Protein AF-A0AAV5IGA5-F1 (afdb_monomer)

Organism: NCBI:txid152421

InterPro doma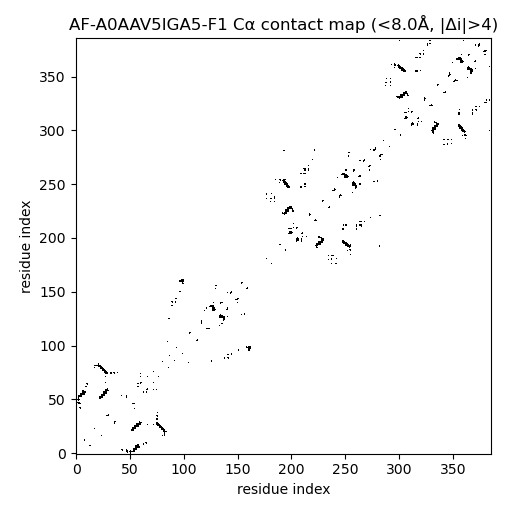ins:
  IPR002109 Glutaredoxin [PF00462] (95-134)
  IPR002109 Glutaredoxin [PF00462] (194-258)
  IPR002109 Glutaredoxin [PF00462] (301-365)
  IPR004480 Monothiol glutaredoxin-related [PTHR10293] (285-384)
  IPR004480 Monothiol glutaredoxin-related [TIGR00365] (183-278)
  IPR004480 Monothiol glutaredoxin-related [TIGR00365] (289-385)
  IPR013766 Thioredoxin domain [PF00085] (17-83)
  IPR013766 Thioredoxin domain [PS51352] (1-117)
  IPR033658 Glutaredoxin, PICOT-like [cd03028] (185-274)
  IPR033658 Glutaredoxin, PICOT-like [cd03028] (292-381)
  IPR036249 Thioredoxin-like superfamily [SSF52833] (2-84)
  IPR036249 Thioredoxin-like superfamily [SSF52833] (94-158)
  IPR036249 Thioredoxin-like superfamily [SSF52833] (182-282)
  IPR036249 Thioredoxin-like superfamily [SSF52833] (287-385)

Solvent-accessible surface area (backbone atoms only — not comparable to full-atom values): 21998 Å² total; per-residue (Å²): 126,78,28,60,72,41,79,54,90,44,62,70,59,50,54,57,54,54,71,68,44,44,34,33,38,38,40,31,27,46,96,88,35,67,68,22,59,57,46,50,56,55,52,50,53,49,15,60,79,40,44,75,32,46,36,34,32,33,49,40,82,85,36,51,74,51,25,59,77,69,67,62,86,66,67,60,35,76,49,80,47,41,40,80,54,83,36,61,72,50,43,48,57,42,52,78,58,46,48,88,80,88,86,80,72,54,86,82,34,66,66,59,42,58,47,46,32,63,74,66,73,37,97,68,80,47,72,44,65,58,100,86,43,79,75,35,40,54,73,50,48,44,54,26,43,78,70,49,52,43,60,52,55,34,53,77,68,70,50,61,56,73,82,87,90,88,80,89,83,76,95,78,83,72,103,58,76,51,71,70,54,49,55,50,50,54,51,58,41,55,69,33,64,30,24,34,40,20,41,42,44,89,93,54,49,73,33,74,49,27,39,50,48,49,52,50,37,58,73,72,70,51,82,68,48,73,44,44,42,79,77,36,63,69,59,44,55,50,48,28,65,76,65,74,39,96,68,72,18,39,36,25,50,72,58,40,81,73,40,38,41,67,53,53,52,50,26,52,75,71,49,50,42,60,49,54,34,35,77,70,64,73,43,80,75,83,44,73,66,54,53,50,54,51,58,37,50,71,26,61,31,22,36,39,22,41,41,45,94,91,52,51,73,37,74,53,26,41,51,49,49,48,53,37,55,75,69,66,55,79,67,40,76,44,45,43,78,83,35,68,64,62,45,56,47,49,29,64,76,67,74,39,94,69,76,22,38,36,24,43,74,55,41,81,73,37,40,43,68,53,51,53,50,29,52,73,73,66,43,42,60,56,75,71,68,117

Secondary structure (DSSP, 8-state):
-----EE---HHHHHHHHTT-S-EEEEEE-TT-HHHHHHHHHHHHHHHH-TTSEEEEEETTT-HHHHHHTT--SSSEEEEE-SS-TTHHHHHHHHTTT-------TTS-HHHHHHHHHHHT--SS--EEETTEEEE-HHHHHHHHHHTHHHHHHHHTT--SS------------S---HHHHHHHHHHHTSSSEEEEESB-SSSBSSHHHHHHHHHHHHTT---EEEETTS-HHHHHHHHHHHT--SS-EEEETTEEEESHHHHHHHHHHTHHHHHHHHTTSS----HHHHHHHHHHSSSEEEEESB-SSSBSSHHHHHHHHHHHHTT---EEEETTS-HHHHHHHHHHTT--SS-EEEETTEEEE-HHHHHHHHHHT-HHHHTT-

Mean predicted aligned error: 18.95 Å

pLDDT: mean 79.07, std 19.08, range [24.19, 98.62]

Sequence (386 aa):
MGGSMKDVQSKVELDNLRQSGAPIILHFWASWCEASKHMDSVFSHLSTDFPHAHFLRVEAEEQPEISEAYSVSAVPYFVFFKGTILGDLTLESIRDEKVKFGTFDILLDNEVREGLKKFSNWPTFPQLYCKGELLGGCDIAIAMHESGELKEVFRDHGVDAAGTEPGTGGISESTGLSVTLTSRLESLINSSPVMLFMKGKPDEPKCGFSRKVVEILRQEKVDFESFDILTDDEVRQGLKVHSNWSSYPQLYIRGELIGGSDIVLEMQKSGELEKVLTEKGIIKKESLEDRLKSLITSSPVMLFMKGTPDAPRCGFSSKVVNALKEEGVTFGSFDILTDEEVRQGLKVFSNWPTFPQLYYKGELIGGCDIVMELQSSGELKATLSE

Structure (mmCIF, N/CA/C/O backbone):
data_AF-A0AAV5IGA5-F1
#
_entry.id   AF-A0AAV5IGA5-F1
#
loop_
_atom_site.group_PDB
_atom_site.id
_atom_site.type_symbol
_atom_site.label_atom_id
_atom_site.label_alt_id
_atom_site.label_comp_id
_atom_site.label_asym_id
_atom_site.label_entity_id
_atom_site.label_seq_id
_atom_site.pdbx_PDB_ins_code
_atom_site.Cartn_x
_atom_site.Cartn_y
_atom_site.Cartn_z
_atom_site.occupancy
_atom_site.B_iso_or_equiv
_atom_site.auth_seq_id
_atom_site.auth_comp_id
_atom_site.auth_asym_id
_atom_site.auth_atom_id
_atom_site.pdbx_PDB_model_num
ATOM 1 N N . MET A 1 1 ? 36.267 -35.844 -23.938 1.00 34.19 1 MET A N 1
ATOM 2 C CA . MET A 1 1 ? 36.687 -36.005 -22.529 1.00 34.19 1 MET A CA 1
ATOM 3 C C . MET A 1 1 ? 35.851 -35.017 -21.736 1.00 34.19 1 MET A C 1
ATOM 5 O O . MET A 1 1 ? 35.770 -33.882 -22.179 1.00 34.19 1 MET A O 1
ATOM 9 N N . GLY A 1 2 ? 35.110 -35.486 -20.726 1.00 34.50 2 GLY A N 1
ATOM 10 C CA . GLY A 1 2 ? 34.037 -34.729 -20.061 1.00 34.50 2 GLY A CA 1
ATOM 11 C C . GLY A 1 2 ? 34.517 -33.445 -19.384 1.00 34.50 2 GLY A C 1
ATOM 12 O O . GLY A 1 2 ? 35.668 -33.378 -18.957 1.00 34.50 2 GLY A O 1
ATOM 13 N N . GLY A 1 3 ? 33.635 -32.442 -19.326 1.00 49.53 3 GLY A N 1
ATOM 14 C CA . GLY A 1 3 ? 33.903 -31.138 -18.725 1.00 49.53 3 GLY A CA 1
ATOM 15 C C . GLY A 1 3 ? 34.220 -31.284 -17.242 1.00 49.53 3 GLY A C 1
ATOM 16 O O . GLY A 1 3 ? 33.346 -31.569 -16.433 1.00 49.53 3 GLY A O 1
ATOM 17 N N . SER A 1 4 ? 35.495 -31.145 -16.892 1.00 66.62 4 SER A N 1
ATOM 18 C CA . SER A 1 4 ? 35.953 -31.083 -15.507 1.00 66.62 4 SER A CA 1
ATOM 19 C C . SER A 1 4 ? 36.258 -29.637 -15.151 1.00 66.62 4 SER A C 1
ATOM 21 O O . SER A 1 4 ? 36.977 -28.966 -15.898 1.00 66.62 4 SER A O 1
ATOM 23 N N . MET A 1 5 ? 35.776 -29.185 -13.993 1.00 85.19 5 MET A N 1
ATOM 24 C CA . MET A 1 5 ? 36.254 -27.945 -13.384 1.00 85.19 5 MET A CA 1
ATOM 25 C C . MET A 1 5 ? 37.770 -27.997 -13.188 1.00 85.19 5 MET A C 1
ATOM 27 O O . MET A 1 5 ? 38.306 -29.020 -12.755 1.00 85.19 5 MET A O 1
ATOM 31 N N . LYS A 1 6 ? 38.459 -26.894 -13.478 1.00 90.88 6 LYS A N 1
ATOM 32 C CA . LYS A 1 6 ? 39.911 -26.796 -13.324 1.00 90.88 6 LYS A CA 1
ATOM 33 C C . LYS A 1 6 ? 40.311 -25.487 -12.653 1.00 90.88 6 LYS A C 1
ATOM 35 O O . LYS A 1 6 ? 39.944 -24.418 -13.130 1.00 90.88 6 LYS A O 1
ATOM 40 N N . ASP A 1 7 ? 41.111 -25.570 -11.596 1.00 93.69 7 ASP A N 1
ATOM 41 C CA . ASP A 1 7 ? 41.727 -24.389 -10.994 1.00 93.69 7 ASP A CA 1
ATOM 42 C C . ASP A 1 7 ? 42.889 -23.894 -11.864 1.00 93.69 7 ASP A C 1
ATOM 44 O O . ASP A 1 7 ? 43.759 -24.666 -12.273 1.00 93.69 7 ASP A O 1
ATOM 48 N N . VAL A 1 8 ? 42.890 -22.597 -12.144 1.00 93.50 8 VAL A N 1
ATOM 49 C CA . VAL A 1 8 ? 43.898 -21.889 -12.929 1.00 93.50 8 VAL A CA 1
ATOM 50 C C . VAL A 1 8 ? 44.959 -21.350 -11.981 1.00 93.50 8 VAL A C 1
ATOM 52 O O . VAL A 1 8 ? 44.647 -20.619 -11.044 1.00 93.50 8 VAL A O 1
ATOM 55 N N . GLN A 1 9 ? 46.215 -21.697 -12.248 1.00 91.50 9 GLN A N 1
ATOM 56 C CA . GLN A 1 9 ? 47.345 -21.408 -11.360 1.00 91.50 9 GLN A CA 1
ATOM 57 C C . GLN A 1 9 ? 48.220 -20.251 -11.856 1.00 91.50 9 GLN A C 1
ATOM 59 O O . GLN A 1 9 ? 49.158 -19.845 -11.172 1.00 91.50 9 GLN A O 1
ATOM 64 N N . SER A 1 10 ? 47.969 -19.750 -13.070 1.00 92.69 10 SER A N 1
ATOM 65 C CA . SER A 1 10 ? 48.673 -18.590 -13.620 1.00 92.69 10 SER A CA 1
ATOM 66 C C . SER A 1 10 ? 47.913 -17.943 -14.776 1.00 92.69 10 SER A C 1
ATOM 68 O O . SER A 1 10 ? 47.139 -18.588 -15.488 1.00 92.69 10 SER A O 1
ATOM 70 N N . LYS A 1 11 ? 48.197 -16.664 -15.033 1.00 86.69 11 LYS A N 1
ATOM 71 C CA . LYS A 1 11 ? 47.655 -15.939 -16.189 1.00 86.69 11 LYS A CA 1
ATOM 72 C C . LYS A 1 11 ? 48.095 -16.539 -17.525 1.00 86.69 11 LYS A C 1
ATOM 74 O O . LYS A 1 11 ? 47.291 -16.635 -18.442 1.00 86.69 11 LYS A O 1
ATOM 79 N N . VAL A 1 12 ? 49.335 -17.026 -17.613 1.00 90.62 12 VAL A N 1
ATOM 80 C CA . VAL A 1 12 ? 49.854 -17.710 -18.811 1.00 90.62 12 VAL A CA 1
ATOM 81 C C . VAL A 1 12 ? 49.037 -18.965 -19.124 1.00 90.62 12 VAL A C 1
ATOM 83 O O . VAL A 1 12 ? 48.712 -19.228 -20.280 1.00 90.62 12 VAL A O 1
ATOM 86 N N . GLU A 1 13 ? 48.668 -19.737 -18.101 1.00 90.38 13 GLU A N 1
ATOM 87 C CA . GLU A 1 13 ? 47.784 -20.892 -18.264 1.00 90.38 13 GLU A CA 1
ATOM 88 C C . GLU A 1 13 ? 46.397 -20.479 -18.770 1.00 90.38 13 GLU A C 1
ATOM 90 O O . GLU A 1 13 ? 45.876 -21.102 -19.699 1.00 90.38 13 GLU A O 1
ATOM 95 N N . LEU A 1 14 ? 45.823 -19.416 -18.200 1.00 85.12 14 LEU A N 1
ATOM 96 C CA . LEU A 1 14 ? 44.541 -18.879 -18.643 1.00 85.12 14 LEU A CA 1
ATOM 97 C C . LEU A 1 14 ? 44.588 -18.426 -20.106 1.00 85.12 14 LEU A C 1
ATOM 99 O O . LEU A 1 14 ? 43.707 -18.772 -20.890 1.00 85.12 14 LEU A O 1
ATOM 103 N N . ASP A 1 15 ? 45.627 -17.692 -20.491 1.00 83.75 15 ASP A N 1
ATOM 104 C CA . ASP A 1 15 ? 45.791 -17.171 -21.847 1.00 83.75 15 ASP A CA 1
ATOM 105 C C . ASP A 1 15 ? 45.999 -18.294 -22.870 1.00 83.75 15 ASP A C 1
ATOM 107 O O . ASP A 1 15 ? 45.444 -18.237 -23.968 1.00 83.75 15 ASP A O 1
ATOM 111 N N . ASN A 1 16 ? 46.710 -19.363 -22.502 1.00 84.62 16 ASN A N 1
ATOM 112 C CA . ASN A 1 16 ? 46.833 -20.557 -23.339 1.00 84.62 16 ASN A CA 1
ATOM 113 C C . ASN A 1 16 ? 45.488 -21.275 -23.515 1.00 84.62 16 ASN A C 1
ATOM 115 O O . ASN A 1 16 ? 45.163 -21.710 -24.618 1.00 84.62 16 ASN A O 1
ATOM 119 N N . LEU A 1 17 ? 44.678 -21.380 -22.455 1.00 81.88 17 LEU A N 1
ATOM 120 C CA . LEU A 1 17 ? 43.338 -21.969 -22.548 1.00 81.88 17 LEU A CA 1
ATOM 121 C C . LEU A 1 17 ? 42.418 -21.125 -23.432 1.00 81.88 17 LEU A C 1
ATOM 123 O O . LEU A 1 17 ? 41.641 -21.678 -24.201 1.00 81.88 17 LEU A O 1
ATOM 127 N N . ARG A 1 18 ? 42.550 -19.795 -23.403 1.00 72.81 18 ARG A N 1
ATOM 128 C CA . ARG A 1 18 ? 41.785 -18.885 -24.274 1.00 72.81 18 ARG A CA 1
ATOM 129 C C . ARG A 1 18 ? 42.100 -19.059 -25.758 1.00 72.81 18 ARG A C 1
ATOM 131 O O . ARG A 1 18 ? 41.236 -18.797 -26.591 1.00 72.81 18 ARG A O 1
ATOM 138 N N . GLN A 1 19 ? 43.296 -19.535 -26.098 1.00 73.62 19 GLN A N 1
ATOM 139 C CA . GLN A 1 19 ? 43.678 -19.828 -27.481 1.00 73.62 19 GLN A CA 1
ATOM 140 C C . GLN A 1 19 ? 43.019 -21.104 -28.031 1.00 73.62 19 GLN A C 1
ATOM 142 O O . GLN A 1 19 ? 43.062 -21.323 -29.240 1.00 73.62 19 GLN A O 1
ATOM 147 N N . SER A 1 20 ? 42.381 -21.931 -27.188 1.00 71.12 20 SER A N 1
ATOM 148 C CA . SER A 1 20 ? 41.708 -23.162 -27.633 1.00 71.12 20 SER A CA 1
ATOM 149 C C . SER A 1 20 ? 40.440 -22.903 -28.455 1.00 71.12 20 SER A C 1
ATOM 151 O O . SER A 1 20 ? 39.955 -23.803 -29.137 1.00 71.12 20 SER A O 1
ATOM 153 N N . GLY A 1 21 ? 39.885 -21.688 -28.384 1.00 65.81 21 GLY A N 1
ATOM 154 C CA . GLY A 1 21 ? 38.649 -21.311 -29.068 1.00 65.81 21 GLY A CA 1
ATOM 155 C C . GLY A 1 21 ? 37.366 -21.790 -28.373 1.00 65.81 21 GLY A C 1
ATOM 156 O O . GLY A 1 21 ? 36.280 -21.304 -28.688 1.00 65.81 21 GLY A O 1
ATOM 157 N N . ALA A 1 22 ? 37.471 -22.705 -27.405 1.00 73.06 22 ALA A N 1
ATOM 158 C CA . ALA A 1 22 ? 36.323 -23.199 -26.656 1.00 73.06 22 ALA A CA 1
ATOM 159 C C . ALA A 1 22 ? 35.748 -22.105 -25.733 1.00 73.06 22 ALA A C 1
ATOM 161 O O . ALA A 1 22 ? 36.499 -21.253 -25.246 1.00 73.06 22 ALA A O 1
ATOM 162 N N . PRO A 1 23 ? 34.428 -22.109 -25.460 1.00 77.00 23 PRO A N 1
ATOM 163 C CA . PRO A 1 23 ? 33.854 -21.252 -24.433 1.00 77.00 23 PRO A CA 1
ATOM 164 C C . PRO A 1 23 ? 34.533 -21.504 -23.087 1.00 77.00 23 PRO A C 1
ATOM 166 O O . PRO A 1 23 ? 34.770 -22.651 -22.728 1.00 77.00 23 PRO A O 1
ATOM 169 N N . ILE A 1 24 ? 34.851 -20.452 -22.343 1.00 81.00 24 ILE A N 1
ATOM 170 C CA . ILE A 1 24 ? 35.444 -20.530 -21.010 1.00 81.00 24 ILE A CA 1
ATOM 171 C C . ILE A 1 24 ? 34.514 -19.835 -20.033 1.00 81.00 24 ILE A C 1
ATOM 173 O O . ILE A 1 24 ? 34.047 -18.736 -20.296 1.00 81.00 24 ILE A O 1
ATOM 177 N N . ILE A 1 25 ? 34.289 -20.435 -18.880 1.00 80.56 25 ILE A N 1
ATOM 178 C CA . ILE A 1 25 ? 33.650 -19.792 -17.748 1.00 80.56 25 ILE A CA 1
ATOM 179 C C . ILE A 1 25 ? 34.689 -19.754 -16.636 1.00 80.56 25 ILE A C 1
ATOM 181 O O . ILE A 1 25 ? 35.202 -20.798 -16.256 1.00 80.56 25 ILE A O 1
ATOM 185 N N . LEU A 1 26 ? 35.024 -18.569 -16.138 1.00 82.50 26 LEU A N 1
ATOM 186 C CA . LEU A 1 26 ? 35.861 -18.361 -14.963 1.00 82.50 26 LEU A CA 1
ATOM 187 C C . LEU A 1 26 ? 34.981 -18.086 -13.752 1.00 82.50 26 LEU A C 1
ATOM 189 O O . LEU A 1 26 ? 34.123 -17.211 -13.804 1.00 82.50 26 LEU A O 1
ATOM 193 N N . HIS A 1 27 ? 35.255 -18.784 -12.660 1.00 84.94 27 HIS A N 1
ATOM 194 C CA . HIS A 1 27 ? 34.720 -18.532 -11.331 1.00 84.94 27 HIS A CA 1
ATOM 195 C C . HIS A 1 27 ? 35.853 -18.058 -10.416 1.00 84.94 27 HIS A C 1
ATOM 197 O O . HIS A 1 27 ? 36.724 -18.842 -10.039 1.00 84.94 27 HIS A O 1
ATOM 203 N N . PHE A 1 28 ? 35.846 -16.778 -10.063 1.00 88.06 28 PHE A N 1
ATOM 204 C CA . PHE A 1 28 ? 36.706 -16.203 -9.039 1.00 88.06 28 PHE A CA 1
ATOM 205 C C . PHE A 1 28 ? 36.109 -16.471 -7.663 1.00 88.06 28 PHE A C 1
ATOM 207 O O . PHE A 1 28 ? 34.963 -16.099 -7.399 1.00 88.06 28 PHE A O 1
ATOM 214 N N . TRP A 1 29 ? 36.890 -17.103 -6.797 1.00 91.00 29 TRP A N 1
ATOM 215 C CA . TRP A 1 29 ? 36.456 -17.576 -5.488 1.00 91.00 29 TRP A CA 1
ATOM 216 C C . TRP A 1 29 ? 37.495 -17.255 -4.407 1.00 91.00 29 TRP A C 1
ATOM 218 O O . TRP A 1 29 ? 38.634 -16.908 -4.715 1.00 91.00 29 TRP A O 1
ATOM 228 N N . ALA A 1 30 ? 37.103 -17.380 -3.139 1.00 90.00 30 ALA A N 1
ATOM 229 C CA . ALA A 1 30 ? 38.030 -17.388 -2.006 1.00 90.00 30 ALA A CA 1
ATOM 230 C C . ALA A 1 30 ? 37.608 -18.432 -0.966 1.00 90.00 30 ALA A C 1
ATOM 232 O O . ALA A 1 30 ? 36.412 -18.649 -0.743 1.00 90.00 30 ALA A O 1
ATOM 233 N N . SER A 1 31 ? 38.582 -19.060 -0.305 1.00 89.50 31 SER A N 1
ATOM 234 C CA . SER A 1 31 ? 38.361 -20.134 0.679 1.00 89.50 31 SER A CA 1
ATOM 235 C C . SER A 1 31 ? 37.522 -19.713 1.896 1.00 89.50 31 SER A C 1
ATOM 237 O O . SER A 1 31 ? 36.768 -20.525 2.445 1.00 89.50 31 SER A O 1
ATOM 239 N N . TRP A 1 32 ? 37.597 -18.438 2.286 1.00 84.94 32 TRP A N 1
ATOM 240 C CA . TRP A 1 32 ? 36.823 -17.851 3.383 1.00 84.94 32 TRP A CA 1
ATOM 241 C C . TRP A 1 32 ? 35.385 -17.454 2.999 1.00 84.94 32 TRP A C 1
ATOM 243 O O . TRP A 1 32 ? 34.586 -17.138 3.880 1.00 84.94 32 TRP A O 1
ATOM 253 N N . CYS A 1 33 ? 35.022 -17.474 1.711 1.00 77.81 33 CYS A N 1
ATOM 254 C CA . CYS A 1 33 ? 33.707 -17.040 1.238 1.00 77.81 33 CYS A CA 1
ATOM 255 C C . CYS A 1 33 ? 32.725 -18.222 1.127 1.00 77.81 33 CYS A C 1
ATOM 257 O O . CYS A 1 33 ? 32.779 -19.012 0.185 1.00 77.81 33 CYS A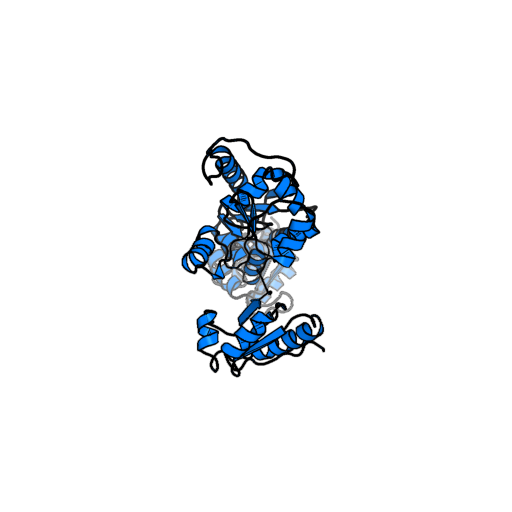 O 1
ATOM 259 N N . GLU A 1 34 ? 31.766 -18.320 2.055 1.00 74.69 34 GLU A N 1
ATOM 260 C CA . GLU A 1 34 ? 30.735 -19.377 2.051 1.00 74.69 34 GLU A CA 1
ATOM 261 C C . GLU A 1 34 ? 29.881 -19.384 0.770 1.00 74.69 34 GLU A C 1
ATOM 263 O O . GLU A 1 34 ? 29.569 -20.445 0.230 1.00 74.69 34 GLU A O 1
ATOM 268 N N . ALA A 1 35 ? 29.566 -18.210 0.212 1.00 59.56 35 ALA A N 1
ATOM 269 C CA . ALA A 1 35 ? 28.845 -18.114 -1.059 1.00 59.56 35 ALA A CA 1
ATOM 270 C C . ALA A 1 35 ? 29.640 -18.728 -2.227 1.00 59.56 35 ALA A C 1
ATOM 272 O O . ALA A 1 35 ? 29.045 -19.341 -3.112 1.00 59.56 35 ALA A O 1
ATOM 273 N N . SER A 1 36 ? 30.976 -18.644 -2.199 1.00 72.31 36 SER A N 1
ATOM 274 C CA . SER A 1 36 ? 31.829 -19.301 -3.198 1.00 72.31 36 SER A CA 1
ATOM 275 C C . SER A 1 36 ? 31.731 -20.827 -3.117 1.00 72.31 36 SER A C 1
ATOM 277 O O . SER A 1 36 ? 31.652 -21.488 -4.148 1.00 72.31 36 SER A O 1
ATOM 279 N N . LYS A 1 37 ? 31.632 -21.396 -1.906 1.00 77.94 37 LYS A N 1
ATOM 280 C CA . LYS A 1 37 ? 31.464 -22.848 -1.702 1.00 77.94 37 LYS A CA 1
ATOM 281 C C . LYS A 1 37 ? 30.126 -23.357 -2.239 1.00 77.94 37 LYS A C 1
ATOM 283 O O . LYS A 1 37 ? 30.065 -24.430 -2.835 1.00 77.94 37 LYS A O 1
ATOM 288 N N . HIS A 1 38 ? 29.050 -22.589 -2.057 1.00 64.44 38 HIS A N 1
ATOM 289 C CA . HIS A 1 38 ? 27.755 -22.914 -2.663 1.00 64.44 38 HIS A CA 1
ATOM 290 C C . HIS A 1 38 ? 27.826 -22.863 -4.191 1.00 64.44 38 HIS A C 1
ATOM 292 O O . HIS A 1 38 ? 27.327 -23.763 -4.872 1.00 64.44 38 HIS A O 1
ATOM 298 N N . MET A 1 39 ? 28.492 -21.841 -4.727 1.00 71.69 39 MET A N 1
ATOM 299 C CA . MET A 1 39 ? 28.655 -21.679 -6.163 1.00 71.69 39 MET A CA 1
ATOM 300 C C . MET A 1 39 ? 29.534 -22.757 -6.799 1.00 71.69 39 MET A C 1
ATOM 302 O O . MET A 1 39 ? 29.245 -23.151 -7.924 1.00 71.69 39 MET A O 1
ATOM 306 N N . ASP A 1 40 ? 30.517 -23.313 -6.088 1.00 76.88 40 ASP A N 1
ATOM 307 C CA . ASP A 1 40 ? 31.309 -24.454 -6.570 1.00 76.88 40 ASP A CA 1
ATOM 308 C C . ASP A 1 40 ? 30.434 -25.675 -6.890 1.00 76.88 40 ASP A C 1
ATOM 310 O O . ASP A 1 40 ? 30.662 -26.361 -7.888 1.00 76.88 40 ASP A O 1
ATOM 314 N N . SER A 1 41 ? 29.394 -25.929 -6.085 1.00 71.50 41 SER A N 1
ATOM 315 C CA . SER A 1 41 ? 28.447 -27.016 -6.354 1.00 71.50 41 SER A CA 1
ATOM 316 C C . SER A 1 41 ? 27.684 -26.771 -7.656 1.00 71.50 41 SER A C 1
ATOM 318 O O . SER A 1 41 ? 27.613 -27.658 -8.504 1.00 71.50 41 SER A O 1
ATOM 320 N N . VAL A 1 42 ? 27.170 -25.556 -7.861 1.00 66.50 42 VAL A N 1
ATOM 321 C CA . VAL A 1 42 ? 26.454 -25.174 -9.090 1.00 66.50 42 VAL A CA 1
ATOM 322 C C . VAL A 1 42 ? 27.383 -25.245 -10.305 1.00 66.50 42 VAL A C 1
ATOM 324 O O . VAL A 1 42 ? 27.021 -25.812 -11.334 1.00 66.50 42 VAL A O 1
ATOM 327 N N . PHE A 1 43 ? 28.606 -24.736 -10.166 1.00 71.31 43 PHE A N 1
ATOM 328 C CA . PHE A 1 43 ? 29.619 -24.726 -11.218 1.00 71.31 43 PHE A CA 1
ATOM 329 C C . PHE A 1 43 ? 30.011 -26.139 -11.665 1.00 71.31 43 PHE A C 1
ATOM 331 O O . PHE A 1 43 ? 30.199 -26.386 -12.856 1.00 71.31 43 PHE A O 1
ATOM 338 N N . SER A 1 44 ? 30.055 -27.083 -10.723 1.00 76.62 44 SER A N 1
ATOM 339 C CA . SER A 1 44 ? 30.322 -28.499 -10.990 1.00 76.62 44 SER A CA 1
ATOM 340 C C . SER A 1 44 ? 29.229 -29.153 -11.826 1.00 76.62 44 SER A C 1
ATOM 342 O O . SER A 1 44 ? 29.528 -29.789 -12.842 1.00 76.62 44 SER A O 1
ATOM 344 N N . HIS A 1 45 ? 27.962 -28.927 -11.473 1.00 67.88 45 HIS A N 1
ATOM 345 C CA . HIS A 1 45 ? 26.834 -29.443 -12.250 1.00 67.88 45 HIS A CA 1
ATOM 346 C C . HIS A 1 45 ? 26.839 -28.875 -13.676 1.00 67.88 45 HIS A C 1
ATOM 348 O O . HIS A 1 45 ? 26.804 -29.638 -14.639 1.00 67.88 45 HIS A O 1
ATOM 354 N N . LEU A 1 46 ? 27.026 -27.559 -13.820 1.00 59.66 46 LEU A N 1
ATOM 355 C CA . LEU A 1 46 ? 27.098 -26.911 -15.133 1.00 59.66 46 LEU A CA 1
ATOM 356 C C . LEU A 1 46 ? 28.262 -27.439 -15.987 1.00 59.66 46 LEU A C 1
ATOM 358 O O . LEU A 1 46 ? 28.107 -27.610 -17.193 1.00 59.66 46 LEU A O 1
ATOM 362 N N . SER A 1 47 ? 29.407 -27.770 -15.383 1.00 78.81 47 SER A N 1
ATOM 363 C CA . SER A 1 47 ? 30.527 -28.362 -16.129 1.00 78.81 47 SER A CA 1
ATOM 364 C C . SER A 1 47 ? 30.206 -29.729 -16.740 1.00 78.81 47 SER A C 1
ATOM 366 O O . SER A 1 47 ? 30.744 -30.083 -17.792 1.00 78.81 47 SER A O 1
ATOM 368 N N . THR A 1 48 ? 29.273 -30.459 -16.126 1.00 76.50 48 THR A N 1
ATOM 369 C CA . THR A 1 48 ? 28.769 -31.735 -16.642 1.00 76.50 48 THR A CA 1
ATOM 370 C C . THR A 1 48 ? 27.771 -31.516 -17.778 1.00 76.50 48 THR A C 1
ATOM 372 O O . THR A 1 48 ? 27.856 -32.198 -18.800 1.00 76.50 48 THR A O 1
ATOM 375 N N . ASP A 1 49 ? 26.870 -30.544 -17.623 1.00 63.41 49 ASP A N 1
ATOM 376 C CA . ASP A 1 49 ? 25.824 -30.229 -18.605 1.00 63.41 49 ASP A CA 1
ATOM 377 C C . ASP A 1 49 ? 26.389 -29.583 -19.883 1.00 63.41 49 ASP A C 1
ATOM 379 O O . ASP A 1 49 ? 25.842 -29.762 -20.973 1.00 63.41 49 ASP A O 1
ATOM 383 N N . PHE A 1 50 ? 27.523 -28.883 -19.775 1.00 66.56 50 PHE A N 1
ATOM 384 C CA . PHE A 1 50 ? 28.167 -28.164 -20.878 1.00 66.56 50 PHE A CA 1
ATOM 385 C C . PHE A 1 50 ? 29.607 -28.656 -21.132 1.00 66.56 50 PHE A C 1
ATOM 387 O O . PHE A 1 50 ? 30.567 -27.894 -20.986 1.00 66.56 50 PHE A O 1
ATOM 394 N N . PRO A 1 51 ? 29.804 -29.906 -21.599 1.00 77.12 51 PRO A N 1
ATOM 395 C CA . PRO A 1 51 ? 31.130 -30.523 -21.735 1.00 77.12 51 PRO A CA 1
ATOM 396 C C . PRO A 1 51 ? 32.009 -29.895 -22.830 1.00 77.12 51 PRO A C 1
ATOM 398 O O . PRO A 1 51 ? 33.189 -30.222 -22.942 1.00 77.12 51 PRO A O 1
ATOM 401 N N . HIS A 1 52 ? 31.435 -29.025 -23.662 1.00 74.88 52 HIS A N 1
ATOM 402 C CA . HIS A 1 52 ? 32.128 -28.301 -24.729 1.00 74.88 52 HIS A CA 1
ATOM 403 C C . HIS A 1 52 ? 32.769 -26.990 -24.254 1.00 74.88 52 HIS A C 1
ATOM 405 O O . HIS A 1 52 ? 33.482 -26.358 -25.033 1.00 74.88 52 HIS A O 1
ATOM 411 N N . ALA A 1 53 ? 32.526 -26.583 -23.005 1.00 78.19 53 ALA A N 1
ATOM 412 C CA . ALA A 1 53 ? 33.092 -25.384 -22.409 1.00 78.19 53 ALA A CA 1
ATOM 413 C C . ALA A 1 53 ? 34.124 -25.724 -21.320 1.00 78.19 53 ALA A C 1
ATOM 415 O O . ALA A 1 53 ? 34.038 -26.744 -20.635 1.00 78.19 53 ALA A O 1
ATOM 416 N N . HIS A 1 54 ? 35.113 -24.854 -21.146 1.00 83.25 54 HIS A N 1
ATOM 417 C CA . HIS A 1 54 ? 36.071 -24.917 -20.054 1.00 83.25 54 HIS A CA 1
ATOM 418 C C . HIS A 1 54 ? 35.501 -24.224 -18.819 1.00 83.25 54 HIS A C 1
ATOM 420 O O . HIS A 1 54 ? 35.333 -23.009 -18.806 1.00 83.25 54 HIS A O 1
ATOM 426 N N . PHE A 1 55 ? 35.263 -24.990 -17.761 1.00 86.62 55 PHE A N 1
ATOM 427 C CA . PHE A 1 55 ? 34.885 -24.462 -16.454 1.00 86.62 55 PHE A CA 1
ATOM 428 C C . PHE A 1 55 ? 36.145 -24.293 -15.618 1.00 86.62 55 PHE A C 1
ATOM 430 O O . PHE A 1 55 ? 36.766 -25.262 -15.187 1.00 86.62 55 PHE A O 1
ATOM 437 N N . LEU A 1 56 ? 36.553 -23.048 -15.439 1.00 92.19 56 LEU A N 1
ATOM 438 C CA . LEU A 1 56 ? 37.801 -22.661 -14.815 1.00 92.19 56 LEU A CA 1
ATOM 439 C C . LEU A 1 56 ? 37.533 -21.911 -13.514 1.00 92.19 56 LEU A C 1
ATOM 441 O O . LEU A 1 56 ? 36.586 -21.138 -13.404 1.00 92.19 56 LEU A O 1
ATOM 445 N N . ARG A 1 57 ? 38.382 -22.128 -12.522 1.00 94.25 57 ARG A N 1
ATOM 446 C CA . ARG A 1 57 ? 38.317 -21.470 -11.219 1.00 94.25 57 ARG A CA 1
ATOM 447 C C . ARG A 1 57 ? 39.593 -20.696 -10.959 1.00 94.25 57 ARG A C 1
ATOM 449 O O . ARG A 1 57 ? 40.672 -21.153 -11.313 1.00 94.25 57 ARG A O 1
ATOM 456 N N . VAL A 1 58 ? 39.466 -19.535 -10.336 1.00 94.69 58 VAL A N 1
ATOM 457 C CA . VAL A 1 58 ? 40.591 -18.674 -9.972 1.00 94.69 58 VAL A CA 1
ATOM 458 C C . VAL A 1 58 ? 40.430 -18.294 -8.508 1.00 94.69 58 VAL A C 1
ATOM 460 O O . VAL A 1 58 ? 39.429 -17.688 -8.137 1.00 94.69 58 VAL A O 1
ATOM 463 N N . GLU A 1 59 ? 41.388 -18.651 -7.662 1.00 95.75 59 GLU A N 1
ATOM 464 C CA . GLU A 1 59 ? 41.393 -18.135 -6.293 1.00 95.75 59 GLU A CA 1
ATOM 465 C C . GLU A 1 59 ? 41.848 -16.674 -6.329 1.00 95.75 59 GLU A C 1
ATOM 467 O O . GLU A 1 59 ? 42.976 -16.370 -6.720 1.00 95.75 59 GLU A O 1
ATOM 472 N N . ALA A 1 60 ? 40.940 -15.757 -5.993 1.00 88.25 60 ALA A N 1
ATOM 473 C CA . ALA A 1 60 ? 41.107 -14.340 -6.299 1.00 88.25 60 ALA A CA 1
ATOM 474 C C . ALA A 1 60 ? 42.288 -13.694 -5.554 1.00 88.25 60 ALA A C 1
ATOM 476 O O . ALA A 1 60 ? 42.902 -12.764 -6.080 1.00 88.25 60 ALA A O 1
ATOM 477 N N . GLU A 1 61 ? 42.612 -14.197 -4.360 1.00 89.75 61 GLU A N 1
ATOM 478 C CA . GLU A 1 61 ? 43.704 -13.695 -3.515 1.00 89.75 61 GLU A CA 1
ATOM 479 C C . GLU A 1 61 ? 45.068 -14.283 -3.898 1.00 89.75 61 GLU A C 1
ATOM 481 O O . GLU A 1 61 ? 46.074 -13.580 -3.843 1.00 89.75 61 GLU A O 1
ATOM 486 N N . GLU A 1 62 ? 45.099 -15.535 -4.356 1.00 94.38 62 GLU A N 1
ATOM 487 C CA . GLU A 1 62 ? 46.331 -16.215 -4.780 1.00 94.38 62 GLU A CA 1
ATOM 488 C C . GLU A 1 62 ? 46.736 -15.855 -6.219 1.00 94.38 62 GLU A C 1
ATOM 490 O O . GLU A 1 62 ? 47.887 -16.034 -6.616 1.00 94.38 62 GLU A O 1
ATOM 495 N N . GLN A 1 63 ? 45.805 -15.319 -7.019 1.00 94.69 63 GLN A N 1
ATOM 496 C CA . GLN A 1 63 ? 46.027 -14.937 -8.418 1.00 94.69 63 GLN A CA 1
ATOM 497 C C . GLN A 1 63 ? 45.754 -13.439 -8.670 1.00 94.69 63 GLN A C 1
ATOM 499 O O . GLN A 1 63 ? 44.919 -13.097 -9.516 1.00 94.69 63 GLN A O 1
ATOM 504 N N . PRO A 1 64 ? 46.465 -12.512 -7.991 1.00 87.44 64 PRO A N 1
ATOM 505 C CA . PRO A 1 64 ? 46.172 -11.078 -8.042 1.00 87.44 64 PRO A CA 1
ATOM 506 C C . PRO A 1 64 ? 46.327 -10.479 -9.445 1.00 87.44 64 PRO A C 1
ATOM 508 O O . PRO A 1 64 ? 45.548 -9.611 -9.822 1.00 87.44 64 PRO A O 1
ATOM 511 N N . GLU A 1 65 ? 47.266 -10.978 -10.256 1.00 89.25 65 GLU A N 1
ATOM 512 C CA . GLU A 1 65 ? 47.448 -10.517 -11.641 1.00 89.25 65 GLU A CA 1
ATOM 513 C C . GLU A 1 65 ? 46.234 -10.851 -12.528 1.00 89.25 65 GLU A C 1
ATOM 515 O O . GLU A 1 65 ? 45.866 -10.080 -13.417 1.00 89.25 65 GLU A O 1
ATOM 520 N N . ILE A 1 66 ? 45.599 -12.004 -12.293 1.00 87.81 66 ILE A N 1
ATOM 521 C CA . ILE A 1 66 ? 44.378 -12.398 -13.000 1.00 87.81 66 ILE A CA 1
ATOM 522 C C . ILE A 1 66 ? 43.213 -11.559 -12.467 1.00 87.81 66 ILE A C 1
ATOM 524 O O . ILE A 1 66 ? 42.490 -10.956 -13.253 1.00 87.81 66 ILE A O 1
ATOM 528 N N . SER A 1 67 ? 43.058 -11.463 -11.146 1.00 84.69 67 SER A N 1
ATOM 529 C CA . SER A 1 67 ? 42.002 -10.675 -10.499 1.00 84.69 67 SER A CA 1
ATOM 530 C C . SER A 1 67 ? 42.013 -9.205 -10.933 1.00 84.69 67 SER A C 1
ATOM 532 O O . SER A 1 67 ? 40.963 -8.656 -11.266 1.00 84.69 67 SER A O 1
ATOM 534 N N . GLU A 1 68 ? 43.190 -8.580 -11.012 1.00 76.75 68 GLU A N 1
ATOM 535 C CA . GLU A 1 68 ? 43.353 -7.201 -11.484 1.00 76.75 68 GLU A CA 1
ATOM 536 C C . GLU A 1 68 ? 42.963 -7.061 -12.961 1.00 76.75 68 GLU A C 1
ATOM 538 O O . GLU A 1 68 ? 42.204 -6.157 -13.318 1.00 76.75 68 GLU A O 1
ATOM 543 N N . ALA A 1 69 ? 43.388 -8.003 -13.814 1.00 73.31 69 ALA A N 1
ATOM 544 C CA . ALA A 1 69 ? 43.049 -8.000 -15.238 1.00 73.31 69 ALA A CA 1
ATOM 545 C C . ALA A 1 69 ? 41.531 -8.040 -15.501 1.00 73.31 69 ALA A C 1
ATOM 547 O O . ALA A 1 69 ? 41.077 -7.542 -16.534 1.00 73.31 69 ALA A O 1
ATOM 548 N N . TYR A 1 70 ? 40.753 -8.592 -14.566 1.00 68.06 70 TYR A N 1
ATOM 549 C CA . TYR A 1 70 ? 39.290 -8.654 -14.634 1.00 68.06 70 TYR A CA 1
ATOM 550 C C . TYR A 1 70 ? 38.581 -7.719 -13.648 1.00 68.06 70 TYR A C 1
ATOM 552 O O . TYR A 1 70 ? 37.360 -7.777 -13.535 1.00 68.06 70 TYR A O 1
ATOM 560 N N . SER A 1 71 ? 39.317 -6.824 -12.977 1.00 72.50 71 SER A N 1
ATOM 561 C CA . SER A 1 71 ? 38.769 -5.857 -12.012 1.00 72.50 71 SER A CA 1
ATOM 562 C C . SER A 1 71 ? 37.909 -6.507 -10.917 1.00 72.50 71 SER A C 1
ATOM 564 O O . SER A 1 71 ? 36.860 -5.985 -10.535 1.00 72.50 71 SER A O 1
ATOM 566 N N . VAL A 1 72 ? 38.346 -7.663 -10.416 1.00 68.94 72 VAL A N 1
ATOM 567 C CA . VAL A 1 72 ? 37.642 -8.418 -9.374 1.00 68.94 72 VAL A CA 1
ATOM 568 C C . VAL A 1 72 ? 37.782 -7.693 -8.037 1.00 68.94 72 VAL A C 1
ATOM 570 O O . VAL A 1 72 ? 38.880 -7.574 -7.500 1.00 68.94 72 VAL A O 1
ATOM 573 N N . SER A 1 73 ? 36.663 -7.211 -7.493 1.00 73.06 73 SER A N 1
ATOM 574 C CA . SER A 1 73 ? 36.603 -6.489 -6.210 1.00 73.06 73 SER A CA 1
ATOM 575 C C . SER A 1 73 ? 35.807 -7.219 -5.121 1.00 73.06 73 SER A C 1
ATOM 577 O O . SER A 1 73 ? 35.836 -6.810 -3.962 1.00 73.06 73 SER A O 1
ATOM 579 N N . ALA A 1 74 ? 35.109 -8.300 -5.479 1.00 68.88 74 ALA A N 1
ATOM 580 C CA . ALA A 1 74 ? 34.348 -9.156 -4.574 1.00 68.88 74 ALA A CA 1
ATOM 581 C C . ALA A 1 74 ? 34.251 -10.580 -5.148 1.00 68.88 74 ALA A C 1
ATOM 583 O O . ALA A 1 74 ? 34.351 -10.758 -6.360 1.00 68.88 74 ALA A O 1
ATOM 584 N N . VAL A 1 75 ? 34.033 -11.582 -4.291 1.00 69.50 75 VAL A N 1
ATOM 585 C CA . VAL A 1 75 ? 33.822 -12.991 -4.677 1.00 69.50 75 VAL A CA 1
ATOM 586 C C . VAL A 1 75 ? 32.564 -13.564 -4.002 1.00 69.50 75 VAL A C 1
ATOM 588 O O . VAL A 1 75 ? 32.275 -13.184 -2.863 1.00 69.50 75 VAL A O 1
ATOM 591 N N . PRO A 1 76 ? 31.824 -14.491 -4.646 1.00 62.94 76 PRO A N 1
ATOM 592 C CA . PRO A 1 76 ? 32.119 -15.118 -5.938 1.00 62.94 76 PRO A CA 1
ATOM 593 C C . PRO A 1 76 ? 31.880 -14.176 -7.128 1.00 62.94 76 PRO A C 1
ATOM 595 O O . PRO A 1 76 ? 30.930 -13.397 -7.130 1.00 62.94 76 PRO A O 1
ATOM 598 N N . TYR A 1 77 ? 32.736 -14.251 -8.146 1.00 60.88 77 TYR A N 1
ATOM 599 C CA . TYR A 1 77 ? 32.654 -13.413 -9.348 1.00 60.88 77 TYR A CA 1
ATOM 600 C C . TYR A 1 77 ? 32.884 -14.253 -10.601 1.00 60.88 77 TYR A C 1
ATOM 602 O O . TYR A 1 77 ? 33.748 -15.123 -10.608 1.00 60.88 77 TYR A O 1
ATOM 610 N N . PHE A 1 78 ? 32.111 -14.027 -11.662 1.00 70.56 78 PHE A N 1
ATOM 611 C CA . PHE A 1 78 ? 32.138 -14.879 -12.852 1.00 70.56 78 PHE A CA 1
ATOM 612 C C . PHE A 1 78 ? 32.473 -14.095 -14.112 1.00 70.56 78 PHE A C 1
ATOM 614 O O . PHE A 1 78 ? 31.961 -12.998 -14.324 1.00 70.56 78 PHE A O 1
ATOM 621 N N . VAL A 1 79 ? 33.291 -14.692 -14.978 1.00 62.53 79 VAL A N 1
ATOM 622 C CA . VAL A 1 79 ? 33.630 -14.140 -16.295 1.00 62.53 79 VAL A CA 1
ATOM 623 C C . VAL A 1 79 ? 33.428 -15.212 -17.352 1.00 62.53 79 VAL A C 1
ATOM 625 O O . VAL A 1 79 ? 33.904 -16.329 -17.202 1.00 62.53 79 VAL A O 1
ATOM 628 N N . PHE A 1 80 ? 32.752 -14.878 -18.443 1.00 68.75 80 PHE A N 1
ATOM 629 C CA . PHE A 1 80 ? 32.465 -15.807 -19.532 1.00 68.75 80 PHE A CA 1
ATOM 630 C C . PHE A 1 80 ? 33.222 -15.360 -20.790 1.00 68.75 80 PHE A C 1
ATOM 632 O O . PHE A 1 80 ? 33.153 -14.198 -21.185 1.00 68.75 80 PHE A O 1
ATOM 639 N N . PHE A 1 81 ? 33.934 -16.279 -21.433 1.00 63.56 81 PHE A N 1
ATOM 640 C CA . PHE A 1 81 ? 34.641 -16.092 -22.697 1.00 63.56 81 PHE A CA 1
ATOM 641 C C . PHE A 1 81 ? 34.060 -17.040 -23.736 1.00 63.56 81 PHE A C 1
ATOM 643 O O . PHE A 1 81 ? 33.717 -18.179 -23.437 1.00 63.56 81 PHE A O 1
ATOM 650 N N . LYS A 1 82 ? 34.048 -16.612 -24.992 1.00 54.75 82 LYS A N 1
ATOM 651 C CA . LYS A 1 82 ? 33.980 -17.510 -26.144 1.00 54.75 82 LYS A CA 1
ATOM 652 C C . LYS A 1 82 ? 35.095 -17.105 -27.096 1.00 54.75 82 LYS A C 1
ATOM 654 O O . LYS A 1 82 ? 35.330 -15.909 -27.290 1.00 54.75 82 LYS A O 1
ATOM 659 N N . GLY A 1 83 ? 35.833 -18.095 -27.596 1.00 40.66 83 GLY A N 1
ATOM 660 C CA . GLY A 1 83 ? 36.873 -17.890 -28.592 1.00 40.66 83 GLY A CA 1
ATOM 661 C C . GLY A 1 83 ? 36.301 -17.157 -29.794 1.00 40.66 83 GLY A C 1
ATOM 662 O O . GLY A 1 83 ? 35.328 -17.610 -30.385 1.00 40.66 83 GLY A O 1
ATOM 663 N N . THR A 1 84 ? 36.903 -16.010 -30.095 1.00 35.06 84 THR A N 1
ATOM 664 C CA . THR A 1 84 ? 36.508 -15.096 -31.168 1.00 35.06 84 THR A CA 1
ATOM 665 C C . THR A 1 84 ? 35.095 -14.535 -30.993 1.00 35.06 84 THR A C 1
ATOM 667 O O . THR A 1 84 ? 34.127 -14.987 -31.593 1.00 35.06 84 THR A O 1
ATOM 670 N N . ILE A 1 85 ? 35.048 -13.445 -30.218 1.00 33.81 85 ILE A N 1
ATOM 671 C CA . ILE A 1 85 ? 33.898 -12.569 -29.975 1.00 33.81 85 ILE A CA 1
ATOM 672 C C . ILE A 1 85 ? 32.813 -13.289 -29.149 1.00 33.81 85 ILE A C 1
ATOM 674 O O . ILE A 1 85 ? 32.417 -14.418 -29.424 1.00 33.81 85 ILE A O 1
ATOM 678 N N . LEU A 1 86 ? 32.252 -12.591 -28.154 1.00 36.78 86 LEU A N 1
ATOM 679 C CA . LEU A 1 86 ? 30.937 -12.849 -27.524 1.00 36.78 86 LEU A CA 1
ATOM 680 C C . LEU A 1 86 ? 29.782 -12.733 -28.550 1.00 36.78 86 LEU A C 1
ATOM 682 O O . LEU A 1 86 ? 28.708 -12.208 -28.283 1.00 36.78 86 LEU A O 1
ATOM 686 N N . GLY A 1 87 ? 30.073 -13.165 -29.770 1.00 40.66 87 GLY A N 1
ATOM 687 C CA . GLY A 1 87 ? 29.330 -13.000 -30.978 1.00 40.66 87 GLY A CA 1
ATOM 688 C C . GLY A 1 87 ? 28.562 -14.263 -31.283 1.00 40.66 87 GLY A C 1
ATOM 689 O O . GLY A 1 87 ? 27.385 -14.147 -31.499 1.00 40.66 87 GLY A O 1
ATOM 690 N N . ASP A 1 88 ? 29.111 -15.474 -31.252 1.00 39.03 88 ASP A N 1
ATOM 691 C CA . ASP A 1 88 ? 28.441 -16.549 -32.007 1.00 39.03 88 ASP A CA 1
ATOM 692 C C . ASP A 1 88 ? 27.025 -16.981 -31.558 1.00 39.03 88 ASP A C 1
ATOM 694 O O . ASP A 1 88 ? 26.301 -17.437 -32.417 1.00 39.03 88 ASP A O 1
ATOM 698 N N . LEU A 1 89 ? 26.545 -16.802 -30.319 1.00 36.59 89 LEU A N 1
ATOM 699 C CA . LEU A 1 89 ? 25.123 -17.111 -30.009 1.00 36.59 89 LEU A CA 1
ATOM 700 C C . LEU A 1 89 ? 24.170 -16.009 -30.500 1.00 36.59 89 LEU A C 1
ATOM 702 O O . LEU A 1 89 ? 23.171 -16.273 -31.171 1.00 36.59 89 LEU A O 1
ATOM 706 N N . THR A 1 90 ? 24.526 -14.753 -30.229 1.00 41.91 90 THR A N 1
ATOM 707 C CA . THR A 1 90 ? 23.820 -13.576 -30.745 1.00 41.91 90 THR A CA 1
ATOM 708 C C . THR A 1 90 ? 23.966 -13.461 -32.263 1.00 41.91 90 THR A C 1
ATOM 710 O O . THR A 1 90 ? 23.038 -13.080 -32.957 1.00 41.91 90 THR A O 1
ATOM 713 N N . LEU A 1 91 ? 25.130 -13.811 -32.803 1.00 45.75 91 LEU A N 1
ATOM 714 C CA . LEU A 1 91 ? 25.472 -13.753 -34.216 1.00 45.75 91 LEU A CA 1
ATOM 715 C C . LEU A 1 91 ? 24.930 -14.952 -34.976 1.00 45.75 91 LEU A C 1
ATOM 717 O O . LEU A 1 91 ? 24.621 -14.755 -36.133 1.00 45.75 91 LEU A O 1
ATOM 721 N N . GLU A 1 92 ? 24.791 -16.151 -34.404 1.00 47.38 92 GLU A N 1
ATOM 722 C CA . GLU A 1 92 ? 24.002 -17.227 -35.028 1.00 47.38 92 GLU A CA 1
ATOM 723 C C . GLU A 1 92 ? 22.545 -16.777 -35.149 1.00 47.38 92 GLU A C 1
ATOM 725 O O . GLU A 1 92 ? 22.017 -16.757 -36.258 1.00 47.38 92 GLU A O 1
ATOM 730 N N . SER A 1 93 ? 21.974 -16.251 -34.058 1.00 50.66 93 SER A N 1
ATOM 731 C CA . SER A 1 93 ? 20.621 -15.679 -34.043 1.00 50.66 93 SER A CA 1
ATOM 732 C C . SER A 1 93 ? 20.442 -14.574 -35.096 1.00 50.66 93 SER A C 1
ATOM 734 O O . SER A 1 93 ? 19.439 -14.551 -35.791 1.00 50.66 93 SER A O 1
ATOM 736 N N . ILE A 1 94 ? 21.426 -13.680 -35.276 1.00 50.69 94 ILE A N 1
ATOM 737 C CA . ILE A 1 94 ? 21.396 -12.593 -36.279 1.00 50.69 94 ILE A CA 1
ATOM 738 C C . ILE A 1 94 ? 21.760 -13.079 -37.698 1.00 50.69 94 ILE A C 1
ATOM 740 O O . ILE A 1 94 ? 21.245 -12.553 -38.686 1.00 50.69 94 ILE A O 1
ATOM 744 N N . ARG A 1 95 ? 22.654 -14.066 -37.845 1.00 59.78 95 ARG A N 1
ATOM 745 C CA . ARG A 1 95 ? 23.047 -14.654 -39.143 1.00 59.78 95 ARG A CA 1
ATOM 746 C C . ARG A 1 95 ? 21.892 -15.436 -39.753 1.00 59.78 95 ARG A C 1
ATOM 748 O O . ARG A 1 95 ? 21.712 -15.355 -40.969 1.00 59.78 95 ARG A O 1
ATOM 755 N N . ASP A 1 96 ? 21.092 -16.109 -38.930 1.00 58.47 96 ASP A N 1
ATOM 756 C CA . ASP A 1 96 ? 19.846 -16.753 -39.349 1.00 58.47 96 ASP A CA 1
ATOM 757 C C . ASP A 1 96 ? 18.840 -15.733 -39.915 1.00 58.47 96 ASP A C 1
ATOM 759 O O . ASP A 1 96 ? 18.074 -16.063 -40.825 1.00 58.47 96 ASP A O 1
ATOM 763 N N . GLU A 1 97 ? 18.932 -14.464 -39.494 1.00 58.22 97 GLU A N 1
ATOM 764 C CA . GLU A 1 97 ? 18.153 -13.348 -40.052 1.00 58.22 97 GLU A CA 1
ATOM 765 C C . GLU A 1 97 ? 18.680 -12.781 -41.372 1.00 58.22 97 GLU A C 1
ATOM 767 O O . GLU A 1 97 ? 18.031 -11.932 -41.985 1.00 58.22 97 GLU A O 1
ATOM 772 N N . LYS A 1 98 ? 19.835 -13.251 -41.863 1.00 62.56 98 LYS A N 1
ATOM 773 C CA . LYS A 1 98 ? 20.452 -12.810 -43.132 1.00 62.56 98 LYS A CA 1
ATOM 774 C C . LYS A 1 98 ? 20.691 -11.291 -43.222 1.00 62.56 98 LYS A C 1
ATOM 776 O O . LYS A 1 98 ? 20.728 -10.721 -44.318 1.00 62.56 98 LYS A O 1
ATOM 781 N N . VAL A 1 99 ? 20.894 -10.640 -42.081 1.00 54.97 99 VAL A N 1
ATOM 782 C CA . VAL A 1 99 ? 21.165 -9.202 -41.955 1.00 54.97 99 VAL A CA 1
ATOM 783 C C . VAL A 1 99 ? 22.669 -8.912 -42.057 1.00 54.97 99 VAL A C 1
ATOM 785 O O . VAL A 1 99 ? 23.497 -9.661 -41.538 1.00 54.97 99 VAL A O 1
ATOM 788 N N . LYS A 1 100 ? 23.054 -7.804 -42.711 1.00 56.31 100 LYS A N 1
ATOM 789 C CA . LYS A 1 100 ? 24.439 -7.296 -42.656 1.00 56.31 100 LYS A CA 1
ATOM 790 C C . LYS A 1 100 ? 24.694 -6.652 -41.290 1.00 56.31 100 LYS A C 1
ATOM 792 O O . LYS A 1 100 ? 24.012 -5.698 -40.934 1.00 56.31 100 LYS A O 1
ATOM 797 N N . PHE A 1 101 ? 25.718 -7.108 -40.575 1.00 53.69 101 PHE A N 1
ATOM 798 C CA . PHE A 1 101 ? 26.133 -6.534 -39.293 1.00 53.69 101 PHE A CA 1
ATOM 799 C C . PHE A 1 101 ? 27.646 -6.291 -39.250 1.00 53.69 101 PHE A C 1
ATOM 801 O O . PHE A 1 101 ? 28.417 -6.917 -39.978 1.00 53.69 101 PHE A O 1
ATOM 808 N N . GLY A 1 102 ? 28.059 -5.363 -38.387 1.00 49.34 102 GLY A N 1
ATOM 809 C CA . GLY A 1 102 ? 29.454 -5.149 -38.010 1.00 49.34 102 GLY A CA 1
ATOM 810 C C . GLY A 1 102 ? 29.702 -5.618 -36.578 1.00 49.34 102 GLY A C 1
ATOM 811 O O . GLY A 1 102 ? 28.770 -5.726 -35.785 1.00 49.34 102 GLY A O 1
ATOM 812 N N . THR A 1 103 ? 30.960 -5.883 -36.239 1.00 54.03 103 THR A N 1
ATOM 813 C CA . THR A 1 103 ? 31.378 -6.226 -34.873 1.00 54.03 103 THR A CA 1
ATOM 814 C C . THR A 1 103 ? 32.502 -5.302 -34.436 1.00 54.03 103 THR A C 1
ATOM 816 O O . THR A 1 103 ? 33.398 -5.016 -35.229 1.00 54.03 103 THR A O 1
ATOM 819 N N . PHE A 1 104 ? 32.488 -4.885 -33.173 1.00 52.47 104 PHE A N 1
ATOM 820 C CA . PHE A 1 104 ? 33.575 -4.131 -32.559 1.00 52.47 104 PHE A CA 1
ATOM 821 C C . PHE A 1 104 ? 34.014 -4.834 -31.275 1.00 52.47 104 PHE A C 1
ATOM 823 O O . PHE A 1 104 ? 33.185 -5.127 -30.412 1.00 52.47 104 PHE A O 1
ATOM 830 N N . ASP A 1 105 ? 35.308 -5.127 -31.158 1.00 57.66 105 ASP A N 1
ATOM 831 C CA . ASP A 1 105 ? 35.860 -5.772 -29.971 1.00 57.66 105 ASP A CA 1
ATOM 832 C C . ASP A 1 105 ? 36.208 -4.720 -28.910 1.00 57.66 105 ASP A C 1
ATOM 834 O O . ASP A 1 105 ? 37.267 -4.092 -28.940 1.00 57.66 105 ASP A O 1
ATOM 838 N N . ILE A 1 106 ? 35.303 -4.548 -27.945 1.00 56.53 106 ILE A N 1
ATOM 839 C CA . ILE A 1 106 ? 35.474 -3.626 -26.813 1.00 56.53 106 ILE A CA 1
ATOM 840 C C . ILE A 1 106 ? 36.614 -4.037 -25.870 1.00 56.53 106 ILE A C 1
ATOM 842 O O . ILE A 1 106 ? 36.952 -3.299 -24.940 1.00 56.53 106 ILE A O 1
ATOM 846 N N . LEU A 1 107 ? 37.209 -5.223 -26.055 1.00 54.47 107 LEU A N 1
ATOM 847 C CA . LEU A 1 107 ? 38.357 -5.629 -25.258 1.00 54.47 107 LEU A CA 1
ATOM 848 C C . LEU A 1 107 ? 39.643 -4.926 -25.697 1.00 54.47 107 LEU A C 1
ATOM 850 O O . LEU A 1 107 ? 40.561 -4.792 -24.891 1.00 54.47 107 LEU A O 1
ATOM 854 N N . LEU A 1 108 ? 39.677 -4.428 -26.932 1.00 60.38 108 LEU A N 1
ATOM 855 C CA . LEU A 1 108 ? 40.838 -3.758 -27.512 1.00 60.38 108 LEU A CA 1
ATOM 856 C C . LEU A 1 108 ? 40.978 -2.296 -27.068 1.00 60.38 108 LEU A C 1
ATOM 858 O O . LEU A 1 108 ? 42.057 -1.727 -27.208 1.00 60.38 108 LEU A O 1
ATOM 862 N N . ASP A 1 109 ? 39.914 -1.700 -26.521 1.00 63.06 109 ASP A N 1
ATOM 863 C CA . ASP A 1 109 ? 39.871 -0.287 -26.149 1.00 63.06 109 ASP A CA 1
ATOM 864 C C . ASP A 1 109 ? 39.102 -0.081 -24.830 1.00 63.06 109 ASP A C 1
ATOM 866 O O . ASP A 1 109 ? 37.875 -0.202 -24.759 1.00 63.06 109 ASP A O 1
ATOM 870 N N . ASN A 1 110 ? 39.844 0.216 -23.759 1.00 60.62 110 ASN A N 1
ATOM 871 C CA . ASN A 1 110 ? 39.279 0.446 -22.427 1.00 60.62 110 ASN A CA 1
ATOM 872 C C . ASN A 1 110 ? 38.472 1.751 -22.338 1.00 60.62 110 ASN A C 1
ATOM 874 O O . ASN A 1 110 ? 37.510 1.806 -21.571 1.00 60.62 110 ASN A O 1
ATOM 878 N N . GLU A 1 111 ? 38.839 2.786 -23.098 1.00 62.88 111 GLU A N 1
ATOM 879 C CA . GLU A 1 111 ? 38.118 4.062 -23.102 1.00 62.88 111 GLU A CA 1
ATOM 880 C C . GLU A 1 111 ? 36.747 3.877 -23.752 1.00 62.88 111 GLU A C 1
ATOM 882 O O . GLU A 1 111 ? 35.731 4.283 -23.184 1.00 62.88 111 GLU A O 1
ATOM 887 N N . VAL A 1 112 ? 36.697 3.153 -24.873 1.00 60.88 112 VAL A N 1
ATOM 888 C CA . VAL A 1 112 ? 35.437 2.767 -25.515 1.00 60.88 112 VAL A CA 1
ATOM 889 C C . VAL A 1 112 ? 34.623 1.844 -24.611 1.00 60.88 112 VAL A C 1
ATOM 891 O O . VAL A 1 112 ? 33.421 2.044 -24.485 1.00 60.88 112 VAL A O 1
ATOM 894 N N . ARG A 1 113 ? 35.235 0.872 -23.922 1.00 60.91 113 ARG A N 1
ATOM 895 C CA . ARG A 1 113 ? 34.516 -0.038 -23.010 1.00 60.91 113 ARG A CA 1
ATOM 896 C C . ARG A 1 113 ? 33.814 0.701 -21.871 1.00 60.91 113 ARG A C 1
ATOM 898 O O . ARG A 1 113 ? 32.632 0.466 -21.617 1.00 60.91 113 ARG A O 1
ATOM 905 N N . GLU A 1 114 ? 34.532 1.576 -21.178 1.00 69.00 114 GLU A N 1
ATOM 906 C CA . GLU A 1 114 ? 33.987 2.320 -20.040 1.00 69.00 114 GLU A CA 1
ATOM 907 C C . GLU A 1 114 ? 33.078 3.470 -20.487 1.00 69.00 114 GLU A C 1
ATOM 909 O O . GLU A 1 114 ? 32.057 3.742 -19.851 1.00 69.00 114 GLU A O 1
ATOM 914 N N . GLY A 1 115 ? 33.395 4.109 -21.614 1.00 60.62 115 GLY A N 1
ATOM 915 C CA . GLY A 1 115 ? 32.547 5.116 -22.242 1.00 60.62 115 GLY A CA 1
ATOM 916 C C . GLY A 1 115 ? 31.216 4.535 -22.710 1.00 60.62 115 GLY A C 1
ATOM 917 O O . GLY A 1 115 ? 30.168 5.119 -22.443 1.00 60.62 115 GLY A O 1
ATOM 918 N N . LEU A 1 116 ? 31.230 3.356 -23.333 1.00 60.03 116 LEU A N 1
ATOM 919 C CA . LEU A 1 116 ? 30.038 2.735 -23.902 1.00 60.03 116 LEU A CA 1
ATOM 920 C C . LEU A 1 116 ? 29.086 2.210 -22.820 1.00 6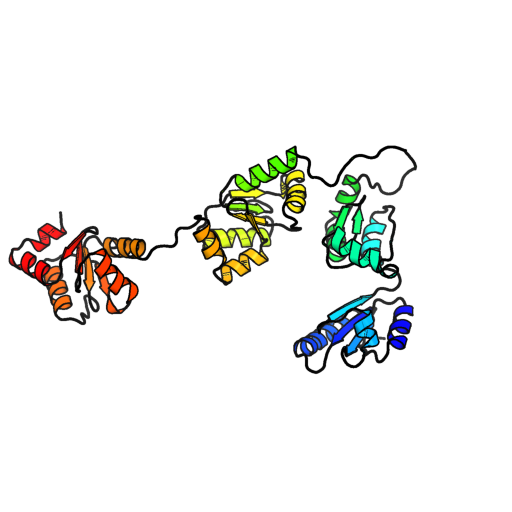0.03 116 LEU A C 1
ATOM 922 O O . LEU A 1 116 ? 27.883 2.389 -22.966 1.00 60.03 116 LEU A O 1
ATOM 926 N N . LYS A 1 117 ? 29.577 1.685 -21.684 1.00 62.38 117 LYS A N 1
ATOM 927 C CA . LYS A 1 117 ? 28.728 1.375 -20.508 1.00 62.38 117 LYS A CA 1
ATOM 928 C C . LYS A 1 117 ? 27.975 2.604 -19.992 1.00 62.38 117 LYS A C 1
ATOM 930 O O . LYS A 1 117 ? 26.788 2.524 -19.693 1.00 62.38 117 LYS A O 1
ATOM 935 N N . LYS A 1 118 ? 28.658 3.752 -19.910 1.00 65.88 118 LYS A N 1
ATOM 936 C CA . LYS A 1 118 ? 28.054 5.019 -19.466 1.00 65.88 118 LYS A CA 1
ATOM 937 C C . LYS A 1 118 ? 27.076 5.575 -20.497 1.00 65.88 118 LYS A C 1
ATOM 939 O O . LYS A 1 118 ? 25.987 5.990 -20.130 1.00 65.88 118 LYS A O 1
ATOM 944 N N . PHE A 1 119 ? 27.459 5.563 -21.773 1.00 60.25 119 PHE A N 1
ATOM 945 C CA . PHE A 1 119 ? 26.640 6.053 -22.884 1.00 60.25 119 PHE A CA 1
ATOM 946 C C . PHE A 1 119 ? 25.344 5.253 -23.039 1.00 60.25 119 PHE A C 1
ATOM 948 O O . PHE A 1 119 ? 24.277 5.822 -23.227 1.00 60.25 119 PHE A O 1
ATOM 955 N N . SER A 1 120 ? 25.448 3.931 -22.939 1.00 59.62 120 SER A N 1
ATOM 956 C CA . SER A 1 120 ? 24.328 3.000 -23.068 1.00 59.62 120 SER A CA 1
ATOM 957 C C . SER A 1 120 ? 23.470 2.874 -21.815 1.00 59.62 120 SER A C 1
ATOM 959 O O . SER A 1 120 ? 22.389 2.293 -21.877 1.00 59.62 120 SER A O 1
ATOM 961 N N . ASN A 1 121 ? 23.977 3.358 -20.676 1.00 71.62 121 ASN A N 1
ATOM 962 C CA . ASN A 1 121 ? 23.459 3.046 -19.349 1.00 71.62 121 ASN A CA 1
ATOM 963 C C . ASN A 1 121 ? 23.264 1.525 -19.134 1.00 71.62 121 ASN A C 1
ATOM 965 O O . ASN A 1 121 ? 22.313 1.091 -18.484 1.00 71.62 121 ASN A O 1
ATOM 969 N N . TRP A 1 122 ? 24.156 0.705 -19.706 1.00 60.78 122 TRP A N 1
ATOM 970 C CA . TRP A 1 122 ? 24.088 -0.755 -19.666 1.00 60.78 122 TRP A CA 1
ATOM 971 C C . TRP A 1 122 ? 25.353 -1.346 -19.023 1.00 60.78 122 TRP A C 1
ATOM 973 O O . TRP A 1 122 ? 26.469 -1.052 -19.464 1.00 60.78 122 TRP A O 1
ATOM 983 N N . PRO A 1 123 ? 25.224 -2.190 -17.981 1.00 60.28 123 PRO A N 1
ATOM 984 C CA . PRO A 1 123 ? 26.361 -2.560 -17.135 1.00 60.28 123 PRO A CA 1
ATOM 985 C C . PRO A 1 123 ? 27.313 -3.587 -17.769 1.00 60.28 123 PRO A C 1
ATOM 987 O O . PRO A 1 123 ? 28.470 -3.690 -17.354 1.00 60.28 123 PRO A O 1
ATOM 990 N N . THR A 1 124 ? 26.848 -4.359 -18.757 1.00 62.22 124 THR A N 1
ATOM 991 C CA . THR A 1 124 ? 27.544 -5.552 -19.274 1.00 62.22 124 THR A CA 1
ATOM 992 C C . THR A 1 124 ? 27.749 -5.537 -20.798 1.00 62.22 124 THR A C 1
ATOM 994 O O . THR A 1 124 ? 27.195 -4.711 -21.517 1.00 62.22 124 THR A O 1
ATOM 997 N N . PHE A 1 125 ? 28.589 -6.445 -21.301 1.00 62.84 125 PHE A N 1
ATOM 998 C CA . PHE A 1 125 ? 28.782 -6.730 -22.730 1.00 62.84 125 PHE A CA 1
ATOM 999 C C . PHE A 1 125 ? 28.515 -8.224 -22.985 1.00 62.84 125 PHE A C 1
ATOM 1001 O O . PHE A 1 125 ? 28.715 -9.014 -22.060 1.00 62.84 125 PHE A O 1
ATOM 1008 N N . PRO A 1 126 ? 28.110 -8.646 -24.200 1.00 59.88 126 PRO A N 1
ATOM 1009 C CA . PRO A 1 126 ? 27.991 -7.872 -25.440 1.00 59.88 126 PRO A CA 1
ATOM 1010 C C . PRO A 1 126 ? 26.784 -6.931 -25.425 1.00 59.88 126 PRO A C 1
ATOM 1012 O O . PRO A 1 126 ? 25.827 -7.171 -24.702 1.00 59.88 126 PRO A O 1
ATOM 1015 N N . GLN A 1 127 ? 26.842 -5.873 -26.230 1.00 64.31 127 GLN A N 1
ATOM 1016 C CA . GLN A 1 127 ? 25.737 -4.940 -26.445 1.00 64.31 127 GLN A CA 1
ATOM 1017 C C . GLN A 1 127 ? 25.382 -4.955 -27.933 1.00 64.31 127 GLN A C 1
ATOM 1019 O O . GLN A 1 127 ? 26.248 -4.713 -28.776 1.00 64.31 127 GLN A O 1
ATOM 1024 N N . LEU A 1 128 ? 24.134 -5.287 -28.260 1.00 63.91 128 LEU A N 1
ATOM 1025 C CA . LEU A 1 128 ? 23.633 -5.311 -29.629 1.00 63.91 128 LEU A CA 1
ATOM 1026 C C . LEU A 1 128 ? 23.031 -3.956 -29.975 1.00 63.91 128 LEU A C 1
ATOM 1028 O O . LEU A 1 128 ? 22.115 -3.501 -29.296 1.00 63.91 128 LEU A O 1
ATOM 1032 N N . TYR A 1 129 ? 23.505 -3.354 -31.062 1.00 60.03 129 TYR A N 1
ATOM 1033 C CA . TYR A 1 129 ? 22.973 -2.098 -31.570 1.00 60.03 129 TYR A CA 1
ATOM 1034 C C . TYR A 1 129 ? 22.356 -2.267 -32.955 1.00 60.03 129 TYR A C 1
ATOM 1036 O O . TYR A 1 129 ? 22.946 -2.912 -33.822 1.00 60.03 129 TYR A O 1
ATOM 1044 N N . CYS A 1 130 ? 21.213 -1.625 -33.189 1.00 61.56 130 CYS A N 1
ATOM 1045 C CA . CYS A 1 130 ? 20.607 -1.488 -34.509 1.00 61.56 130 CYS A CA 1
ATOM 1046 C C . CYS A 1 130 ? 20.491 -0.001 -34.852 1.00 61.56 130 CYS A C 1
ATOM 1048 O O . CYS A 1 130 ? 19.910 0.762 -34.094 1.00 61.56 130 CYS A O 1
ATOM 1050 N N . LYS A 1 131 ? 21.116 0.439 -35.955 1.00 63.50 131 LYS A N 1
ATOM 1051 C CA . LYS A 1 131 ? 21.146 1.857 -36.394 1.00 63.50 131 LYS A CA 1
ATOM 1052 C C . LYS A 1 131 ? 21.546 2.878 -35.305 1.00 63.50 131 LYS A C 1
ATOM 1054 O O . LYS A 1 131 ? 21.191 4.045 -35.397 1.00 63.50 131 LYS A O 1
ATOM 1059 N N . GLY A 1 132 ? 22.358 2.463 -34.332 1.00 55.50 132 GLY A N 1
ATOM 1060 C CA . GLY A 1 132 ? 22.823 3.321 -33.235 1.00 55.50 132 GLY A CA 1
ATOM 1061 C C . GLY A 1 132 ? 21.992 3.221 -31.952 1.00 55.50 132 GLY A C 1
ATOM 1062 O O . GLY A 1 132 ? 22.408 3.772 -30.937 1.00 55.50 132 GLY A O 1
ATOM 1063 N N . GLU A 1 133 ? 20.892 2.467 -31.957 1.00 61.41 133 GLU A N 1
ATOM 1064 C CA . GLU A 1 133 ? 20.067 2.201 -30.775 1.00 61.41 133 GLU A CA 1
ATOM 1065 C C . GLU A 1 133 ? 20.470 0.891 -30.097 1.00 61.41 133 GLU A C 1
ATOM 1067 O O . GLU A 1 133 ? 20.685 -0.114 -30.777 1.00 61.41 133 GLU A O 1
ATOM 1072 N N . LEU A 1 134 ? 20.583 0.891 -28.764 1.00 66.00 134 LEU A N 1
ATOM 1073 C CA . LEU A 1 134 ? 20.867 -0.320 -27.991 1.00 66.00 134 LEU A CA 1
ATOM 1074 C C . LEU A 1 134 ? 19.611 -1.197 -27.940 1.00 66.00 134 LEU A C 1
ATOM 1076 O O . LEU A 1 134 ? 18.616 -0.825 -27.325 1.00 66.00 134 LEU A O 1
ATOM 1080 N N . LEU A 1 135 ? 19.697 -2.399 -28.501 1.00 56.31 135 LEU A N 1
ATOM 1081 C CA . LEU A 1 135 ? 18.662 -3.424 -28.375 1.00 56.31 135 LEU A CA 1
ATOM 1082 C C . LEU A 1 135 ? 18.792 -4.221 -27.072 1.00 56.31 135 LEU A C 1
ATOM 1084 O O . LEU A 1 135 ? 17.795 -4.690 -26.530 1.00 56.31 135 LEU A O 1
ATOM 1088 N N . GLY A 1 136 ? 20.013 -4.358 -26.551 1.00 58.97 136 GLY A N 1
ATOM 1089 C CA . GLY A 1 136 ? 20.276 -4.977 -25.255 1.00 58.97 136 GLY A CA 1
ATOM 1090 C C . GLY A 1 136 ? 21.479 -5.913 -25.257 1.00 58.97 136 GLY A C 1
ATOM 1091 O O . GLY A 1 136 ? 22.289 -5.930 -26.186 1.00 58.97 136 GLY A O 1
ATOM 1092 N N . GLY A 1 137 ? 21.599 -6.676 -24.171 1.00 63.03 137 GLY A N 1
ATOM 1093 C CA . GLY A 1 137 ? 22.635 -7.690 -23.997 1.00 63.03 137 GLY A CA 1
ATOM 1094 C C . GLY A 1 137 ? 22.364 -9.001 -24.743 1.00 63.03 137 GLY A C 1
ATOM 1095 O O . GLY A 1 137 ? 21.374 -9.138 -25.461 1.00 63.03 137 GLY A O 1
ATOM 1096 N N . CYS A 1 138 ? 23.235 -9.989 -24.527 1.00 52.53 138 CYS A N 1
ATOM 1097 C CA . CYS A 1 138 ? 23.128 -11.334 -25.110 1.00 52.53 138 CYS A CA 1
ATOM 1098 C C . CYS A 1 138 ? 21.750 -11.972 -24.858 1.00 52.53 138 CYS A C 1
ATOM 1100 O O . CYS A 1 138 ? 21.061 -12.386 -25.784 1.00 52.53 138 CYS A O 1
ATOM 1102 N N . ASP A 1 139 ? 21.329 -11.974 -23.598 1.00 52.94 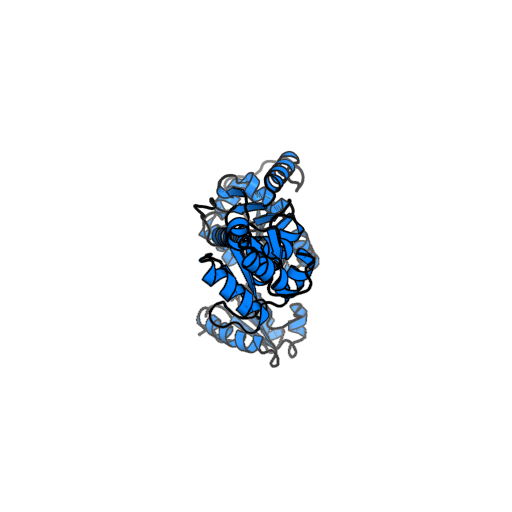139 ASP A N 1
ATOM 1103 C CA . ASP A 1 139 ? 20.131 -12.642 -23.091 1.00 52.94 139 ASP A CA 1
ATOM 1104 C C . ASP A 1 139 ? 18.858 -12.063 -23.729 1.00 52.94 139 ASP A C 1
ATOM 1106 O O . ASP A 1 139 ? 17.930 -12.792 -24.073 1.00 52.94 139 ASP A O 1
ATOM 1110 N N . ILE A 1 140 ? 18.849 -10.747 -23.952 1.00 53.34 140 ILE A N 1
ATOM 1111 C CA . ILE A 1 140 ? 17.738 -10.036 -24.589 1.00 53.34 140 ILE A CA 1
ATOM 1112 C C . ILE A 1 140 ? 17.698 -10.335 -26.079 1.00 53.34 140 ILE A C 1
ATOM 1114 O O . ILE A 1 140 ? 16.642 -10.671 -26.602 1.00 53.34 140 ILE A O 1
ATOM 1118 N N . ALA A 1 141 ? 18.837 -10.255 -26.762 1.00 55.44 141 ALA A N 1
ATOM 1119 C CA . ALA A 1 141 ? 18.898 -10.525 -28.190 1.00 55.44 141 ALA A CA 1
ATOM 1120 C C . ALA A 1 141 ? 18.498 -11.975 -28.527 1.00 55.44 141 ALA A C 1
ATOM 1122 O O . ALA A 1 141 ? 17.783 -12.196 -29.503 1.00 55.44 141 ALA A O 1
ATOM 1123 N N . ILE A 1 142 ? 18.884 -12.948 -27.692 1.00 53.31 142 ILE A N 1
ATOM 1124 C CA . ILE A 1 142 ? 18.456 -14.349 -27.823 1.00 53.31 142 ILE A CA 1
ATOM 1125 C C . ILE A 1 142 ? 16.945 -14.471 -27.597 1.00 53.31 142 ILE A C 1
ATOM 1127 O O . ILE A 1 142 ? 16.247 -15.026 -28.442 1.00 53.31 142 ILE A O 1
ATOM 1131 N N . ALA A 1 143 ? 16.409 -13.886 -26.522 1.00 52.94 143 ALA A N 1
ATOM 1132 C CA . ALA A 1 143 ? 14.971 -13.917 -26.247 1.00 52.94 143 ALA A CA 1
ATOM 1133 C C . ALA A 1 143 ? 14.140 -13.240 -27.357 1.00 52.94 143 ALA A C 1
ATOM 1135 O O . ALA A 1 143 ? 13.047 -13.699 -27.703 1.00 52.94 143 ALA A O 1
ATOM 1136 N N . MET A 1 144 ? 14.660 -12.167 -27.958 1.00 54.19 144 MET A N 1
ATOM 1137 C CA . MET A 1 144 ? 14.041 -11.503 -29.106 1.00 54.19 144 MET A CA 1
ATOM 1138 C C . MET A 1 144 ? 14.081 -12.385 -30.358 1.00 54.19 144 MET A C 1
ATOM 1140 O O . MET A 1 144 ? 13.124 -12.394 -31.126 1.00 54.19 144 MET A O 1
ATOM 1144 N N . HIS A 1 145 ? 15.155 -13.142 -30.581 1.00 61.06 145 HIS A N 1
ATOM 1145 C CA . HIS A 1 145 ? 15.239 -14.068 -31.710 1.00 61.06 145 HIS A CA 1
ATOM 1146 C C . HIS A 1 145 ? 14.287 -15.259 -31.541 1.00 61.06 145 HIS A C 1
ATOM 1148 O O . HIS A 1 145 ? 13.494 -15.542 -32.438 1.00 61.06 145 HIS A O 1
ATOM 1154 N N . GLU A 1 146 ? 14.291 -15.902 -30.370 1.00 57.88 146 GLU A N 1
ATOM 1155 C CA . GLU A 1 146 ? 13.416 -17.042 -30.063 1.00 57.88 146 GLU A CA 1
ATOM 1156 C C . GLU A 1 146 ? 11.928 -16.681 -30.156 1.00 57.88 146 GLU A C 1
ATOM 1158 O O . GLU A 1 146 ? 11.107 -17.491 -30.589 1.00 57.88 146 GLU A O 1
ATOM 1163 N N . SER A 1 147 ? 11.573 -15.452 -29.775 1.00 58.19 147 SER A N 1
ATOM 1164 C CA . SER A 1 147 ? 10.201 -14.945 -29.869 1.00 58.19 147 SER A CA 1
ATOM 1165 C C . SER A 1 147 ? 9.832 -14.396 -31.253 1.00 58.19 147 SER A C 1
ATOM 1167 O O . SER A 1 147 ? 8.655 -14.150 -31.513 1.00 58.19 147 SER A O 1
ATOM 1169 N N . GLY A 1 148 ? 10.810 -14.208 -32.144 1.00 59.69 148 GLY A N 1
ATOM 1170 C CA . GLY A 1 148 ? 10.642 -13.570 -33.451 1.00 59.69 148 GLY A CA 1
ATOM 1171 C C . GLY A 1 148 ? 10.627 -12.033 -33.431 1.00 59.69 148 GLY A C 1
ATOM 1172 O O . GLY A 1 148 ? 10.650 -11.433 -34.503 1.00 59.69 148 GLY A O 1
ATOM 1173 N N . GLU A 1 149 ? 10.653 -11.393 -32.255 1.00 60.50 149 GLU A N 1
ATOM 1174 C CA . GLU A 1 149 ? 10.692 -9.929 -32.066 1.00 60.50 149 GLU A CA 1
ATOM 1175 C C . GLU A 1 149 ? 11.934 -9.294 -32.726 1.00 60.50 149 GLU A C 1
ATOM 1177 O O . GLU A 1 149 ? 11.875 -8.171 -33.222 1.00 60.50 149 GLU A O 1
ATOM 1182 N N . LEU A 1 150 ? 13.054 -10.025 -32.822 1.00 60.06 150 LEU A N 1
ATOM 1183 C CA . LEU A 1 150 ? 14.295 -9.513 -33.419 1.00 60.06 150 LEU A CA 1
ATOM 1184 C C . LEU A 1 150 ? 14.154 -9.201 -34.920 1.00 60.06 150 LEU A C 1
ATOM 1186 O O . LEU A 1 150 ? 14.682 -8.194 -35.394 1.00 60.06 150 LEU A O 1
ATOM 1190 N N . LYS A 1 151 ? 13.392 -10.020 -35.660 1.00 65.19 151 LYS A N 1
ATOM 1191 C CA . LYS A 1 151 ? 13.064 -9.786 -37.082 1.00 65.19 151 LYS A CA 1
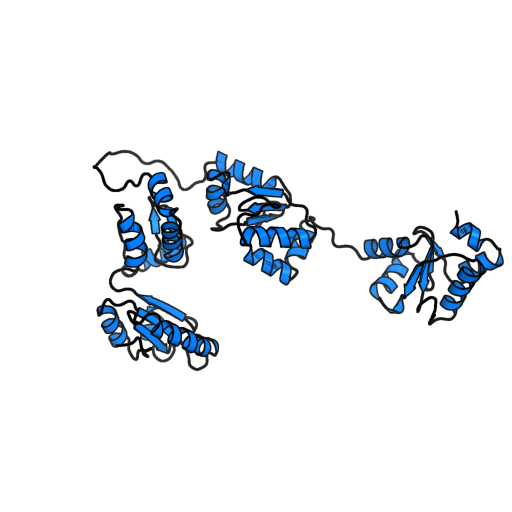ATOM 1192 C C . LYS A 1 151 ? 12.284 -8.500 -37.279 1.00 65.19 151 LYS A C 1
ATOM 1194 O O . LYS A 1 151 ? 12.508 -7.769 -38.242 1.00 65.19 151 LYS A O 1
ATOM 1199 N N . GLU A 1 152 ? 11.331 -8.265 -36.387 1.00 60.84 152 GLU A N 1
ATOM 1200 C CA . GLU A 1 152 ? 10.456 -7.102 -36.449 1.00 60.84 152 GLU A CA 1
ATOM 1201 C C . GLU A 1 152 ? 11.259 -5.838 -36.179 1.00 60.84 152 GLU A C 1
ATOM 1203 O O . GLU A 1 152 ? 11.218 -4.917 -36.987 1.00 60.84 152 GLU A O 1
ATOM 1208 N N . VAL A 1 153 ? 12.118 -5.866 -35.157 1.00 55.78 153 VAL A N 1
ATOM 1209 C CA . VAL A 1 153 ? 13.034 -4.765 -34.856 1.00 55.78 153 VAL A CA 1
ATOM 1210 C C . VAL A 1 153 ? 13.949 -4.441 -36.040 1.00 55.78 153 VAL A C 1
ATOM 1212 O O . VAL A 1 153 ? 14.110 -3.268 -36.368 1.00 55.78 153 VAL A O 1
ATOM 1215 N N . PHE A 1 154 ? 14.519 -5.428 -36.737 1.00 62.88 154 PHE A N 1
ATOM 1216 C CA . PHE A 1 154 ? 15.336 -5.147 -37.926 1.00 62.88 154 PHE A CA 1
ATOM 1217 C C . PHE A 1 154 ? 14.536 -4.522 -39.072 1.00 62.88 154 PHE A C 1
ATOM 1219 O O . PHE A 1 154 ? 14.994 -3.542 -39.664 1.00 62.88 154 PHE A O 1
ATOM 1226 N N . ARG A 1 155 ? 13.327 -5.024 -39.342 1.00 65.00 155 ARG A N 1
ATOM 1227 C CA . ARG A 1 155 ? 12.423 -4.449 -40.347 1.00 65.00 155 ARG A CA 1
ATOM 1228 C C . ARG A 1 155 ? 12.064 -3.000 -40.017 1.00 65.00 155 ARG A C 1
ATOM 1230 O O . ARG A 1 155 ? 12.128 -2.145 -40.897 1.00 65.00 155 ARG A O 1
ATOM 1237 N N . ASP A 1 156 ? 11.747 -2.719 -38.760 1.00 61.25 156 ASP A N 1
ATOM 1238 C CA . ASP A 1 156 ? 11.342 -1.387 -38.304 1.00 61.25 156 ASP A CA 1
ATOM 1239 C C . ASP A 1 156 ? 12.501 -0.378 -38.397 1.00 61.25 156 ASP A C 1
ATOM 1241 O O . ASP A 1 156 ? 12.291 0.800 -38.679 1.00 61.25 156 ASP A O 1
ATOM 1245 N N . HIS A 1 157 ? 13.745 -0.856 -38.281 1.00 57.84 157 HIS A N 1
ATOM 1246 C CA . HIS A 1 157 ? 14.963 -0.062 -38.482 1.00 57.84 157 HIS A CA 1
ATOM 1247 C C . HIS A 1 157 ? 15.431 0.006 -39.951 1.00 57.84 157 HIS A C 1
ATOM 1249 O O . HIS A 1 157 ? 16.531 0.502 -40.237 1.00 57.84 157 HIS A O 1
ATOM 1255 N N . GLY A 1 158 ? 14.631 -0.499 -40.897 1.00 61.47 158 GLY A N 1
ATOM 1256 C CA . GLY A 1 158 ? 14.964 -0.524 -42.325 1.00 61.47 158 GLY A CA 1
ATOM 1257 C C . GLY A 1 158 ? 16.207 -1.361 -42.635 1.00 61.47 158 GLY A C 1
ATOM 1258 O O . GLY A 1 158 ? 16.994 -1.019 -43.523 1.00 61.47 158 GLY A O 1
ATOM 1259 N N . VAL A 1 159 ? 16.443 -2.411 -41.848 1.00 60.88 159 VAL A N 1
ATOM 1260 C CA . VAL A 1 159 ? 17.541 -3.359 -42.017 1.00 60.88 159 VAL A CA 1
ATOM 1261 C C . VAL A 1 159 ? 16.992 -4.603 -42.712 1.00 60.88 159 VAL A C 1
ATOM 1263 O O . VAL A 1 159 ? 16.594 -5.573 -42.075 1.00 60.88 159 VAL A O 1
ATOM 1266 N N . ASP A 1 160 ? 16.960 -4.561 -44.043 1.00 57.84 160 ASP A N 1
ATOM 1267 C CA . ASP A 1 160 ? 16.500 -5.689 -44.853 1.00 57.84 160 ASP A CA 1
ATOM 1268 C C . ASP A 1 160 ? 17.591 -6.758 -45.029 1.00 57.84 160 ASP A C 1
ATOM 1270 O O . ASP A 1 160 ? 18.782 -6.461 -45.203 1.00 57.84 160 ASP A O 1
ATOM 1274 N N . ALA A 1 161 ? 17.170 -8.028 -45.037 1.00 49.03 161 ALA A N 1
ATOM 1275 C CA . ALA A 1 161 ? 18.008 -9.156 -45.429 1.00 49.03 161 ALA A CA 1
ATOM 1276 C C . ALA A 1 161 ? 18.548 -8.923 -46.851 1.00 49.03 161 ALA A C 1
ATOM 1278 O O . ALA A 1 161 ? 17.789 -8.641 -47.775 1.00 49.03 161 ALA A O 1
ATOM 1279 N N . ALA A 1 162 ? 19.870 -8.988 -47.010 1.00 43.09 162 ALA A N 1
ATOM 1280 C CA . ALA A 1 162 ? 20.609 -8.322 -48.085 1.00 43.09 162 ALA A CA 1
ATOM 1281 C C . ALA A 1 162 ? 19.969 -8.326 -49.498 1.00 43.09 162 ALA A C 1
ATOM 1283 O O . ALA A 1 162 ? 19.774 -9.380 -50.106 1.00 43.09 162 ALA A O 1
ATOM 1284 N N . GLY A 1 163 ? 19.833 -7.116 -50.067 1.00 33.16 163 GLY A N 1
ATOM 1285 C CA . GLY A 1 163 ? 19.676 -6.848 -51.500 1.00 33.16 163 GLY A CA 1
ATOM 1286 C C . GLY A 1 163 ? 19.864 -5.365 -51.888 1.00 33.16 163 GLY A C 1
ATOM 1287 O O . GLY A 1 163 ? 18.917 -4.593 -51.819 1.00 33.16 163 GLY A O 1
ATOM 1288 N N . THR A 1 164 ? 21.050 -5.028 -52.431 1.00 27.45 164 THR A N 1
ATOM 1289 C CA . THR A 1 164 ? 21.451 -3.821 -53.226 1.00 27.45 164 THR A CA 1
ATOM 1290 C C . THR A 1 164 ? 21.851 -2.492 -52.525 1.00 27.45 164 THR A C 1
ATOM 1292 O O . THR A 1 164 ? 21.152 -1.978 -51.664 1.00 27.45 164 THR A O 1
ATOM 1295 N N . GLU A 1 165 ? 23.013 -1.939 -52.926 1.00 27.19 165 GLU A N 1
ATOM 1296 C CA . GLU A 1 165 ? 23.634 -0.641 -52.537 1.00 27.19 165 GLU A CA 1
ATOM 1297 C C . GLU A 1 165 ? 23.175 0.547 -53.434 1.00 27.19 165 GLU A C 1
ATOM 1299 O O . GLU A 1 165 ? 22.461 0.306 -54.407 1.00 27.19 165 GLU A O 1
ATOM 1304 N N . PRO A 1 166 ? 23.741 1.776 -53.316 1.00 44.91 166 PRO A N 1
ATOM 1305 C CA . PRO A 1 166 ? 23.830 2.676 -52.160 1.00 44.91 166 PRO A CA 1
ATOM 1306 C C . PRO A 1 166 ? 23.142 4.034 -52.459 1.00 44.91 166 PRO A C 1
ATOM 1308 O O . PRO A 1 166 ? 23.245 4.570 -53.562 1.00 44.91 166 PRO A O 1
ATOM 1311 N N . GLY A 1 167 ? 22.488 4.641 -51.464 1.00 26.36 167 GLY A N 1
ATOM 1312 C CA . GLY A 1 167 ? 21.835 5.950 -51.595 1.00 26.36 167 GLY A CA 1
ATOM 1313 C C . GLY A 1 167 ? 22.252 6.921 -50.494 1.00 26.36 167 GLY A C 1
ATOM 1314 O O . GLY A 1 167 ? 22.020 6.677 -49.316 1.00 26.36 167 GLY A O 1
ATOM 1315 N N . THR A 1 168 ? 22.887 8.015 -50.898 1.00 30.55 168 THR A N 1
ATOM 1316 C CA . THR A 1 168 ? 23.251 9.193 -50.100 1.00 30.55 168 THR A CA 1
ATOM 1317 C C . THR A 1 168 ? 22.041 9.951 -49.541 1.00 30.55 168 THR A C 1
ATOM 1319 O O . THR A 1 168 ? 21.090 10.194 -50.278 1.00 30.55 168 THR A O 1
ATOM 1322 N N . GLY A 1 169 ? 22.172 10.466 -48.312 1.00 26.03 169 GLY A N 1
ATOM 1323 C CA . GLY A 1 169 ? 21.303 11.496 -47.719 1.00 26.03 169 GLY A CA 1
ATOM 1324 C C . GLY A 1 169 ? 20.379 10.937 -46.632 1.00 26.03 169 GLY A C 1
ATOM 1325 O O . GLY A 1 169 ? 19.742 9.919 -46.833 1.00 26.03 169 GLY A O 1
ATOM 1326 N N . GLY A 1 170 ? 20.255 11.515 -45.445 1.00 24.19 170 GLY A N 1
ATOM 1327 C CA . GLY A 1 170 ? 20.834 12.723 -44.884 1.00 24.19 170 GLY A CA 1
ATOM 1328 C C . GLY A 1 170 ? 20.769 12.637 -43.360 1.00 24.19 170 GLY A C 1
ATOM 1329 O O . GLY A 1 170 ? 20.138 11.751 -42.790 1.00 24.19 170 GLY A O 1
ATOM 1330 N N . ILE A 1 171 ? 21.479 13.548 -42.713 1.00 38.53 171 ILE A N 1
ATOM 1331 C CA . ILE A 1 171 ? 21.456 13.733 -41.266 1.00 38.53 171 ILE A CA 1
ATOM 1332 C C . ILE A 1 171 ? 20.033 14.174 -40.873 1.00 38.53 171 ILE A C 1
ATOM 1334 O O . ILE A 1 171 ? 19.550 15.175 -41.395 1.00 38.53 171 ILE A O 1
ATOM 1338 N N . SER A 1 172 ? 19.378 13.441 -39.975 1.00 32.69 172 SER A N 1
ATOM 1339 C CA . SER A 1 172 ? 18.167 13.856 -39.247 1.00 32.69 172 SER A CA 1
ATOM 1340 C C . SER A 1 172 ? 18.272 13.222 -37.855 1.00 32.69 172 SER A C 1
ATOM 1342 O O . SER A 1 172 ? 18.288 12.004 -37.734 1.00 32.69 172 SER A O 1
ATOM 1344 N N . GLU A 1 173 ? 18.900 13.942 -36.929 1.00 29.05 173 GLU A N 1
ATOM 1345 C CA . GLU A 1 173 ? 18.288 14.770 -35.873 1.00 29.05 173 GLU A CA 1
ATOM 1346 C C . GLU A 1 173 ? 17.846 13.975 -34.627 1.00 29.05 173 GLU A C 1
ATOM 1348 O O . GLU A 1 173 ? 16.810 13.332 -34.596 1.00 29.05 173 GLU A O 1
ATOM 1353 N N . SER A 1 174 ? 18.710 14.089 -33.608 1.00 31.94 174 SER A N 1
ATOM 1354 C CA . SER A 1 174 ? 18.568 13.907 -32.153 1.00 31.94 174 SER A CA 1
ATOM 1355 C C . SER A 1 174 ? 17.774 12.737 -31.558 1.00 31.94 174 SER A C 1
ATOM 1357 O O . SER A 1 174 ? 16.567 12.613 -31.709 1.00 31.94 174 SER A O 1
ATOM 1359 N N . THR A 1 175 ? 18.484 12.049 -30.664 1.00 36.25 175 THR A N 1
ATOM 1360 C CA . THR A 1 175 ? 18.120 11.193 -29.517 1.00 36.25 175 THR A CA 1
ATOM 1361 C C . THR A 1 175 ? 17.113 11.793 -28.508 1.00 36.25 175 THR A C 1
ATOM 1363 O O . THR A 1 175 ? 17.219 11.568 -27.304 1.00 36.25 175 THR A O 1
ATOM 1366 N N . GLY A 1 176 ? 16.128 12.569 -28.956 1.00 38.09 176 GLY A N 1
ATOM 1367 C CA . GLY A 1 176 ? 15.063 13.120 -28.118 1.00 38.09 176 GLY A CA 1
ATOM 1368 C C . GLY A 1 176 ? 13.716 12.511 -28.485 1.00 38.09 176 GLY A C 1
ATOM 1369 O O . GLY A 1 176 ? 13.374 12.450 -29.664 1.00 38.09 176 GLY A O 1
ATOM 1370 N N . LEU A 1 177 ? 12.920 12.105 -27.488 1.00 48.44 177 LEU A N 1
ATOM 1371 C CA . LEU A 1 177 ? 11.486 11.920 -27.713 1.00 48.44 177 LEU A CA 1
ATOM 1372 C C . LEU A 1 177 ? 10.930 13.199 -28.348 1.00 48.44 177 LEU A C 1
ATOM 1374 O O . LEU A 1 177 ? 11.255 14.306 -27.903 1.00 48.44 177 LEU A O 1
ATOM 1378 N N . SER A 1 178 ? 10.078 13.059 -29.368 1.00 65.19 178 SER A N 1
ATOM 1379 C CA . SER A 1 178 ? 9.392 14.222 -29.927 1.00 65.19 178 SER A CA 1
ATOM 1380 C C . SER A 1 178 ? 8.657 14.952 -28.800 1.00 65.19 178 SER A C 1
ATOM 1382 O O . SER A 1 178 ? 8.078 14.323 -27.912 1.00 65.19 178 SER A O 1
ATOM 1384 N N . VAL A 1 179 ? 8.678 16.287 -28.813 1.00 67.88 179 VAL A N 1
ATOM 1385 C CA . VAL A 1 179 ? 8.011 17.103 -27.780 1.00 67.88 179 VAL A CA 1
ATOM 1386 C C . VAL A 1 179 ? 6.546 16.677 -27.611 1.00 67.88 179 VAL A C 1
ATOM 1388 O O . VAL A 1 179 ? 6.043 16.596 -26.495 1.00 67.88 179 VAL A O 1
ATOM 1391 N N . THR A 1 180 ? 5.891 16.310 -28.714 1.00 74.56 180 THR A N 1
ATOM 1392 C CA . THR A 1 180 ? 4.521 15.790 -28.737 1.00 74.56 180 THR A CA 1
ATOM 1393 C C . THR A 1 180 ? 4.365 14.451 -28.016 1.00 74.56 180 THR A C 1
ATOM 1395 O O . THR A 1 180 ? 3.390 14.275 -27.286 1.00 74.56 180 THR A O 1
ATOM 1398 N N . LEU A 1 181 ? 5.310 13.519 -28.177 1.00 76.12 181 LEU A N 1
ATOM 1399 C CA . LEU A 1 181 ? 5.273 12.227 -27.494 1.00 76.12 181 LEU A CA 1
ATOM 1400 C C . LEU A 1 181 ? 5.577 12.385 -26.001 1.00 76.12 181 LEU A C 1
ATOM 1402 O O . LEU A 1 181 ? 4.871 11.810 -25.180 1.00 76.12 181 LEU A O 1
ATOM 1406 N N . THR A 1 182 ? 6.544 13.225 -25.628 1.00 77.88 182 THR A N 1
ATOM 1407 C CA . THR A 1 182 ? 6.846 13.512 -24.215 1.00 77.88 182 THR A CA 1
ATOM 1408 C C . THR A 1 182 ? 5.619 14.048 -23.478 1.00 77.88 182 THR A C 1
ATOM 1410 O O . THR A 1 182 ? 5.232 13.491 -22.453 1.00 77.88 182 THR A O 1
ATOM 1413 N N . SER A 1 183 ? 4.931 15.049 -24.038 1.00 84.19 183 SER A N 1
ATOM 1414 C CA . SER A 1 183 ? 3.698 15.577 -23.437 1.00 84.19 183 SER A CA 1
ATOM 1415 C C . SER A 1 183 ? 2.578 14.534 -23.361 1.00 84.19 183 SER A C 1
ATOM 1417 O O . SER A 1 183 ? 1.808 14.513 -22.401 1.00 84.19 183 SER A O 1
ATOM 1419 N N . ARG A 1 184 ? 2.483 13.642 -24.356 1.00 92.19 184 ARG A N 1
ATOM 1420 C CA . ARG A 1 184 ? 1.522 12.532 -24.349 1.00 92.19 184 ARG A CA 1
ATOM 1421 C C . ARG A 1 184 ? 1.805 11.553 -23.205 1.00 92.19 184 ARG A C 1
ATOM 1423 O O . ARG A 1 184 ? 0.871 11.162 -22.507 1.00 92.19 184 ARG A O 1
ATOM 1430 N N . LEU A 1 185 ? 3.067 11.182 -22.995 1.00 88.62 185 LEU A N 1
ATOM 1431 C CA . LEU A 1 185 ? 3.478 10.290 -21.908 1.00 88.62 185 LEU A CA 1
ATOM 1432 C C . LEU A 1 185 ? 3.214 10.919 -20.540 1.00 88.62 185 LEU A C 1
ATOM 1434 O O . LEU A 1 185 ? 2.602 10.277 -19.693 1.00 88.62 185 LEU A O 1
ATOM 1438 N N . GLU A 1 186 ? 3.588 12.185 -20.347 1.00 92.75 186 GLU A N 1
ATOM 1439 C CA . GLU A 1 186 ? 3.311 12.923 -19.110 1.00 92.75 186 GLU A CA 1
ATOM 1440 C C . GLU A 1 186 ? 1.808 12.988 -18.820 1.00 92.75 186 GLU A C 1
ATOM 1442 O O . GLU A 1 186 ? 1.384 12.766 -17.684 1.00 92.75 186 GLU A O 1
ATOM 1447 N N . SER A 1 187 ? 0.985 13.229 -19.844 1.00 95.12 187 SER A N 1
ATOM 1448 C CA . SER A 1 187 ? -0.471 13.229 -19.699 1.00 95.12 187 SER A CA 1
ATOM 1449 C C . SER A 1 187 ? -1.017 11.860 -19.290 1.00 95.12 187 SER A C 1
ATOM 1451 O O . SER A 1 187 ? -1.949 11.807 -18.493 1.00 95.12 187 SER A O 1
ATOM 1453 N N . LEU A 1 188 ? -0.474 10.762 -19.825 1.00 96.50 188 LEU A N 1
ATOM 1454 C CA . LEU A 1 188 ? -0.887 9.406 -19.451 1.00 96.50 188 LEU A CA 1
ATOM 1455 C C . LEU A 1 188 ? -0.441 9.060 -18.028 1.00 96.50 188 LEU A C 1
ATOM 1457 O O . LEU A 1 188 ? -1.248 8.575 -17.241 1.00 96.50 188 LEU A O 1
ATOM 1461 N N . ILE A 1 189 ? 0.813 9.353 -17.679 1.00 97.19 189 ILE A N 1
ATOM 1462 C CA . ILE A 1 189 ? 1.384 9.129 -16.344 1.00 97.19 189 ILE A CA 1
ATOM 1463 C C . ILE A 1 189 ? 0.565 9.855 -15.267 1.00 97.19 189 ILE A C 1
ATOM 1465 O O . ILE A 1 189 ? 0.318 9.300 -14.200 1.00 97.19 189 ILE A O 1
ATOM 1469 N N . ASN A 1 190 ? 0.117 11.078 -15.558 1.00 96.00 190 ASN A N 1
ATOM 1470 C CA . ASN A 1 190 ? -0.634 11.916 -14.623 1.00 96.00 190 ASN A CA 1
ATOM 1471 C C . ASN A 1 190 ? -2.160 11.797 -14.762 1.00 96.00 190 ASN A C 1
ATOM 1473 O O . ASN A 1 190 ? -2.885 12.531 -14.090 1.00 96.00 190 ASN A O 1
ATOM 1477 N N . SER A 1 191 ? -2.661 10.894 -15.612 1.00 96.62 191 SER A N 1
ATOM 1478 C CA . SER A 1 191 ? -4.107 10.701 -15.805 1.00 96.62 191 SER A CA 1
ATOM 1479 C C . SER A 1 191 ? -4.809 10.187 -14.544 1.00 96.62 191 SER A C 1
ATOM 1481 O O . SER A 1 191 ? -5.972 10.513 -14.315 1.00 96.62 191 SER A O 1
ATOM 1483 N N . SER A 1 192 ? -4.077 9.472 -13.683 1.00 97.31 192 SER A N 1
ATOM 1484 C CA . SER A 1 192 ? -4.553 8.962 -12.400 1.00 97.31 192 SER A CA 1
ATOM 1485 C C . SER A 1 192 ? -3.487 9.111 -11.304 1.00 97.31 192 SER A C 1
ATOM 1487 O O . SER A 1 192 ? -2.292 9.008 -11.593 1.00 97.31 192 SER A O 1
ATOM 1489 N N . PRO A 1 193 ? -3.871 9.319 -10.023 1.00 97.00 193 PRO A N 1
ATOM 1490 C CA . PRO A 1 193 ? -2.931 9.326 -8.902 1.00 97.00 193 PRO A CA 1
ATOM 1491 C C . PRO A 1 193 ? -2.128 8.031 -8.754 1.00 97.00 193 PRO A C 1
ATOM 1493 O O . PRO A 1 193 ? -1.016 8.087 -8.234 1.00 97.00 193 PRO A O 1
ATOM 1496 N N . VAL A 1 194 ? -2.678 6.896 -9.192 1.00 98.25 194 VAL A N 1
ATOM 1497 C CA . VAL A 1 194 ? -1.983 5.608 -9.269 1.00 98.25 194 VAL A CA 1
ATOM 1498 C C . VAL A 1 194 ? -2.195 5.053 -10.669 1.00 98.25 194 VAL A C 1
ATOM 1500 O O . VAL A 1 194 ? -3.313 4.683 -11.032 1.00 98.25 194 VAL A O 1
ATOM 1503 N N . MET A 1 195 ? -1.121 5.018 -11.453 1.00 98.50 195 MET A N 1
ATOM 1504 C CA . MET A 1 195 ? -1.159 4.650 -12.863 1.00 98.50 195 MET A CA 1
ATOM 1505 C C . MET A 1 195 ? -0.245 3.456 -13.136 1.00 98.50 195 MET A C 1
ATOM 1507 O O . MET A 1 195 ? 0.956 3.503 -12.871 1.00 98.50 195 MET A O 1
ATOM 1511 N N . LEU A 1 196 ? -0.811 2.375 -13.676 1.00 98.56 196 LEU A N 1
ATOM 1512 C CA . LEU A 1 196 ? -0.095 1.134 -13.965 1.00 98.56 196 LEU A CA 1
ATOM 1513 C C . LEU A 1 196 ? 0.012 0.884 -15.474 1.00 98.56 196 LEU A C 1
ATOM 1515 O O . LEU A 1 196 ? -0.963 0.532 -16.137 1.00 98.56 196 LEU A O 1
ATOM 1519 N N . PHE A 1 197 ? 1.222 0.962 -16.016 1.00 98.06 197 PHE A N 1
ATOM 1520 C CA . PHE A 1 197 ? 1.497 0.541 -17.389 1.00 98.06 197 PHE A CA 1
ATOM 1521 C C . PHE A 1 197 ? 1.820 -0.954 -17.398 1.00 98.06 197 PHE A C 1
ATOM 1523 O O . PHE A 1 197 ? 2.805 -1.394 -16.800 1.00 98.06 197 PHE A O 1
ATOM 1530 N N . MET A 1 198 ? 0.978 -1.765 -18.038 1.00 96.38 198 MET A N 1
ATOM 1531 C CA . MET A 1 198 ? 1.031 -3.226 -17.935 1.00 96.38 198 MET A CA 1
ATOM 1532 C C . MET A 1 198 ? 0.703 -3.929 -19.252 1.00 96.38 198 MET A C 1
ATOM 1534 O O . MET A 1 198 ? 0.183 -3.326 -20.181 1.00 96.38 198 MET A O 1
ATOM 1538 N N . LYS A 1 199 ? 1.009 -5.229 -19.335 1.00 88.69 199 LYS A N 1
ATOM 1539 C CA . LYS A 1 199 ? 0.632 -6.080 -20.471 1.00 88.69 199 LYS A CA 1
ATOM 1540 C C . LYS A 1 199 ? -0.763 -6.665 -20.229 1.00 88.69 199 LYS A C 1
ATOM 1542 O O . LYS A 1 199 ? -0.920 -7.537 -19.367 1.00 88.69 199 LYS A O 1
ATOM 1547 N N . GLY A 1 200 ? -1.752 -6.251 -21.016 1.00 91.75 200 GLY A N 1
ATOM 1548 C CA . GLY A 1 200 ? -3.163 -6.603 -20.827 1.00 91.75 200 GLY A CA 1
ATOM 1549 C C . GLY A 1 200 ? -3.905 -5.636 -19.901 1.00 91.75 200 GLY A C 1
ATOM 1550 O O . GLY A 1 200 ? -3.448 -4.525 -19.649 1.00 91.75 200 GLY A O 1
ATOM 1551 N N . LYS A 1 201 ? -5.055 -6.075 -19.381 1.00 96.31 201 LYS A N 1
ATOM 1552 C CA . LYS A 1 201 ? -5.917 -5.293 -18.474 1.00 96.31 201 LYS A CA 1
ATOM 1553 C C . LYS A 1 201 ? -5.879 -5.858 -17.047 1.00 96.31 201 LYS A C 1
ATOM 1555 O O . LYS A 1 201 ? -5.509 -7.020 -16.891 1.00 96.31 201 LYS A O 1
ATOM 1560 N N . PRO A 1 202 ? -6.303 -5.112 -16.010 1.00 97.00 202 PRO A N 1
ATOM 1561 C CA . PRO A 1 202 ? -6.304 -5.602 -14.628 1.00 97.00 202 PRO A CA 1
ATOM 1562 C C . PRO A 1 202 ? -7.117 -6.886 -14.425 1.00 97.00 202 PRO A C 1
ATOM 1564 O O . PRO A 1 202 ? -6.702 -7.768 -13.676 1.00 97.00 202 PRO A O 1
ATOM 1567 N N . ASP A 1 203 ? -8.239 -7.024 -15.132 1.00 95.94 203 ASP A N 1
ATOM 1568 C CA . ASP A 1 203 ? -9.085 -8.224 -15.071 1.00 95.94 203 ASP A CA 1
ATOM 1569 C C . ASP A 1 203 ? -8.598 -9.351 -15.992 1.00 95.94 203 ASP A C 1
ATOM 1571 O O . ASP A 1 203 ? -8.893 -10.521 -15.758 1.00 95.94 203 ASP A O 1
ATOM 1575 N N . GLU A 1 204 ? -7.792 -9.015 -17.001 1.00 94.25 204 GLU A N 1
ATOM 1576 C CA . GLU A 1 204 ? -7.239 -9.952 -17.984 1.00 94.25 204 GLU A CA 1
ATOM 1577 C C . GLU A 1 204 ? -5.736 -9.686 -18.220 1.00 94.25 204 GLU A C 1
ATOM 1579 O O . GLU A 1 204 ? -5.326 -9.235 -19.300 1.00 94.25 204 GLU A O 1
ATOM 1584 N N . PRO A 1 205 ? -4.874 -9.923 -17.210 1.00 90.12 205 PRO A N 1
ATOM 1585 C CA . PRO A 1 205 ? -3.447 -9.660 -17.335 1.00 90.12 205 PRO A CA 1
ATOM 1586 C C . PRO A 1 205 ? -2.789 -10.702 -18.245 1.00 90.12 205 PRO A C 1
ATOM 1588 O O . PRO A 1 205 ? -2.873 -11.911 -18.005 1.00 90.12 205 PRO A O 1
ATOM 1591 N N . LYS A 1 206 ? -2.054 -10.228 -19.257 1.00 75.62 206 LYS A N 1
ATOM 1592 C CA . LYS A 1 206 ? -1.378 -11.060 -20.272 1.00 75.62 206 LYS A CA 1
ATOM 1593 C C . LYS A 1 206 ? 0.049 -11.463 -19.884 1.00 75.62 206 LYS A C 1
ATOM 1595 O O . LYS A 1 206 ? 0.744 -12.118 -20.653 1.00 75.62 206 LYS A O 1
ATOM 1600 N N . CYS A 1 207 ? 0.505 -11.073 -18.696 1.00 81.12 207 CYS A N 1
ATOM 1601 C CA . CYS A 1 207 ? 1.841 -11.360 -18.183 1.00 81.12 207 CYS A CA 1
ATOM 1602 C C . CYS A 1 207 ? 1.798 -11.618 -16.670 1.00 81.12 207 CYS A C 1
ATOM 1604 O O . CYS A 1 207 ? 1.117 -10.901 -15.937 1.00 81.12 207 CYS A O 1
ATOM 1606 N N . GLY A 1 208 ? 2.557 -12.610 -16.188 1.00 63.44 208 GLY A N 1
ATOM 1607 C CA . GLY A 1 208 ? 2.631 -12.945 -14.760 1.00 63.44 208 GLY A CA 1
ATOM 1608 C C . GLY A 1 208 ? 3.157 -11.798 -13.888 1.00 63.44 208 GLY A C 1
ATOM 1609 O O . GLY A 1 208 ? 2.648 -11.585 -12.795 1.00 63.44 208 GLY A O 1
ATOM 1610 N N . PHE A 1 209 ? 4.109 -11.005 -14.386 1.00 76.44 209 PHE A N 1
ATOM 1611 C CA . PHE A 1 209 ? 4.626 -9.829 -13.676 1.00 76.44 209 PHE A CA 1
ATOM 1612 C C . PHE A 1 209 ? 3.583 -8.713 -13.566 1.00 76.44 209 PHE A C 1
ATOM 1614 O O . PHE A 1 209 ? 3.420 -8.120 -12.504 1.00 76.44 209 PHE A O 1
ATOM 1621 N N . SER A 1 210 ? 2.821 -8.476 -14.638 1.00 81.75 210 SER A N 1
ATOM 1622 C CA . SER A 1 210 ? 1.691 -7.542 -14.626 1.00 81.75 210 SER A CA 1
ATOM 1623 C C . SER A 1 210 ? 0.600 -7.982 -13.648 1.00 81.75 210 SER A C 1
ATOM 1625 O O . SER A 1 210 ? 0.091 -7.158 -12.895 1.00 81.75 210 SER A O 1
ATOM 1627 N N . ARG A 1 211 ? 0.298 -9.285 -13.598 1.00 91.12 211 ARG A N 1
ATOM 1628 C CA . ARG A 1 211 ? -0.653 -9.853 -12.633 1.00 91.12 211 ARG A CA 1
ATOM 1629 C C . ARG A 1 211 ? -0.216 -9.622 -11.185 1.00 91.12 211 ARG A C 1
ATOM 1631 O O . ARG A 1 211 ? -1.039 -9.195 -10.387 1.00 91.12 211 ARG A O 1
ATOM 1638 N N . LYS A 1 212 ? 1.068 -9.834 -10.868 1.00 90.00 212 LYS A N 1
ATOM 1639 C CA . LYS A 1 212 ? 1.608 -9.603 -9.515 1.00 90.00 212 LYS A CA 1
ATOM 1640 C C . LYS A 1 212 ? 1.336 -8.180 -9.023 1.00 90.00 212 LYS A C 1
ATOM 1642 O O . LYS A 1 212 ? 0.840 -8.014 -7.918 1.00 90.00 212 LYS A O 1
ATOM 1647 N N . VAL A 1 213 ? 1.614 -7.157 -9.837 1.00 96.06 213 VAL A N 1
ATOM 1648 C CA . VAL A 1 213 ? 1.393 -5.756 -9.422 1.00 96.06 213 VAL A CA 1
ATOM 1649 C C . VAL A 1 213 ? -0.094 -5.455 -9.218 1.00 96.06 213 VAL A C 1
ATOM 1651 O O . VAL A 1 213 ? -0.453 -4.803 -8.244 1.00 96.06 213 VAL A O 1
ATOM 1654 N N . VAL A 1 214 ? -0.970 -5.987 -10.076 1.00 98.06 214 VAL A N 1
ATOM 1655 C CA . VAL A 1 214 ? -2.429 -5.866 -9.902 1.00 98.06 214 VAL A CA 1
ATOM 1656 C C . VAL A 1 214 ? -2.896 -6.501 -8.588 1.00 98.06 214 VAL A C 1
ATOM 1658 O O . VAL A 1 214 ? -3.707 -5.912 -7.876 1.00 98.06 214 VAL A O 1
ATOM 1661 N N . GLU A 1 215 ? -2.397 -7.692 -8.254 1.00 96.56 215 GLU A N 1
ATOM 1662 C CA . GLU A 1 215 ? -2.734 -8.382 -7.003 1.00 96.56 215 GLU A CA 1
ATOM 1663 C C . GLU A 1 215 ? -2.282 -7.587 -5.775 1.00 96.56 215 GLU A C 1
ATOM 1665 O O . GLU A 1 215 ? -3.064 -7.447 -4.836 1.00 96.56 215 GLU A O 1
ATOM 1670 N N . ILE A 1 216 ? -1.076 -7.013 -5.809 1.00 96.94 216 ILE A N 1
ATOM 1671 C CA . ILE A 1 216 ? -0.548 -6.160 -4.735 1.00 96.94 216 ILE A CA 1
ATOM 1672 C C . ILE A 1 216 ? -1.455 -4.944 -4.521 1.00 96.94 216 ILE A C 1
ATOM 1674 O O . ILE A 1 216 ? -1.939 -4.731 -3.415 1.00 96.94 216 ILE A O 1
ATOM 1678 N N . LEU A 1 217 ? -1.764 -4.185 -5.578 1.00 96.75 217 LEU A N 1
ATOM 1679 C CA . LEU A 1 217 ? -2.610 -2.989 -5.461 1.00 96.75 217 LEU A CA 1
ATOM 1680 C C . LEU A 1 217 ? -4.014 -3.318 -4.928 1.00 96.75 217 LEU A C 1
ATOM 1682 O O . LEU A 1 217 ? -4.560 -2.575 -4.114 1.00 96.75 217 LEU A O 1
ATOM 1686 N N . ARG A 1 218 ? -4.582 -4.467 -5.322 1.00 95.56 218 ARG A N 1
ATOM 1687 C CA . ARG A 1 218 ? -5.866 -4.958 -4.791 1.00 95.56 218 ARG A CA 1
ATOM 1688 C C . ARG A 1 218 ? -5.782 -5.339 -3.311 1.00 95.56 218 ARG A C 1
ATOM 1690 O O . ARG A 1 218 ? -6.723 -5.061 -2.571 1.00 95.56 218 ARG A O 1
ATOM 1697 N N . GLN A 1 219 ? -4.689 -5.968 -2.876 1.00 92.38 219 GLN A N 1
ATOM 1698 C CA . GLN A 1 219 ? -4.466 -6.317 -1.467 1.00 92.38 219 GLN A CA 1
ATOM 1699 C C . GLN A 1 219 ? -4.343 -5.070 -0.588 1.00 92.38 219 GLN A C 1
ATOM 1701 O O . GLN A 1 219 ? -4.977 -5.010 0.464 1.00 92.38 219 GLN A O 1
ATOM 1706 N N . GLU A 1 220 ? -3.624 -4.054 -1.068 1.00 90.00 220 GLU A N 1
ATOM 1707 C CA . GLU A 1 220 ? -3.487 -2.749 -0.407 1.00 90.00 220 GLU A CA 1
ATOM 1708 C C . GLU A 1 220 ? -4.760 -1.884 -0.501 1.00 90.00 220 GLU A C 1
ATOM 1710 O O . GLU A 1 220 ? -4.798 -0.773 0.024 1.00 90.00 220 GLU A O 1
ATOM 1715 N N . LYS A 1 221 ? -5.820 -2.381 -1.161 1.00 91.69 221 LYS A N 1
ATOM 1716 C CA . LYS A 1 221 ? -7.091 -1.670 -1.396 1.00 91.69 221 LYS A CA 1
ATOM 1717 C C . LYS A 1 221 ? -6.884 -0.297 -2.045 1.00 91.69 221 LYS A C 1
ATOM 1719 O O . LYS A 1 221 ? -7.544 0.678 -1.692 1.00 91.69 221 LYS A O 1
ATOM 1724 N N . VAL A 1 222 ? -5.948 -0.233 -2.985 1.00 93.56 222 VAL A N 1
ATOM 1725 C CA . VAL A 1 222 ? -5.617 0.976 -3.734 1.00 93.56 222 VAL A CA 1
ATOM 1726 C C . VAL A 1 222 ? -6.460 1.021 -5.000 1.00 93.56 222 VAL A C 1
ATOM 1728 O O . VAL A 1 222 ? -6.405 0.099 -5.814 1.00 93.56 222 VAL A O 1
ATOM 1731 N N . ASP A 1 223 ? -7.197 2.111 -5.192 1.00 95.38 223 ASP A N 1
ATOM 1732 C CA . ASP A 1 223 ? -7.816 2.416 -6.481 1.00 95.38 223 ASP A CA 1
ATOM 1733 C C . ASP A 1 223 ? -6.731 2.864 -7.472 1.00 95.38 223 ASP A C 1
ATOM 1735 O O . ASP A 1 223 ? -5.902 3.722 -7.157 1.00 95.38 223 ASP A O 1
ATOM 1739 N N . PHE A 1 224 ? -6.718 2.280 -8.673 1.00 97.81 224 PHE A N 1
ATOM 1740 C CA . PHE A 1 224 ? -5.725 2.584 -9.704 1.00 97.81 224 PHE A CA 1
ATOM 1741 C C . PHE A 1 224 ? -6.320 2.527 -11.112 1.00 97.81 224 PHE A C 1
ATOM 1743 O O . PHE A 1 224 ? -7.269 1.785 -11.371 1.00 97.81 224 PHE A O 1
ATOM 1750 N N . GLU A 1 225 ? -5.718 3.276 -12.035 1.00 98.31 225 GLU A N 1
ATOM 1751 C CA . GLU A 1 225 ? -5.955 3.119 -13.472 1.00 98.31 225 GLU A CA 1
ATOM 1752 C C . GLU A 1 225 ? -4.791 2.378 -14.135 1.00 98.31 225 GLU A C 1
ATOM 1754 O O . GLU A 1 225 ? -3.688 2.277 -13.591 1.00 98.31 225 GLU A O 1
ATOM 1759 N N . SER A 1 226 ? -5.035 1.828 -15.324 1.00 98.19 226 SER A N 1
ATOM 1760 C CA . SER A 1 226 ? -4.026 1.072 -16.061 1.00 98.19 226 SER A CA 1
ATOM 1761 C C . SER A 1 226 ? -4.043 1.364 -17.553 1.00 98.19 226 SER A C 1
ATOM 1763 O O . SER A 1 226 ? -5.114 1.551 -18.130 1.00 98.19 226 SER A O 1
ATOM 1765 N N . PHE A 1 227 ? -2.880 1.268 -18.190 1.00 98.12 227 PHE A N 1
ATOM 1766 C CA . PHE A 1 227 ? -2.723 1.340 -19.640 1.00 98.12 227 PHE A CA 1
ATOM 1767 C C . PHE A 1 227 ? -2.124 0.036 -20.180 1.00 98.12 227 PHE A C 1
ATOM 1769 O O . PHE A 1 227 ? -1.082 -0.416 -19.696 1.00 98.12 227 PHE A O 1
ATOM 1776 N N . ASP A 1 228 ? -2.769 -0.557 -21.191 1.00 97.31 228 ASP A N 1
ATOM 1777 C CA . ASP A 1 228 ? -2.267 -1.764 -21.859 1.00 97.31 228 ASP A CA 1
ATOM 1778 C C . ASP A 1 228 ? -1.197 -1.393 -22.893 1.00 97.31 228 ASP A C 1
ATOM 1780 O O . ASP A 1 228 ? -1.505 -0.979 -24.015 1.00 97.31 228 ASP A O 1
ATOM 1784 N N . ILE A 1 229 ? 0.073 -1.586 -22.535 1.00 92.06 229 ILE A N 1
ATOM 1785 C CA . ILE A 1 229 ? 1.215 -1.231 -23.391 1.00 92.06 229 ILE A CA 1
ATOM 1786 C C . ILE A 1 229 ? 1.305 -2.078 -24.664 1.00 92.06 229 ILE A C 1
ATOM 1788 O O . ILE A 1 229 ? 2.093 -1.768 -25.548 1.00 92.06 229 ILE A O 1
ATOM 1792 N N . LEU A 1 230 ? 0.527 -3.160 -24.778 1.00 81.12 230 LEU A N 1
ATOM 1793 C CA . LEU A 1 230 ? 0.486 -3.977 -25.993 1.00 81.12 230 LEU A CA 1
ATOM 1794 C C . LEU A 1 230 ? -0.391 -3.355 -27.082 1.00 81.12 230 LEU A C 1
ATOM 1796 O O . LEU A 1 230 ? -0.391 -3.838 -28.210 1.00 81.12 230 LEU A O 1
ATOM 1800 N N . THR A 1 231 ? -1.173 -2.329 -26.741 1.00 89.44 231 THR A N 1
ATOM 1801 C CA . THR A 1 231 ? -2.090 -1.670 -27.680 1.00 89.44 231 THR A CA 1
ATOM 1802 C C . THR A 1 231 ? -1.474 -0.463 -28.379 1.00 89.44 231 THR A C 1
ATOM 1804 O O . THR A 1 231 ? -2.033 0.004 -29.368 1.00 89.44 231 THR A O 1
ATOM 1807 N N . ASP A 1 232 ? -0.331 0.025 -27.893 1.00 85.69 232 ASP A N 1
ATOM 1808 C CA . ASP A 1 232 ? 0.314 1.233 -28.394 1.00 85.69 232 ASP A CA 1
ATOM 1809 C C . ASP A 1 232 ? 1.838 1.126 -28.261 1.00 85.69 232 ASP A C 1
ATOM 1811 O O . ASP A 1 232 ? 2.394 1.273 -27.168 1.00 85.69 232 ASP A O 1
ATOM 1815 N N . ASP A 1 233 ? 2.511 0.841 -29.378 1.00 73.94 233 ASP A N 1
ATOM 1816 C CA . ASP A 1 233 ? 3.961 0.645 -29.375 1.00 73.94 233 ASP A CA 1
ATOM 1817 C C . ASP A 1 233 ? 4.731 1.965 -29.191 1.00 73.94 233 ASP A C 1
ATOM 1819 O O . ASP A 1 233 ? 5.778 1.982 -28.549 1.00 73.94 233 ASP A O 1
ATOM 1823 N N . GLU A 1 234 ? 4.174 3.099 -29.633 1.00 77.50 234 GLU A N 1
ATOM 1824 C CA . GLU A 1 234 ? 4.784 4.421 -29.444 1.00 77.50 234 GLU A CA 1
ATOM 1825 C C . GLU A 1 234 ? 4.857 4.775 -27.950 1.00 77.50 234 GLU A C 1
ATOM 1827 O O . GLU A 1 234 ? 5.906 5.181 -27.444 1.00 77.50 234 GLU A O 1
ATOM 1832 N N . VAL A 1 235 ? 3.768 4.537 -27.209 1.00 84.31 235 VAL A N 1
ATOM 1833 C CA . VAL A 1 235 ? 3.750 4.670 -25.746 1.00 84.31 235 VAL A CA 1
ATOM 1834 C C . VAL A 1 235 ? 4.660 3.625 -25.100 1.00 84.31 235 VAL A C 1
ATOM 1836 O O . VAL A 1 235 ? 5.415 3.958 -24.187 1.00 84.31 235 VAL A O 1
ATOM 1839 N N . ARG A 1 236 ? 4.642 2.373 -25.578 1.00 80.69 236 ARG A N 1
ATOM 1840 C CA . ARG A 1 236 ? 5.468 1.282 -25.034 1.00 80.69 236 ARG A CA 1
ATOM 1841 C C . ARG A 1 236 ? 6.962 1.579 -25.121 1.00 80.69 236 ARG A C 1
ATOM 1843 O O . ARG A 1 236 ? 7.671 1.315 -24.148 1.00 80.69 236 ARG A O 1
ATOM 1850 N N . GLN A 1 237 ? 7.459 2.059 -26.256 1.00 72.81 237 GLN A N 1
ATOM 1851 C CA . GLN A 1 237 ? 8.878 2.382 -26.408 1.00 72.81 237 GLN A CA 1
ATOM 1852 C C . GLN A 1 237 ? 9.199 3.731 -25.767 1.00 72.81 237 GLN A C 1
ATOM 1854 O O . GLN A 1 237 ? 10.155 3.830 -24.998 1.00 72.81 237 GLN A O 1
ATOM 1859 N N . GLY A 1 238 ? 8.356 4.743 -25.992 1.00 75.56 238 GLY A N 1
ATOM 1860 C CA . GLY A 1 238 ? 8.551 6.082 -25.445 1.00 75.56 238 GLY A CA 1
ATOM 1861 C C . GLY A 1 238 ? 8.645 6.085 -23.920 1.00 75.56 238 GLY A C 1
ATOM 1862 O O . GLY A 1 238 ? 9.532 6.722 -23.357 1.00 75.56 238 GLY A O 1
ATOM 1863 N N . LEU A 1 239 ? 7.797 5.315 -23.236 1.00 81.44 239 LEU A N 1
ATOM 1864 C CA . LEU A 1 239 ? 7.803 5.262 -21.779 1.00 81.44 239 LEU A CA 1
ATOM 1865 C C . LEU A 1 239 ? 9.051 4.565 -21.215 1.00 81.44 239 LEU A C 1
ATOM 1867 O O . LEU A 1 239 ? 9.538 5.001 -20.177 1.00 81.44 239 LEU A O 1
ATOM 1871 N N . LYS A 1 240 ? 9.643 3.570 -21.897 1.00 77.31 240 LYS A N 1
ATOM 1872 C CA . LYS A 1 240 ? 10.940 2.988 -21.481 1.00 77.31 240 LYS A CA 1
ATOM 1873 C C . LYS A 1 240 ? 12.059 4.026 -21.506 1.00 77.31 240 LYS A C 1
ATOM 1875 O O . LYS A 1 240 ? 12.860 4.091 -20.578 1.00 77.31 240 LYS A O 1
ATOM 1880 N N . VAL A 1 241 ? 12.092 4.845 -22.559 1.00 71.56 241 VAL A N 1
ATOM 1881 C CA . VAL A 1 241 ? 13.084 5.917 -22.715 1.00 71.56 241 VAL A CA 1
ATOM 1882 C C . VAL A 1 241 ? 12.840 7.020 -21.684 1.00 71.56 241 VAL A C 1
ATOM 1884 O O . VAL A 1 241 ? 13.768 7.429 -20.997 1.00 71.56 241 VAL A O 1
ATOM 1887 N N . HIS A 1 242 ? 11.587 7.453 -21.520 1.00 74.00 242 HIS A N 1
ATOM 1888 C CA . HIS A 1 242 ? 11.202 8.502 -20.573 1.00 74.00 242 HIS A CA 1
ATOM 1889 C C . HIS A 1 242 ? 11.499 8.122 -19.113 1.00 74.00 242 HIS A C 1
ATOM 1891 O O . HIS A 1 242 ? 11.987 8.942 -18.342 1.00 74.00 242 HIS A O 1
ATOM 1897 N N . SER A 1 243 ? 11.223 6.873 -18.739 1.00 75.31 243 SER A N 1
ATOM 1898 C CA . SER A 1 243 ? 11.433 6.346 -17.384 1.00 75.31 243 SER A CA 1
ATOM 1899 C C . SER A 1 243 ? 12.863 5.887 -17.104 1.00 75.31 243 SER A C 1
ATOM 1901 O O . SER A 1 243 ? 13.193 5.623 -15.948 1.00 75.31 243 SER A O 1
ATOM 1903 N N . ASN A 1 244 ? 13.693 5.746 -18.145 1.00 73.94 244 ASN A N 1
ATOM 1904 C CA . ASN A 1 244 ? 14.960 5.018 -18.086 1.00 73.94 244 ASN A CA 1
ATOM 1905 C C . ASN A 1 244 ? 14.786 3.595 -17.499 1.00 73.94 244 ASN A C 1
ATOM 1907 O O . ASN A 1 244 ? 15.609 3.123 -16.715 1.00 73.94 244 ASN A O 1
ATOM 1911 N N . TRP A 1 245 ? 13.682 2.922 -17.853 1.00 66.38 245 TRP A N 1
ATOM 1912 C CA . TRP A 1 245 ? 13.297 1.610 -17.326 1.00 66.38 245 TRP A CA 1
ATOM 1913 C C . TRP A 1 245 ? 12.955 0.632 -18.455 1.00 66.38 245 TRP A C 1
ATOM 1915 O O . TRP A 1 245 ? 12.070 0.873 -19.273 1.00 66.38 245 TRP A O 1
ATOM 1925 N N . SER A 1 246 ? 13.640 -0.512 -18.509 1.00 68.69 246 SER A N 1
ATOM 1926 C CA . SER A 1 246 ? 13.620 -1.397 -19.687 1.00 68.69 246 SER A CA 1
ATOM 1927 C C . SER A 1 246 ? 12.416 -2.345 -19.771 1.00 68.69 246 SER A C 1
ATOM 1929 O O . SER A 1 246 ? 12.148 -2.908 -20.837 1.00 68.69 246 SER A O 1
ATOM 1931 N N . SER A 1 247 ? 11.678 -2.537 -18.674 1.00 76.44 247 SER A N 1
ATOM 1932 C CA . SER A 1 247 ? 10.669 -3.597 -18.552 1.00 76.44 247 SER A CA 1
ATOM 1933 C C . SER A 1 247 ? 9.279 -3.105 -18.131 1.00 76.44 247 SER A C 1
ATOM 1935 O O . SER A 1 247 ? 9.086 -1.961 -17.729 1.00 76.44 247 SER A O 1
ATOM 1937 N N . TYR A 1 248 ? 8.294 -3.998 -18.258 1.00 81.25 248 TYR A N 1
ATOM 1938 C CA . TYR A 1 248 ? 6.915 -3.805 -17.806 1.00 81.25 248 TYR A CA 1
ATOM 1939 C C . TYR A 1 248 ? 6.500 -4.970 -16.905 1.00 81.25 248 TYR A C 1
ATOM 1941 O O . TYR A 1 248 ? 6.894 -6.108 -17.184 1.00 81.25 248 TYR A O 1
ATOM 1949 N N . PRO A 1 249 ? 5.646 -4.742 -15.894 1.00 93.38 249 PRO A N 1
ATOM 1950 C CA . PRO A 1 249 ? 4.871 -3.518 -15.638 1.00 93.38 249 PRO A CA 1
ATOM 1951 C C . PRO A 1 249 ? 5.697 -2.350 -15.075 1.00 93.38 249 PRO A C 1
ATOM 1953 O O . PRO A 1 249 ? 6.770 -2.587 -14.536 1.00 93.38 249 PRO A O 1
ATOM 1956 N N . GLN A 1 250 ? 5.182 -1.123 -15.182 1.00 96.25 250 GLN A N 1
ATOM 1957 C CA . GLN A 1 250 ? 5.714 0.072 -14.514 1.00 96.25 250 GLN A CA 1
ATOM 1958 C C . GLN A 1 250 ? 4.598 0.740 -13.704 1.00 96.25 250 GLN A C 1
ATOM 1960 O O . GLN A 1 250 ? 3.554 1.086 -14.264 1.00 96.25 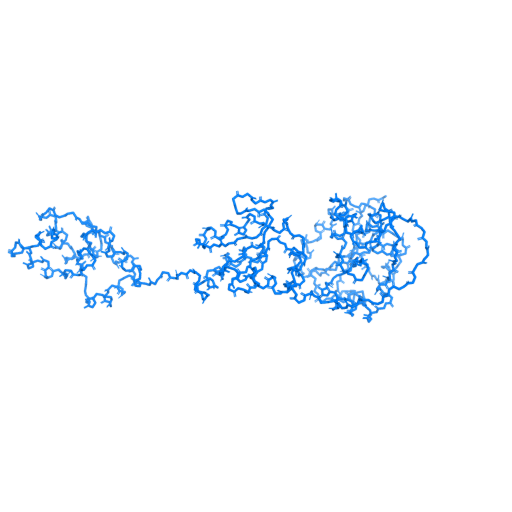250 GLN A O 1
ATOM 1965 N N . LEU A 1 251 ? 4.804 0.893 -12.395 1.00 98.19 251 LEU A N 1
ATOM 1966 C CA . LEU A 1 251 ? 3.866 1.554 -11.490 1.00 98.19 251 LEU A CA 1
ATOM 1967 C C . LEU A 1 251 ? 4.289 3.002 -11.245 1.00 98.19 251 LEU A C 1
ATOM 1969 O O . LEU A 1 251 ? 5.428 3.251 -10.854 1.00 98.19 251 LEU A O 1
ATOM 1973 N N . TYR A 1 252 ? 3.348 3.926 -11.404 1.00 98.06 252 TYR A N 1
ATOM 1974 C CA . TYR A 1 252 ? 3.506 5.338 -11.083 1.00 98.06 252 TYR A CA 1
ATOM 1975 C C . TYR A 1 252 ? 2.543 5.754 -9.975 1.00 98.06 252 TYR A C 1
ATOM 1977 O O . TYR A 1 252 ? 1.371 5.374 -9.991 1.00 98.06 252 TYR A O 1
ATOM 1985 N N . ILE A 1 253 ? 3.020 6.574 -9.036 1.00 97.50 253 ILE A N 1
ATOM 1986 C CA . ILE A 1 253 ? 2.187 7.202 -8.004 1.00 97.50 253 ILE A CA 1
ATOM 1987 C C . ILE A 1 253 ? 2.449 8.706 -8.007 1.00 97.50 253 ILE A C 1
ATOM 1989 O O . ILE A 1 253 ? 3.577 9.149 -7.803 1.00 97.50 253 ILE A O 1
ATOM 1993 N N . ARG A 1 254 ? 1.396 9.506 -8.219 1.00 95.00 254 ARG A N 1
ATOM 1994 C CA . ARG A 1 254 ? 1.465 10.973 -8.374 1.00 95.00 254 ARG A CA 1
ATOM 1995 C C . ARG A 1 254 ? 2.502 11.400 -9.422 1.00 95.00 254 ARG A C 1
ATOM 1997 O O . ARG A 1 254 ? 3.249 12.348 -9.212 1.00 95.00 254 ARG A O 1
ATOM 2004 N N . GLY A 1 255 ? 2.550 10.659 -10.525 1.00 91.62 255 GLY A N 1
ATOM 2005 C CA . GLY A 1 255 ? 3.452 10.911 -11.644 1.00 91.62 255 GLY A CA 1
ATOM 2006 C C . GLY A 1 255 ? 4.909 10.483 -11.442 1.00 91.62 255 GLY A C 1
ATOM 2007 O O . GLY A 1 255 ? 5.697 10.581 -12.377 1.00 91.62 255 GLY A O 1
ATOM 2008 N N . GLU A 1 256 ? 5.273 9.956 -10.273 1.00 93.38 256 GLU A N 1
ATOM 2009 C CA . GLU A 1 256 ? 6.616 9.435 -10.004 1.00 93.38 256 GLU A CA 1
ATOM 2010 C C . GLU A 1 256 ? 6.670 7.922 -10.220 1.00 93.38 256 GLU A C 1
ATOM 2012 O O . GLU A 1 256 ? 5.779 7.195 -9.772 1.00 93.38 256 GLU A O 1
ATOM 2017 N N . LEU A 1 257 ? 7.725 7.444 -10.889 1.00 93.56 257 LEU A N 1
ATOM 2018 C CA . LEU A 1 257 ? 7.968 6.016 -11.081 1.00 93.56 257 LEU A CA 1
ATOM 2019 C C . LEU A 1 257 ? 8.321 5.365 -9.741 1.00 93.56 257 LEU A C 1
ATOM 2021 O O . LEU A 1 257 ? 9.309 5.728 -9.108 1.00 93.56 257 LEU A O 1
ATOM 2025 N N . ILE A 1 258 ? 7.546 4.357 -9.358 1.00 94.19 258 ILE A N 1
ATOM 2026 C CA . ILE A 1 258 ? 7.826 3.499 -8.203 1.00 94.19 258 ILE A CA 1
ATOM 2027 C C . ILE A 1 258 ? 8.707 2.322 -8.613 1.00 94.19 258 ILE A C 1
ATOM 2029 O O . ILE A 1 258 ? 9.646 1.971 -7.908 1.00 94.19 258 ILE A O 1
ATOM 2033 N N . GLY A 1 259 ? 8.423 1.723 -9.771 1.00 85.06 259 GLY A N 1
ATOM 2034 C CA . GLY A 1 259 ? 9.248 0.663 -10.341 1.00 85.06 259 GLY A CA 1
ATOM 2035 C C . GLY A 1 259 ? 8.451 -0.458 -10.997 1.00 85.06 259 GLY A C 1
ATOM 2036 O O . GLY A 1 259 ? 7.246 -0.350 -11.244 1.00 85.06 259 GLY A O 1
ATOM 2037 N N . GLY A 1 260 ? 9.168 -1.540 -11.303 1.00 82.44 260 GLY A N 1
ATOM 2038 C CA . GLY A 1 260 ? 8.604 -2.768 -11.857 1.00 82.44 260 GLY A CA 1
ATOM 2039 C C . GLY A 1 260 ? 8.085 -3.746 -10.803 1.00 82.44 260 GLY A C 1
ATOM 2040 O O . GLY A 1 260 ? 8.036 -3.449 -9.612 1.00 82.44 260 GLY A O 1
ATOM 2041 N N . SER A 1 261 ? 7.715 -4.955 -11.235 1.00 77.31 261 SER A N 1
ATOM 2042 C CA . SER A 1 261 ? 7.069 -5.939 -10.354 1.00 77.31 261 SER A CA 1
ATOM 2043 C C . SER A 1 261 ? 7.898 -6.354 -9.141 1.00 77.31 261 SER A C 1
ATOM 2045 O O . SER A 1 261 ? 7.322 -6.595 -8.085 1.00 77.31 261 SER A O 1
ATOM 2047 N N . ASP A 1 262 ? 9.219 -6.467 -9.286 1.00 73.94 262 ASP A N 1
ATOM 2048 C CA . ASP A 1 262 ? 10.079 -6.965 -8.209 1.00 73.94 262 ASP A CA 1
ATOM 2049 C C . ASP A 1 262 ? 10.254 -5.914 -7.107 1.00 73.94 262 ASP A C 1
ATOM 2051 O O . ASP A 1 262 ? 10.106 -6.244 -5.933 1.00 73.94 262 ASP A O 1
ATOM 2055 N N . ILE A 1 263 ? 10.431 -4.642 -7.491 1.00 82.19 263 ILE A N 1
ATOM 2056 C CA . ILE A 1 263 ? 10.490 -3.511 -6.553 1.00 82.19 263 ILE A CA 1
ATOM 2057 C C . ILE A 1 263 ? 9.166 -3.363 -5.813 1.00 82.19 263 ILE A C 1
ATOM 2059 O O . ILE A 1 263 ? 9.150 -3.301 -4.589 1.00 82.19 263 ILE A O 1
ATOM 2063 N N . VAL A 1 264 ? 8.040 -3.358 -6.533 1.00 91.81 264 VAL A N 1
ATOM 2064 C CA . VAL A 1 264 ? 6.721 -3.198 -5.901 1.00 91.81 264 VAL A CA 1
ATOM 2065 C C . VAL A 1 264 ? 6.443 -4.339 -4.915 1.00 91.81 264 VAL A C 1
ATOM 2067 O O . VAL A 1 264 ? 5.911 -4.102 -3.832 1.00 91.81 264 VAL A O 1
ATOM 2070 N N . LEU A 1 265 ? 6.849 -5.569 -5.246 1.00 85.44 265 LEU A N 1
ATOM 2071 C CA . LEU A 1 265 ? 6.734 -6.715 -4.344 1.00 85.44 265 LEU A CA 1
ATOM 2072 C C . LEU A 1 265 ? 7.636 -6.584 -3.108 1.00 85.44 265 LEU A C 1
ATOM 2074 O O . LEU A 1 265 ? 7.224 -6.957 -2.010 1.00 85.44 265 LEU A O 1
ATOM 2078 N N . GLU A 1 266 ? 8.862 -6.092 -3.269 1.00 85.06 266 GLU A N 1
ATOM 2079 C CA . GLU A 1 266 ? 9.778 -5.848 -2.153 1.00 85.06 266 GLU A CA 1
ATOM 2080 C C . GLU A 1 266 ? 9.243 -4.756 -1.219 1.00 85.06 266 GLU A C 1
ATOM 2082 O O . GLU A 1 266 ? 9.146 -4.985 -0.012 1.00 85.06 266 GLU A O 1
ATOM 2087 N N . MET A 1 267 ? 8.793 -3.630 -1.779 1.00 92.75 267 MET A N 1
ATOM 2088 C CA . MET A 1 267 ? 8.196 -2.524 -1.028 1.00 92.75 267 MET A CA 1
ATOM 2089 C C . MET A 1 267 ? 6.931 -2.950 -0.277 1.00 92.75 267 MET A C 1
ATOM 2091 O O . MET A 1 267 ? 6.688 -2.484 0.835 1.00 92.75 267 MET A O 1
ATOM 2095 N N . GLN A 1 268 ? 6.114 -3.838 -0.856 1.00 94.06 268 GLN A N 1
ATOM 2096 C CA . GLN A 1 268 ? 4.952 -4.389 -0.158 1.00 94.06 268 GLN A CA 1
ATOM 2097 C C . GLN A 1 268 ? 5.390 -5.219 1.056 1.00 94.06 268 GLN A C 1
ATOM 2099 O O . GLN A 1 268 ? 4.903 -5.017 2.166 1.00 94.06 268 GLN A O 1
ATOM 2104 N N . LYS A 1 269 ? 6.352 -6.131 0.868 1.00 88.75 269 LYS A N 1
ATOM 2105 C CA . LYS A 1 269 ? 6.849 -7.004 1.944 1.00 88.75 269 LYS A CA 1
ATOM 2106 C C . LYS A 1 269 ? 7.515 -6.229 3.079 1.00 88.75 269 LYS A C 1
ATOM 2108 O O . LYS A 1 269 ? 7.429 -6.658 4.226 1.00 88.75 269 LYS A O 1
ATOM 2113 N N . SER A 1 270 ? 8.192 -5.126 2.769 1.00 90.94 270 SER A N 1
ATOM 2114 C CA . SER A 1 270 ? 8.847 -4.269 3.762 1.00 90.94 270 SER A CA 1
ATOM 2115 C C . SER A 1 270 ? 7.889 -3.279 4.446 1.00 90.94 270 SER A C 1
ATOM 2117 O O . SER A 1 270 ? 8.277 -2.637 5.425 1.00 90.94 270 SER A O 1
ATOM 2119 N N . GLY A 1 271 ? 6.654 -3.135 3.947 1.00 89.12 271 GLY A N 1
ATOM 2120 C CA . GLY A 1 271 ? 5.706 -2.098 4.370 1.00 89.12 271 GLY A CA 1
ATOM 2121 C C . GLY A 1 271 ? 6.070 -0.689 3.881 1.00 89.12 271 GLY A C 1
ATOM 2122 O O . GLY A 1 271 ? 5.487 0.298 4.325 1.00 89.12 271 GLY A O 1
ATOM 2123 N N . GLU A 1 272 ? 7.054 -0.555 2.991 1.00 93.06 272 GLU A N 1
ATOM 2124 C CA . GLU A 1 272 ? 7.433 0.721 2.379 1.00 93.06 272 GLU A CA 1
ATOM 2125 C C . GLU A 1 272 ? 6.371 1.220 1.396 1.00 93.06 272 GLU A C 1
ATOM 2127 O O . GLU A 1 272 ? 6.099 2.419 1.344 1.00 93.06 272 GLU A O 1
ATOM 2132 N N . LEU A 1 273 ? 5.712 0.308 0.676 1.00 94.50 273 LEU A N 1
ATOM 2133 C CA . LEU A 1 273 ? 4.656 0.6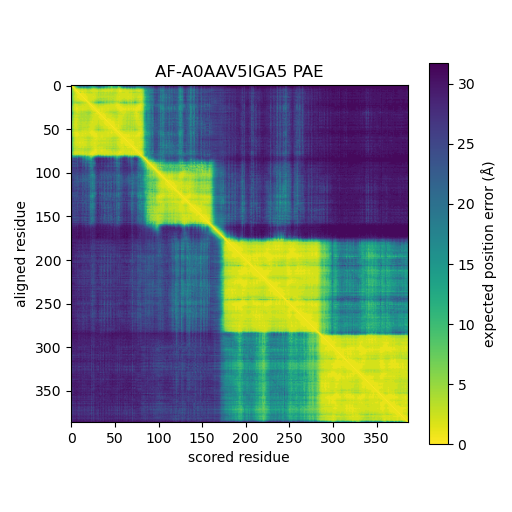65 -0.269 1.00 94.50 273 LEU A CA 1
ATOM 2134 C C . LEU A 1 273 ? 3.492 1.375 0.438 1.00 94.50 273 LEU A C 1
ATOM 2136 O O . LEU A 1 273 ? 3.057 2.432 -0.013 1.00 94.50 273 LEU A O 1
ATOM 2140 N N . GLU A 1 274 ? 3.041 0.846 1.578 1.00 90.94 274 GLU A N 1
ATOM 2141 C CA . GLU A 1 274 ? 1.986 1.449 2.405 1.00 90.94 274 GLU A CA 1
ATOM 2142 C C . GLU A 1 274 ? 2.368 2.864 2.872 1.00 90.94 274 GLU A C 1
ATOM 2144 O O . GLU A 1 274 ? 1.549 3.788 2.829 1.00 90.94 274 GLU A O 1
ATOM 2149 N N . LYS A 1 275 ? 3.632 3.065 3.273 1.00 89.12 275 LYS A N 1
ATOM 2150 C CA . LYS A 1 275 ? 4.146 4.385 3.669 1.00 89.12 275 LYS A CA 1
ATOM 2151 C C . LYS A 1 275 ? 4.090 5.368 2.509 1.00 89.12 275 LYS A C 1
ATOM 2153 O O . LYS A 1 275 ? 3.515 6.439 2.673 1.00 89.12 275 LYS A O 1
ATOM 2158 N N . VAL A 1 276 ? 4.605 4.988 1.337 1.00 94.06 276 VAL A N 1
ATOM 2159 C CA . VAL A 1 276 ? 4.582 5.836 0.134 1.00 94.06 276 VAL A CA 1
ATOM 2160 C C . VAL A 1 276 ? 3.147 6.192 -0.256 1.00 94.06 276 VAL A C 1
ATOM 2162 O O . VAL A 1 276 ? 2.846 7.355 -0.526 1.00 94.06 276 VAL A O 1
ATOM 2165 N N . LEU A 1 277 ? 2.237 5.214 -0.242 1.00 93.50 277 LEU A N 1
ATOM 2166 C CA . LEU A 1 277 ? 0.819 5.427 -0.530 1.00 93.50 277 LEU A CA 1
ATOM 2167 C C . LEU A 1 277 ? 0.171 6.386 0.481 1.00 93.50 277 LEU A C 1
ATOM 2169 O O . LEU A 1 277 ? -0.616 7.248 0.089 1.00 93.50 277 LEU A O 1
ATOM 2173 N N . THR A 1 278 ? 0.516 6.274 1.764 1.00 89.12 278 THR A N 1
ATOM 2174 C CA . THR A 1 278 ? 0.009 7.156 2.825 1.00 89.12 278 THR A CA 1
ATOM 2175 C C . THR A 1 278 ? 0.548 8.578 2.682 1.00 89.12 278 THR A C 1
ATOM 2177 O O . THR A 1 278 ? -0.218 9.540 2.704 1.00 89.12 278 THR A O 1
ATOM 2180 N N . GLU A 1 279 ? 1.860 8.730 2.501 1.00 88.94 279 GLU A N 1
ATOM 2181 C CA . GLU A 1 279 ? 2.534 10.026 2.359 1.00 88.94 279 GLU A CA 1
ATOM 2182 C C . GLU A 1 279 ? 2.049 10.787 1.121 1.00 88.94 279 GLU A C 1
ATOM 2184 O O . GLU A 1 279 ? 1.850 12.001 1.172 1.00 88.94 279 GLU A O 1
ATOM 2189 N N . LYS A 1 280 ? 1.775 10.071 0.023 1.00 91.62 280 LYS A N 1
ATOM 2190 C CA . LYS A 1 280 ? 1.204 10.643 -1.208 1.00 91.62 280 LYS A CA 1
ATOM 2191 C C . LYS A 1 280 ? -0.325 10.802 -1.165 1.00 91.62 280 LYS A C 1
ATOM 2193 O O . LYS A 1 280 ? -0.933 11.203 -2.168 1.00 91.62 280 LYS A O 1
ATOM 2198 N N . GLY A 1 281 ? -0.948 10.515 -0.018 1.00 89.31 281 GLY A N 1
ATOM 2199 C CA . GLY A 1 281 ? -2.380 10.687 0.227 1.00 89.31 281 GLY A CA 1
ATOM 2200 C C . GLY A 1 281 ? -3.264 9.811 -0.660 1.00 89.31 281 GLY A C 1
ATOM 2201 O O . GLY A 1 281 ? -4.358 10.235 -1.026 1.00 89.31 281 GLY A O 1
ATOM 2202 N N . ILE A 1 282 ? -2.764 8.641 -1.062 1.00 92.56 282 ILE A N 1
ATOM 2203 C CA . ILE A 1 282 ? -3.501 7.643 -1.845 1.00 92.56 282 ILE A CA 1
ATOM 2204 C C . ILE A 1 282 ? -4.386 6.813 -0.923 1.00 92.56 282 ILE A C 1
ATOM 2206 O O . ILE A 1 282 ? -5.582 6.682 -1.165 1.00 92.56 282 ILE A O 1
ATOM 2210 N N . ILE A 1 283 ? -3.805 6.303 0.162 1.00 85.75 283 ILE A N 1
ATOM 2211 C CA . ILE A 1 283 ? -4.537 5.604 1.216 1.00 85.75 283 ILE A CA 1
ATOM 2212 C C . ILE A 1 283 ? -4.501 6.444 2.486 1.00 85.75 283 ILE A C 1
ATOM 2214 O O . ILE A 1 283 ? -3.514 7.115 2.790 1.00 85.75 283 ILE A O 1
ATOM 2218 N N . LYS A 1 284 ? -5.599 6.432 3.238 1.00 75.38 284 LYS A N 1
ATOM 2219 C CA . LYS A 1 284 ? -5.615 7.020 4.574 1.00 75.38 284 LYS A CA 1
ATOM 2220 C C . LYS A 1 284 ? -5.089 5.977 5.544 1.00 75.38 284 LYS A C 1
ATOM 2222 O O . LYS A 1 284 ? -5.687 4.912 5.668 1.00 75.38 284 LYS A O 1
ATOM 2227 N N . LYS A 1 285 ? -4.020 6.306 6.267 1.00 66.94 285 LYS A N 1
ATOM 2228 C CA . LYS A 1 285 ? -3.687 5.578 7.489 1.00 66.94 285 LYS A CA 1
ATOM 2229 C C . LYS A 1 285 ? -4.866 5.735 8.441 1.00 66.94 285 LYS A C 1
ATOM 2231 O O . LYS A 1 285 ? -5.204 6.865 8.790 1.00 66.94 285 LYS A O 1
ATOM 2236 N N . GLU A 1 286 ? -5.499 4.627 8.814 1.00 70.44 286 GLU A N 1
ATOM 2237 C CA . GLU A 1 286 ? -6.556 4.638 9.822 1.00 70.44 286 GLU A CA 1
ATOM 2238 C C . GLU A 1 286 ? -5.966 5.251 11.095 1.00 70.44 286 GLU A C 1
ATOM 2240 O O . GLU A 1 286 ? -5.011 4.727 11.678 1.00 70.44 286 GLU A O 1
ATOM 2245 N N . SER A 1 287 ? -6.443 6.439 11.464 1.00 83.56 287 SER A N 1
ATOM 2246 C CA . SER A 1 287 ? -5.950 7.101 12.664 1.00 83.56 287 SER A CA 1
ATOM 2247 C C . SER A 1 287 ? -6.504 6.386 13.895 1.00 83.56 287 SER A C 1
ATOM 2249 O O . SER A 1 287 ? -7.554 5.741 13.835 1.00 83.56 287 SER A O 1
ATOM 2251 N N . LEU A 1 288 ? -5.840 6.531 15.049 1.00 87.75 288 LEU A N 1
ATOM 2252 C CA . LEU A 1 288 ? -6.417 6.062 16.312 1.00 87.75 288 LEU A CA 1
ATOM 2253 C C . LEU A 1 288 ? -7.822 6.651 16.508 1.00 87.75 288 LEU A C 1
ATOM 2255 O O . LEU A 1 288 ? -8.719 5.952 16.957 1.00 87.75 288 LEU A O 1
ATOM 2259 N N . GLU A 1 289 ? -8.046 7.902 16.106 1.00 89.62 289 GLU A N 1
ATOM 2260 C CA . GLU A 1 289 ? -9.362 8.539 16.171 1.00 89.62 289 GLU A CA 1
ATOM 2261 C C . GLU A 1 289 ? -10.417 7.818 15.313 1.00 89.62 289 GLU A C 1
ATOM 2263 O O . GLU A 1 289 ? -11.530 7.588 15.785 1.00 89.62 289 GLU A O 1
ATOM 2268 N N . ASP A 1 290 ? -10.073 7.407 14.089 1.00 89.94 290 ASP A N 1
ATOM 2269 C CA . ASP A 1 290 ? -10.974 6.647 13.208 1.00 89.94 290 ASP A CA 1
ATOM 2270 C C . ASP A 1 290 ? -11.299 5.272 13.801 1.00 89.94 290 ASP A C 1
ATOM 2272 O O . ASP A 1 290 ? -12.464 4.866 13.857 1.00 89.94 290 ASP A O 1
ATOM 2276 N N . ARG A 1 291 ? -10.281 4.597 14.344 1.00 93.00 291 ARG A N 1
ATOM 2277 C CA . ARG A 1 291 ? -10.437 3.321 15.046 1.00 93.00 291 ARG A CA 1
ATOM 2278 C C . ARG A 1 291 ? -11.364 3.454 16.255 1.00 93.00 291 ARG A C 1
ATOM 2280 O O . ARG A 1 291 ? -12.244 2.618 16.454 1.00 93.00 291 ARG A O 1
ATOM 2287 N N . LEU A 1 292 ? -11.206 4.512 17.051 1.00 95.81 292 LEU A N 1
ATOM 2288 C CA . LEU A 1 292 ? -12.072 4.795 18.196 1.00 95.81 292 LEU A CA 1
ATOM 2289 C C . LEU A 1 292 ? -13.515 5.064 17.753 1.00 95.81 292 LEU A C 1
ATOM 2291 O O . LEU A 1 292 ? -14.431 4.475 18.323 1.00 95.81 292 LEU A O 1
ATOM 2295 N N . LYS A 1 293 ? -13.726 5.873 16.705 1.00 95.38 293 LYS A N 1
ATOM 2296 C CA . LYS A 1 293 ? -15.057 6.130 16.119 1.00 95.38 293 LYS A CA 1
ATOM 2297 C C . LYS A 1 293 ? -15.734 4.847 15.637 1.00 95.38 293 LYS A C 1
ATOM 2299 O O . LYS A 1 293 ? -16.922 4.647 15.887 1.00 95.38 293 LYS A O 1
ATOM 2304 N N . SER A 1 294 ? -14.983 3.960 14.990 1.00 94.62 294 SER A N 1
ATOM 2305 C CA . SER A 1 294 ? -15.476 2.649 14.558 1.00 94.62 294 SER A CA 1
ATOM 2306 C C . SER A 1 294 ? -15.879 1.777 15.754 1.00 94.62 294 SER A C 1
ATOM 2308 O O . SER A 1 294 ? -16.978 1.226 15.794 1.00 94.62 294 SER A O 1
ATOM 2310 N N . LEU A 1 295 ? -15.045 1.721 16.798 1.00 96.62 295 LEU A N 1
ATOM 2311 C CA . LEU A 1 295 ? -15.336 0.934 17.998 1.00 96.62 295 LEU A CA 1
ATOM 2312 C C . LEU A 1 295 ? -16.580 1.434 18.747 1.00 96.62 295 LEU A C 1
ATOM 2314 O O . LEU A 1 295 ? -17.434 0.616 19.092 1.00 96.62 295 LEU A O 1
ATOM 2318 N N . ILE A 1 296 ? -16.720 2.746 18.981 1.00 97.31 296 ILE A N 1
ATOM 2319 C CA . ILE A 1 296 ? -17.868 3.310 19.724 1.00 97.31 296 ILE A CA 1
ATOM 2320 C C . ILE A 1 296 ? -19.194 3.180 18.959 1.00 97.31 296 ILE A C 1
ATOM 2322 O O . ILE A 1 296 ? -20.254 3.240 19.576 1.00 97.31 296 ILE A O 1
ATOM 2326 N N . THR A 1 297 ? -19.144 2.987 17.636 1.00 96.81 297 THR A N 1
ATOM 2327 C CA . THR A 1 297 ? -20.325 2.804 16.771 1.00 96.81 297 THR A CA 1
ATOM 2328 C C . THR A 1 297 ? -20.556 1.353 16.342 1.00 96.81 297 THR A C 1
ATOM 2330 O O . THR A 1 297 ? -21.543 1.066 15.669 1.00 96.81 297 THR A O 1
ATOM 2333 N N . SER A 1 298 ? -19.700 0.415 16.769 1.00 96.88 298 SER A N 1
ATOM 2334 C CA . SER A 1 298 ? -19.797 -1.011 16.410 1.00 96.88 298 SER A CA 1
ATOM 2335 C C . SER A 1 298 ? -21.079 -1.699 16.905 1.00 96.88 298 SER A C 1
ATOM 2337 O O . SER A 1 298 ? -21.465 -2.746 16.386 1.00 96.88 298 SER A O 1
ATOM 2339 N N . SER A 1 299 ? -21.760 -1.102 17.885 1.00 97.19 299 SER A N 1
ATOM 2340 C CA . SER A 1 299 ? -23.080 -1.491 18.381 1.00 97.19 299 SER A CA 1
ATOM 2341 C C . SER A 1 299 ? -23.860 -0.233 18.789 1.00 97.19 299 SER A C 1
ATOM 2343 O O . SER A 1 299 ? -23.237 0.697 19.306 1.00 97.19 299 SER A O 1
ATOM 2345 N N . PRO A 1 300 ? -25.203 -0.181 18.626 1.00 97.31 300 PRO A N 1
ATOM 2346 C CA . PRO A 1 300 ? -26.010 0.96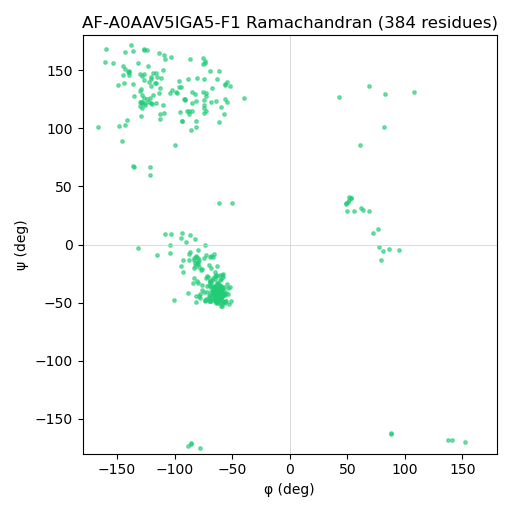2 19.059 1.00 97.31 300 PRO A CA 1
ATOM 2347 C C . PRO A 1 300 ? -25.793 1.320 20.526 1.00 97.31 300 PRO A C 1
ATOM 2349 O O . PRO A 1 300 ? -25.633 2.489 20.839 1.00 97.31 300 PRO A O 1
ATOM 2352 N N . VAL A 1 301 ? -25.730 0.320 21.406 1.00 98.25 301 VAL A N 1
ATOM 2353 C CA . VAL A 1 301 ? -25.279 0.475 22.793 1.00 98.25 301 VAL A CA 1
ATOM 2354 C C . VAL A 1 301 ? -23.932 -0.226 22.909 1.00 98.25 301 VAL A C 1
ATOM 2356 O O . VAL A 1 301 ? -23.849 -1.430 22.639 1.00 98.25 301 VAL A O 1
ATOM 2359 N N . MET A 1 302 ? -22.883 0.506 23.280 1.00 98.50 302 MET A N 1
ATOM 2360 C CA . MET A 1 302 ? -21.515 -0.011 23.332 1.00 98.50 302 MET A CA 1
ATOM 2361 C C . MET A 1 302 ? -20.864 0.270 24.688 1.00 98.50 302 MET A C 1
ATOM 2363 O O . MET A 1 302 ? -20.749 1.418 25.114 1.00 98.50 302 MET A O 1
ATOM 2367 N N . LEU A 1 303 ? -20.422 -0.787 25.373 1.00 98.62 303 LEU A N 1
ATOM 2368 C CA . LEU A 1 303 ? -19.816 -0.710 26.702 1.00 98.62 303 LEU A CA 1
ATOM 2369 C C . LEU A 1 303 ? -18.311 -0.998 26.654 1.00 98.62 303 LEU A C 1
ATOM 2371 O O . LEU A 1 303 ? -17.882 -2.135 26.452 1.00 98.62 303 LEU A O 1
ATOM 2375 N N . PHE A 1 304 ? -17.495 0.009 26.950 1.00 98.62 304 PHE A N 1
ATOM 2376 C CA . PHE A 1 304 ? -16.063 -0.172 27.181 1.00 98.62 304 PHE A CA 1
ATOM 2377 C C . PHE A 1 304 ? -15.834 -0.464 28.661 1.00 98.62 304 PHE A C 1
ATOM 2379 O O . PHE A 1 304 ? -16.100 0.372 29.528 1.00 98.62 304 PHE A O 1
ATOM 2386 N N . MET A 1 305 ? -15.355 -1.665 28.977 1.00 98.38 305 MET A N 1
ATOM 2387 C CA . MET A 1 305 ? -15.268 -2.168 30.350 1.00 98.38 305 MET A CA 1
ATOM 2388 C C . MET A 1 305 ? -13.948 -2.888 30.622 1.00 98.38 305 MET A C 1
ATOM 2390 O O . MET A 1 305 ? -13.140 -3.098 29.730 1.00 98.38 305 MET A O 1
ATOM 2394 N N . LYS A 1 306 ? -13.698 -3.229 31.890 1.00 98.38 306 LYS A N 1
ATOM 2395 C CA . LYS A 1 306 ? -12.560 -4.065 32.288 1.00 98.38 306 LYS A CA 1
ATOM 2396 C C . LYS A 1 306 ? -13.040 -5.513 32.400 1.00 98.38 306 LYS A C 1
ATOM 2398 O O . LYS A 1 306 ? -13.821 -5.814 33.309 1.00 98.38 306 LYS A O 1
ATOM 2403 N N . GLY A 1 307 ? -12.557 -6.399 31.535 1.00 97.62 307 GLY A N 1
ATOM 2404 C CA . GLY A 1 307 ? -13.080 -7.758 31.356 1.00 97.62 307 GLY A CA 1
ATOM 2405 C C . GLY A 1 307 ? -14.227 -7.821 30.342 1.00 97.62 307 GLY A C 1
ATOM 2406 O O . GLY A 1 307 ? -14.440 -6.886 29.577 1.00 97.62 307 GLY A O 1
ATOM 2407 N N . THR A 1 308 ? -14.996 -8.910 30.366 1.00 98.19 308 THR A N 1
ATOM 2408 C CA . THR A 1 308 ? -16.145 -9.139 29.467 1.00 98.19 308 THR A CA 1
ATOM 2409 C C . THR A 1 308 ? -17.468 -9.160 30.245 1.00 98.19 308 THR A C 1
ATOM 2411 O O . THR A 1 308 ? -17.437 -9.301 31.470 1.00 98.19 308 THR A O 1
ATOM 2414 N N . PRO A 1 309 ? -18.641 -9.056 29.589 1.00 97.69 309 PRO A N 1
ATOM 2415 C CA . PRO A 1 309 ? -19.941 -9.102 30.270 1.00 97.69 309 PRO A CA 1
ATOM 2416 C C . PRO A 1 309 ? -20.200 -10.380 31.084 1.00 97.69 309 PRO A C 1
ATOM 2418 O O . PRO A 1 309 ? -20.980 -10.348 32.037 1.00 97.69 309 PRO A O 1
ATOM 2421 N N . ASP A 1 310 ? -19.547 -11.487 30.726 1.00 97.12 310 ASP A N 1
ATOM 2422 C CA . ASP A 1 310 ? -19.635 -12.763 31.448 1.00 97.12 310 ASP A CA 1
ATOM 2423 C C . ASP A 1 310 ? -18.538 -12.920 32.510 1.00 97.12 310 ASP A C 1
ATOM 2425 O O . ASP A 1 310 ? -18.706 -13.656 33.480 1.00 97.12 310 ASP A O 1
ATOM 2429 N N . ALA A 1 311 ? -17.420 -12.204 32.357 1.00 97.25 311 ALA A N 1
ATOM 2430 C CA . ALA A 1 311 ? -16.291 -12.221 33.281 1.00 97.25 311 ALA A CA 1
ATOM 2431 C C . ALA A 1 311 ? -15.763 -10.796 33.558 1.00 97.25 311 ALA A C 1
ATOM 2433 O O . ALA A 1 311 ? -14.641 -10.453 33.155 1.00 97.25 311 ALA A O 1
ATOM 2434 N N . PRO A 1 312 ? -16.543 -9.935 34.246 1.00 97.06 312 PRO A N 1
ATOM 2435 C CA . PRO A 1 312 ? -16.110 -8.583 34.573 1.00 97.06 312 PRO A CA 1
ATOM 2436 C C . PRO A 1 312 ? -14.955 -8.617 35.581 1.00 97.06 312 PRO A C 1
ATOM 2438 O O . PRO A 1 312 ? -15.000 -9.312 36.594 1.00 97.06 312 PRO A O 1
ATOM 2441 N N . ARG A 1 313 ? -13.918 -7.812 35.335 1.00 96.88 313 ARG A N 1
ATOM 2442 C CA . ARG A 1 313 ? -12.694 -7.742 36.160 1.00 96.88 313 ARG A CA 1
ATOM 2443 C C . ARG A 1 313 ? -12.646 -6.520 37.079 1.00 96.88 313 ARG A C 1
ATOM 2445 O O . ARG A 1 313 ? -11.615 -6.210 37.669 1.00 96.88 313 ARG A O 1
ATOM 2452 N N . CYS A 1 314 ? -13.750 -5.785 37.184 1.00 96.75 314 CYS A N 1
ATOM 2453 C CA . CYS A 1 314 ? -13.871 -4.592 38.013 1.00 96.75 314 CYS A CA 1
ATOM 2454 C C . CYS A 1 314 ? -15.308 -4.443 38.525 1.00 96.75 314 CYS A C 1
ATOM 2456 O O . CYS A 1 314 ? -16.253 -4.592 37.752 1.00 96.75 314 CYS A O 1
ATOM 2458 N N . GLY A 1 315 ? -15.478 -4.091 39.805 1.00 96.81 315 GLY A N 1
ATOM 2459 C CA . GLY A 1 315 ? -16.801 -3.934 40.422 1.00 96.81 315 GLY A CA 1
ATOM 2460 C C . GLY A 1 315 ? -17.683 -2.886 39.733 1.00 96.81 315 GLY A C 1
ATOM 2461 O O . GLY A 1 315 ? -18.874 -3.117 39.563 1.00 96.81 315 GLY A O 1
ATOM 2462 N N . PHE A 1 316 ? -17.106 -1.778 39.260 1.00 98.00 316 PHE A N 1
ATOM 2463 C CA . PHE A 1 316 ? -17.843 -0.762 38.495 1.00 98.00 316 PHE A CA 1
ATOM 2464 C C . PHE A 1 316 ? -18.322 -1.291 37.140 1.00 98.00 316 PHE A C 1
ATOM 2466 O O . PHE A 1 316 ? -19.452 -1.046 36.740 1.00 98.00 316 PHE A O 1
ATOM 2473 N N . SER A 1 317 ? -17.482 -2.065 36.450 1.00 98.00 317 SER A N 1
ATOM 2474 C CA . SER A 1 317 ? -17.867 -2.713 35.196 1.00 98.00 317 SER A CA 1
ATOM 2475 C C . SER A 1 317 ? -18.976 -3.745 35.407 1.00 98.00 317 SER A C 1
ATOM 2477 O O . SER A 1 317 ? -19.921 -3.778 34.631 1.00 98.00 317 SER A O 1
ATOM 2479 N N . SER A 1 318 ? -18.900 -4.529 36.487 1.00 98.38 318 SER A N 1
ATOM 2480 C CA . SER A 1 318 ? -19.945 -5.490 36.862 1.00 98.38 318 SER A CA 1
ATOM 2481 C C . SER A 1 318 ? -21.294 -4.806 37.122 1.00 98.38 318 SER A C 1
ATOM 2483 O O . SER A 1 318 ? -22.315 -5.247 36.605 1.00 98.38 318 SER A O 1
ATOM 2485 N N . LYS A 1 319 ? -21.297 -3.672 37.840 1.00 98.38 319 LYS A N 1
ATOM 2486 C CA . LYS A 1 319 ? -22.513 -2.880 38.089 1.00 98.38 319 LYS A CA 1
ATOM 2487 C C . LYS A 1 319 ? -23.197 -2.427 36.797 1.00 98.38 319 LYS A C 1
ATOM 2489 O O . LYS A 1 319 ? -24.386 -2.668 36.643 1.00 98.38 319 LYS A O 1
ATOM 2494 N N . VAL A 1 320 ? -22.446 -1.841 35.860 1.00 98.50 320 VAL A N 1
ATOM 2495 C CA . VAL A 1 320 ? -23.003 -1.376 34.575 1.00 98.50 320 VAL A CA 1
ATOM 2496 C C . VAL A 1 320 ? -23.552 -2.537 33.743 1.00 98.50 320 VAL A C 1
ATOM 2498 O O . VAL A 1 320 ? -24.638 -2.428 33.187 1.00 98.50 320 VAL A O 1
ATOM 2501 N N . VAL A 1 321 ? -22.845 -3.670 33.694 1.00 98.56 321 VAL A N 1
ATOM 2502 C CA . VAL A 1 321 ? -23.330 -4.874 32.998 1.00 98.56 321 VAL A CA 1
ATOM 2503 C C . VAL A 1 321 ? -24.655 -5.360 33.583 1.00 98.56 321 VAL A C 1
ATOM 2505 O O . VAL A 1 321 ? -25.569 -5.679 32.826 1.00 98.56 321 VAL A O 1
ATOM 2508 N N . ASN A 1 322 ? -24.768 -5.417 34.911 1.00 98.06 322 ASN A N 1
ATOM 2509 C CA . ASN A 1 322 ? -25.993 -5.860 35.573 1.00 98.06 322 ASN A CA 1
ATOM 2510 C C . ASN A 1 322 ? -27.148 -4.892 35.316 1.00 98.06 322 ASN A C 1
ATOM 2512 O O . ASN A 1 322 ? -28.221 -5.351 34.945 1.00 98.06 322 ASN A O 1
ATOM 2516 N N . ALA A 1 323 ? -26.903 -3.581 35.406 1.00 98.06 323 ALA A N 1
ATOM 2517 C CA . ALA A 1 323 ? -27.908 -2.562 35.118 1.00 98.06 323 ALA A CA 1
ATOM 2518 C C . ALA A 1 323 ? -28.496 -2.716 33.706 1.00 98.06 323 ALA A C 1
ATOM 2520 O O . ALA A 1 323 ? -29.709 -2.784 33.529 1.00 98.06 323 ALA A O 1
ATOM 2521 N N . LEU A 1 324 ? -27.636 -2.870 32.693 1.00 98.00 324 LEU A N 1
ATOM 2522 C CA . LEU A 1 324 ? -28.077 -3.075 31.309 1.00 98.00 324 LEU A CA 1
ATOM 2523 C C . LEU A 1 324 ? -28.855 -4.389 31.130 1.00 98.00 324 LEU A C 1
ATOM 2525 O O . LEU A 1 324 ? -29.855 -4.418 30.412 1.00 98.00 324 LEU A O 1
ATOM 2529 N N . LYS A 1 325 ? -28.417 -5.471 31.791 1.00 97.50 325 LYS A N 1
ATOM 2530 C CA . LYS A 1 325 ? -29.101 -6.775 31.757 1.00 97.50 325 LYS A CA 1
ATOM 2531 C C . LYS A 1 325 ? -30.481 -6.716 32.426 1.00 97.50 325 LYS A C 1
ATOM 2533 O O . LYS A 1 325 ? -31.426 -7.274 31.877 1.00 97.50 325 LYS A O 1
ATOM 2538 N N . GLU A 1 326 ? -30.606 -6.043 33.568 1.00 97.25 326 GLU A N 1
ATOM 2539 C CA . GLU A 1 326 ? -31.868 -5.869 34.305 1.00 97.25 326 GLU A CA 1
ATOM 2540 C C . GLU A 1 326 ? -32.889 -5.042 33.512 1.00 97.25 326 GLU A C 1
ATOM 2542 O O . GLU A 1 326 ? -34.061 -5.409 33.453 1.00 97.25 326 GLU A O 1
ATOM 2547 N N . GLU A 1 327 ? -32.439 -3.996 32.813 1.00 95.81 327 GLU A N 1
ATOM 2548 C CA . GLU A 1 327 ? -33.284 -3.191 31.916 1.00 95.81 327 GLU A CA 1
ATOM 2549 C C . GLU A 1 327 ? -33.651 -3.911 30.599 1.00 95.81 327 GLU A C 1
ATOM 2551 O O . GLU A 1 327 ? -34.497 -3.449 29.814 1.00 95.81 327 GLU A O 1
ATOM 2556 N N . GLY A 1 328 ? -33.031 -5.067 30.337 1.00 95.44 328 GLY A N 1
ATOM 2557 C CA . GLY A 1 328 ? -33.206 -5.839 29.109 1.00 95.44 328 GLY A CA 1
ATOM 2558 C C . GLY A 1 328 ? -32.620 -5.148 27.875 1.00 95.44 328 GLY A C 1
ATOM 2559 O O . GLY A 1 328 ? -33.139 -5.320 26.771 1.00 95.44 328 GLY A O 1
ATOM 2560 N N . VAL A 1 329 ? -31.574 -4.338 28.051 1.00 96.38 329 VAL A N 1
ATOM 2561 C CA . VAL A 1 329 ? -30.877 -3.645 26.962 1.00 96.38 329 VAL A CA 1
ATOM 2562 C C . VAL A 1 329 ? -29.869 -4.598 26.322 1.00 96.38 329 VAL A C 1
ATOM 2564 O O . VAL A 1 329 ? -29.051 -5.213 27.004 1.00 96.38 329 VAL A O 1
ATOM 2567 N N . THR A 1 330 ? -29.906 -4.715 24.994 1.00 96.56 330 THR A N 1
ATOM 2568 C CA . THR A 1 330 ? -28.875 -5.440 24.234 1.00 96.56 330 THR A CA 1
ATOM 2569 C C . THR A 1 330 ? -27.711 -4.499 23.951 1.00 96.56 330 THR A C 1
ATOM 2571 O O . THR A 1 330 ? -27.929 -3.386 23.480 1.00 96.56 330 THR A O 1
ATOM 2574 N N . PHE A 1 331 ? -26.482 -4.935 24.226 1.00 98.06 331 PHE A N 1
ATOM 2575 C CA . PHE A 1 331 ? -25.291 -4.104 24.071 1.00 98.06 331 PHE A CA 1
ATOM 2576 C C . PHE A 1 331 ? -24.090 -4.909 23.565 1.00 98.06 331 PHE A C 1
ATOM 2578 O O . PHE A 1 331 ? -23.957 -6.102 23.841 1.00 98.06 331 PHE A O 1
ATOM 2585 N N . GLY A 1 332 ? -23.205 -4.229 22.841 1.00 98.31 332 GLY A N 1
ATOM 2586 C CA . GLY A 1 332 ? -21.859 -4.698 22.531 1.00 98.31 332 GLY A CA 1
ATOM 2587 C C . GLY A 1 332 ? -20.890 -4.318 23.648 1.00 98.31 332 GLY A C 1
ATOM 2588 O O . GLY A 1 332 ? -21.153 -3.405 24.433 1.00 98.31 332 GLY A O 1
ATOM 2589 N N . SER A 1 333 ? -19.750 -5.002 23.729 1.00 98.19 333 SER A N 1
ATOM 2590 C CA . SER A 1 333 ? -18.737 -4.715 24.747 1.00 98.19 333 SER A CA 1
ATOM 2591 C C . SER A 1 333 ? -17.318 -4.816 24.208 1.00 98.19 333 SER A C 1
ATOM 2593 O O . SER A 1 333 ? -17.043 -5.683 23.380 1.00 98.19 333 SER A O 1
ATOM 2595 N N . PHE A 1 334 ? -16.410 -4.007 24.749 1.00 98.44 334 PHE A N 1
ATOM 2596 C CA . PHE A 1 334 ? -14.976 -4.067 24.471 1.00 98.44 334 PHE A CA 1
ATOM 2597 C C . PHE A 1 334 ? -14.182 -4.122 25.783 1.00 98.44 334 PHE A C 1
ATOM 2599 O O . PHE A 1 334 ? -14.395 -3.288 26.671 1.00 98.44 334 PHE A O 1
ATOM 2606 N N . ASP A 1 335 ? -13.266 -5.090 25.906 1.00 98.38 335 ASP A N 1
ATOM 2607 C CA . ASP A 1 335 ? -12.371 -5.192 27.065 1.00 98.38 335 ASP A CA 1
ATOM 2608 C C . ASP A 1 335 ? -11.185 -4.238 26.901 1.00 98.38 335 ASP A C 1
ATOM 2610 O O . ASP A 1 335 ? -10.248 -4.478 26.146 1.00 98.38 335 ASP A O 1
ATOM 2614 N N . ILE A 1 336 ? -11.197 -3.149 27.659 1.00 97.62 336 ILE A N 1
ATOM 2615 C CA . ILE A 1 336 ? -10.164 -2.120 27.588 1.00 97.62 336 ILE A CA 1
ATOM 2616 C C . ILE A 1 336 ? -8.801 -2.587 28.124 1.00 97.62 336 ILE A C 1
ATOM 2618 O O . ILE A 1 336 ? -7.805 -1.883 27.992 1.00 97.62 336 ILE A O 1
ATOM 2622 N N . LEU A 1 337 ? -8.743 -3.746 28.787 1.00 96.69 337 LEU A N 1
ATOM 2623 C CA . LEU A 1 337 ? -7.491 -4.309 29.291 1.00 96.69 337 LEU A CA 1
ATOM 2624 C C . LEU A 1 337 ? -6.691 -5.038 28.208 1.00 96.69 337 LEU A C 1
ATOM 2626 O O . LEU A 1 337 ? -5.515 -5.315 28.433 1.00 96.69 337 LEU A O 1
ATOM 2630 N N . THR A 1 338 ? -7.304 -5.366 27.068 1.00 96.62 338 THR A N 1
ATOM 2631 C CA . THR A 1 338 ? -6.617 -6.074 25.978 1.00 96.62 338 THR A CA 1
ATOM 2632 C C . THR A 1 338 ? -5.910 -5.131 25.010 1.00 96.62 338 THR A C 1
ATOM 2634 O O . THR A 1 338 ? -5.101 -5.594 24.214 1.00 96.62 338 THR A O 1
ATOM 2637 N N . ASP A 1 339 ? -6.202 -3.829 25.065 1.00 95.25 339 ASP A N 1
ATOM 2638 C CA . ASP A 1 339 ? -5.646 -2.831 24.153 1.00 95.25 339 ASP A CA 1
ATOM 2639 C C . ASP A 1 339 ? -5.373 -1.503 24.875 1.00 95.25 339 ASP A C 1
ATOM 2641 O O . ASP A 1 339 ? -6.280 -0.716 25.160 1.00 95.25 339 ASP A O 1
ATOM 2645 N N . GLU A 1 340 ? -4.099 -1.259 25.189 1.00 95.12 340 GLU A N 1
ATOM 2646 C CA . GLU A 1 340 ? -3.670 -0.065 25.925 1.00 95.12 340 GLU A CA 1
ATOM 2647 C C . GLU A 1 340 ? -3.750 1.214 25.071 1.00 95.12 340 GLU A C 1
ATOM 2649 O O . GLU A 1 340 ? -3.972 2.297 25.615 1.00 95.12 340 GLU A O 1
ATOM 2654 N N . GLU A 1 341 ? -3.639 1.110 23.744 1.00 94.19 341 GLU A N 1
ATOM 2655 C CA . GLU A 1 341 ? -3.752 2.257 22.839 1.00 94.19 341 GLU A CA 1
ATOM 2656 C C . GLU A 1 341 ? -5.200 2.759 22.796 1.00 94.19 341 GLU A C 1
ATOM 2658 O O . GLU A 1 341 ? -5.458 3.939 23.041 1.00 94.19 341 GLU A O 1
ATOM 2663 N N . VAL A 1 342 ? -6.160 1.848 22.606 1.00 96.25 342 VAL A N 1
ATOM 2664 C CA . VAL A 1 342 ? -7.600 2.141 22.688 1.00 96.25 342 VAL A CA 1
ATOM 2665 C C . VAL A 1 342 ? -7.950 2.667 24.080 1.00 96.25 342 VAL A C 1
ATOM 2667 O O . VAL A 1 342 ? -8.688 3.643 24.203 1.00 96.25 342 VAL A O 1
ATOM 2670 N N . ARG A 1 343 ? -7.376 2.088 25.142 1.00 97.00 343 ARG A N 1
ATOM 2671 C CA . ARG A 1 343 ? -7.602 2.528 26.526 1.00 97.00 343 ARG A CA 1
ATOM 2672 C C . ARG A 1 343 ? -7.214 3.973 26.782 1.00 97.00 343 ARG A C 1
ATOM 2674 O O . ARG A 1 343 ? -7.959 4.688 27.455 1.00 97.00 343 ARG A O 1
ATOM 2681 N N . GLN A 1 344 ? -6.025 4.378 26.353 1.00 96.38 344 GLN A N 1
ATOM 2682 C CA . GLN A 1 344 ? -5.569 5.751 26.553 1.00 96.38 344 GLN A CA 1
ATOM 2683 C C . GLN A 1 344 ? -6.259 6.693 25.566 1.00 96.38 344 GLN A C 1
ATOM 2685 O O . GLN A 1 344 ? -6.702 7.767 25.970 1.00 96.38 344 GLN A O 1
ATOM 2690 N N . GLY A 1 345 ? -6.446 6.249 24.322 1.00 96.12 345 GLY A N 1
ATOM 2691 C CA . GLY A 1 345 ? -7.154 6.980 23.278 1.00 96.12 345 GLY A CA 1
ATOM 2692 C C . GLY A 1 345 ? -8.579 7.355 23.678 1.00 96.12 345 GLY A C 1
ATOM 2693 O O . GLY A 1 345 ? -8.927 8.531 23.619 1.00 96.12 345 GLY A O 1
ATOM 2694 N N . LEU A 1 346 ? -9.384 6.404 24.170 1.00 97.12 346 LEU A N 1
ATOM 2695 C CA . LEU A 1 346 ? -10.772 6.667 24.575 1.00 97.12 346 LEU A CA 1
ATOM 2696 C C . LEU A 1 346 ? -10.880 7.713 25.684 1.00 97.12 346 LEU A C 1
ATOM 2698 O O . LEU A 1 346 ? -11.798 8.526 25.641 1.00 97.12 346 LEU A O 1
ATOM 2702 N N . LYS A 1 347 ? -9.959 7.742 26.659 1.00 96.62 347 LYS A N 1
ATOM 2703 C CA . LYS A 1 347 ? -10.001 8.751 27.735 1.00 96.62 347 LYS A CA 1
ATOM 2704 C C . LYS A 1 347 ? -9.857 10.168 27.196 1.00 96.62 347 LYS A C 1
ATOM 2706 O O . LYS A 1 347 ? -10.545 11.074 27.654 1.00 96.62 347 LYS A O 1
ATOM 2711 N N . VAL A 1 348 ? -8.949 10.344 26.240 1.00 96.31 348 VAL A N 1
ATOM 2712 C CA . VAL A 1 348 ? -8.698 11.638 25.601 1.00 96.31 348 VAL A CA 1
ATOM 2713 C C . VAL A 1 348 ? -9.849 11.982 24.659 1.00 96.31 348 VAL A C 1
ATOM 2715 O O . VAL A 1 348 ? -10.395 13.075 24.751 1.00 96.31 348 VAL A O 1
ATOM 2718 N N . PHE A 1 349 ? -10.265 11.032 23.816 1.00 94.44 349 PHE A N 1
ATOM 2719 C CA . PHE A 1 349 ? -11.328 11.207 22.823 1.00 94.44 349 PHE A CA 1
ATOM 2720 C C . PHE A 1 349 ? -12.667 11.613 23.451 1.00 94.44 349 PHE A C 1
ATOM 2722 O O . PHE A 1 349 ? -13.345 12.507 22.960 1.00 94.44 349 PHE A O 1
ATOM 2729 N N . SER A 1 350 ? -13.037 10.967 24.556 1.00 95.31 350 SER A N 1
ATOM 2730 C CA . SER A 1 350 ? -14.299 11.202 25.266 1.00 95.31 350 SER A CA 1
ATOM 2731 C C . SER A 1 350 ? -14.239 12.323 26.299 1.00 95.31 350 SER A C 1
ATOM 2733 O O . SER A 1 350 ? -15.262 12.667 26.887 1.00 95.31 350 SER A O 1
ATOM 2735 N N . ASN A 1 351 ? -13.039 12.849 26.564 1.00 96.00 351 ASN A N 1
ATOM 2736 C CA . ASN A 1 351 ? -12.757 13.697 27.717 1.00 96.00 351 ASN A CA 1
ATOM 2737 C C . ASN A 1 351 ? -13.246 13.073 29.049 1.00 96.00 351 ASN A C 1
ATOM 2739 O O . ASN A 1 351 ? -13.730 13.774 29.939 1.00 96.00 351 ASN A O 1
ATOM 2743 N N . TRP A 1 352 ? -13.133 11.743 29.186 1.00 96.38 352 TRP A N 1
ATOM 2744 C CA . TRP A 1 352 ? -13.600 10.987 30.350 1.00 96.38 352 TRP A CA 1
ATOM 2745 C C . TRP A 1 352 ? -12.479 10.129 30.967 1.00 96.38 352 TRP A C 1
ATOM 2747 O O . TRP A 1 352 ? -11.935 9.233 30.317 1.00 96.38 352 TRP A O 1
ATOM 2757 N N . PRO A 1 353 ? -12.111 10.331 32.246 1.00 93.56 353 PRO A N 1
ATOM 2758 C CA . PRO A 1 353 ? -10.870 9.776 32.795 1.00 93.56 353 PRO A CA 1
ATOM 2759 C C . PRO A 1 353 ? -10.930 8.285 33.171 1.00 93.56 353 PRO A C 1
ATOM 2761 O O . PRO A 1 353 ? -9.885 7.646 33.342 1.00 93.56 353 PRO A O 1
ATOM 2764 N N . THR A 1 354 ? -12.126 7.716 33.356 1.00 96.06 354 THR A N 1
ATOM 2765 C CA . THR A 1 354 ? -12.317 6.393 33.978 1.00 96.06 354 THR A CA 1
ATOM 2766 C C . THR A 1 354 ? -13.093 5.409 33.099 1.00 96.06 354 THR A C 1
ATOM 2768 O O . THR A 1 354 ? -13.670 5.773 32.084 1.00 96.06 354 THR A O 1
ATOM 2771 N N . PHE A 1 355 ? -13.067 4.129 33.489 1.00 97.88 355 PHE A N 1
ATOM 2772 C CA . PHE A 1 355 ? -13.860 3.049 32.890 1.00 97.88 355 PHE A CA 1
ATOM 2773 C C . PHE A 1 355 ? -14.615 2.303 33.997 1.00 97.88 355 PHE A C 1
ATOM 2775 O O . PHE A 1 355 ? -14.016 2.087 35.068 1.00 97.88 355 PHE A O 1
ATOM 2782 N N . PRO A 1 356 ? -15.844 1.815 33.742 1.00 98.25 356 PRO A N 1
ATOM 2783 C CA . PRO A 1 356 ? -16.480 1.651 32.423 1.00 98.25 356 PRO A CA 1
ATOM 2784 C C . PRO A 1 356 ? -16.977 2.954 31.775 1.00 98.25 356 PRO A C 1
ATOM 2786 O O . PRO A 1 356 ? -17.245 3.907 32.497 1.00 98.25 356 PRO A O 1
ATOM 2789 N N . GLN A 1 357 ? -17.090 2.965 30.444 1.00 98.56 357 GLN A N 1
ATOM 2790 C CA . GLN A 1 357 ? -17.712 4.035 29.651 1.00 98.56 357 GLN A CA 1
ATOM 2791 C C . GLN A 1 357 ? -18.822 3.432 28.785 1.00 98.56 357 GLN A C 1
ATOM 2793 O O . GLN A 1 357 ? -18.567 2.470 28.054 1.00 98.56 357 GLN A O 1
ATOM 2798 N N . LEU A 1 358 ? -20.037 3.970 28.888 1.00 98.56 358 LEU A N 1
ATOM 2799 C CA . LEU A 1 358 ? -21.193 3.544 28.104 1.00 98.56 358 LEU A CA 1
ATOM 2800 C C . LEU A 1 358 ? -21.475 4.553 26.991 1.00 98.56 358 LEU A C 1
ATOM 2802 O O . LEU A 1 358 ? -21.586 5.749 27.255 1.00 98.56 358 LEU A O 1
ATOM 2806 N N . TYR A 1 359 ? -21.627 4.049 25.772 1.00 98.50 359 TYR A N 1
ATOM 2807 C CA . TYR A 1 359 ? -21.962 4.827 24.588 1.00 98.50 359 TYR A CA 1
ATOM 2808 C C . TYR A 1 359 ? -23.313 4.414 24.020 1.00 98.50 359 TYR A C 1
ATOM 2810 O O . TYR A 1 359 ? -23.664 3.230 24.044 1.00 98.50 359 TYR A O 1
ATOM 2818 N N . TYR A 1 360 ? -24.019 5.384 23.446 1.00 97.94 360 TYR A N 1
ATOM 2819 C CA . TYR A 1 360 ? -25.224 5.175 22.659 1.00 97.94 360 TYR A CA 1
ATOM 2820 C C . TYR A 1 360 ? -25.116 5.904 21.318 1.00 97.94 360 TYR A C 1
ATOM 2822 O O . TYR A 1 360 ? -24.867 7.103 21.284 1.00 97.94 360 TYR A O 1
ATOM 2830 N N . LYS A 1 361 ? -25.241 5.171 20.205 1.00 96.31 361 LYS A N 1
ATOM 2831 C CA . LYS A 1 361 ? -25.097 5.680 18.825 1.00 96.31 361 LYS A CA 1
ATOM 2832 C C . LYS A 1 361 ? -23.829 6.532 18.612 1.00 96.31 361 LYS A C 1
ATOM 2834 O O . LYS A 1 361 ? -23.823 7.469 17.821 1.00 96.31 361 LYS A O 1
ATOM 2839 N N . GLY A 1 362 ? -22.738 6.174 19.294 1.00 95.94 362 GLY A N 1
ATOM 2840 C CA . GLY A 1 362 ? -21.454 6.879 19.232 1.00 95.94 362 GLY A CA 1
ATOM 2841 C C . GLY A 1 362 ? -21.309 8.068 20.191 1.00 95.94 362 GLY A C 1
ATOM 2842 O O . GLY A 1 362 ? -20.217 8.622 20.285 1.00 95.94 362 GLY A O 1
ATOM 2843 N N . GLU A 1 363 ? -22.345 8.427 20.948 1.00 97.00 363 GLU A N 1
ATOM 2844 C CA . GLU A 1 363 ? -22.291 9.479 21.967 1.00 97.00 363 GLU A CA 1
ATOM 2845 C C . GLU A 1 363 ? -22.041 8.889 23.358 1.00 97.00 363 GLU A C 1
ATOM 2847 O O . GLU A 1 363 ? -22.557 7.823 23.699 1.00 97.00 363 GLU A O 1
ATOM 2852 N N . LEU A 1 364 ? -21.220 9.562 24.169 1.00 97.88 364 LEU A N 1
ATOM 2853 C CA . LEU A 1 364 ? -20.935 9.126 25.535 1.00 97.88 364 LEU A CA 1
ATOM 2854 C C . LEU A 1 364 ? -22.146 9.411 26.430 1.00 97.88 364 LEU A C 1
ATOM 2856 O O . LEU A 1 364 ? -22.494 10.568 26.644 1.00 97.88 364 LEU A O 1
ATOM 2860 N N . ILE A 1 365 ? -22.714 8.361 27.022 1.00 98.00 365 ILE A N 1
ATOM 2861 C CA . ILE A 1 365 ? -23.751 8.482 28.054 1.00 98.00 365 ILE A CA 1
ATOM 2862 C C . ILE A 1 365 ? -23.116 8.753 29.416 1.00 98.00 365 ILE A C 1
ATOM 2864 O O . ILE A 1 365 ? -23.570 9.622 30.155 1.00 98.00 365 ILE A O 1
ATOM 2868 N N . GLY A 1 366 ? -22.043 8.031 29.754 1.00 97.56 366 GLY A N 1
ATOM 2869 C CA . GLY A 1 366 ? -21.299 8.285 30.985 1.00 97.56 366 GLY A CA 1
ATOM 2870 C C . GLY A 1 366 ? -20.581 7.078 31.573 1.00 97.56 366 GLY A C 1
ATOM 2871 O O . GLY A 1 366 ? -20.453 6.014 30.958 1.00 97.56 366 GLY A O 1
ATOM 2872 N N . GLY A 1 367 ? -20.082 7.281 32.792 1.00 97.50 367 GLY A N 1
ATOM 2873 C CA . GLY A 1 367 ? -19.447 6.260 33.617 1.00 97.50 367 GLY A CA 1
ATOM 2874 C C . GLY A 1 367 ? -20.436 5.439 34.447 1.00 97.50 367 GLY A C 1
ATOM 2875 O O . GLY A 1 367 ? -21.652 5.527 34.301 1.00 97.50 367 GLY A O 1
ATOM 2876 N N . CYS A 1 368 ? -19.903 4.620 35.356 1.00 97.94 368 CYS A N 1
ATOM 2877 C CA . CYS A 1 368 ? -20.722 3.775 36.230 1.00 97.94 368 CYS A CA 1
ATOM 2878 C C . CYS A 1 368 ? -21.698 4.577 37.100 1.00 97.94 368 CYS A C 1
ATOM 2880 O O . CYS A 1 368 ? -22.814 4.132 37.310 1.00 97.94 368 CYS A O 1
ATOM 2882 N N . ASP A 1 369 ? -21.275 5.713 37.634 1.00 97.06 369 ASP A N 1
ATOM 2883 C CA . ASP A 1 369 ? -22.087 6.613 38.451 1.00 97.06 369 ASP A CA 1
ATOM 2884 C C . ASP A 1 369 ? -23.330 7.114 37.708 1.00 97.06 369 ASP A C 1
ATOM 2886 O O . ASP A 1 369 ? -24.438 6.888 38.190 1.00 97.06 369 ASP A O 1
ATOM 2890 N N . ILE A 1 370 ? -23.151 7.676 36.509 1.00 97.75 370 ILE A N 1
ATOM 2891 C CA . ILE A 1 370 ? -24.259 8.175 35.678 1.00 97.75 370 ILE A CA 1
ATOM 2892 C C . ILE A 1 370 ? -25.205 7.037 35.288 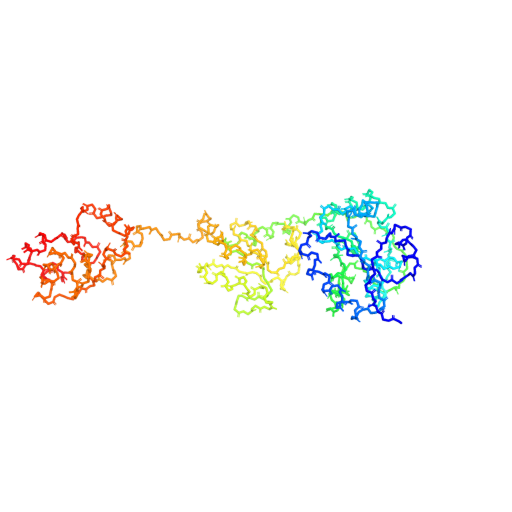1.00 97.75 370 ILE A C 1
ATOM 2894 O O . ILE A 1 370 ? -26.420 7.179 35.381 1.00 97.75 370 ILE A O 1
ATOM 2898 N N . VAL A 1 371 ? -24.671 5.875 34.895 1.00 98.00 371 VAL A N 1
ATOM 2899 C CA . VAL A 1 371 ? -25.515 4.725 34.532 1.00 98.00 371 VAL A CA 1
ATOM 2900 C C . VAL A 1 371 ? -26.365 4.257 35.715 1.00 98.00 371 VAL A C 1
ATOM 2902 O O . VAL A 1 371 ? -27.547 3.971 35.537 1.00 98.00 371 VAL A O 1
ATOM 2905 N N . MET A 1 372 ? -25.795 4.189 36.922 1.00 98.06 372 MET A N 1
ATOM 2906 C CA . MET A 1 372 ? -26.558 3.796 38.112 1.00 98.06 372 MET A CA 1
ATOM 2907 C C . MET A 1 372 ? -27.601 4.853 38.505 1.00 98.06 372 MET A C 1
ATOM 2909 O O . MET A 1 372 ? -28.664 4.490 39.009 1.00 98.06 372 MET A O 1
ATOM 2913 N N . GLU A 1 373 ? -27.316 6.140 38.289 1.00 97.88 373 GLU A N 1
ATOM 2914 C CA . GLU A 1 373 ? -28.273 7.232 38.503 1.00 97.88 373 GLU A CA 1
ATOM 2915 C C . GLU A 1 373 ? -29.463 7.115 37.544 1.00 97.88 373 GLU A C 1
ATOM 2917 O O . GLU A 1 373 ? -30.599 7.044 38.009 1.00 97.88 373 GLU A O 1
ATOM 2922 N N . LEU A 1 374 ? -29.202 6.960 36.241 1.00 97.44 374 LEU A N 1
ATOM 2923 C CA . LEU A 1 374 ? -30.229 6.745 35.215 1.00 97.44 374 LEU A CA 1
ATOM 2924 C C . LEU A 1 374 ? -31.053 5.475 35.466 1.00 97.44 374 LEU A C 1
ATOM 2926 O O . LEU A 1 374 ? -32.253 5.442 35.199 1.00 97.44 374 LEU A O 1
ATOM 2930 N N . GLN A 1 375 ? -30.427 4.405 35.970 1.00 96.69 375 GLN A N 1
ATOM 2931 C CA . GLN A 1 375 ? -31.155 3.189 36.339 1.00 96.69 375 GLN A CA 1
ATOM 2932 C C . GLN A 1 375 ? -32.084 3.460 37.530 1.00 96.69 375 GLN A C 1
ATOM 2934 O O . GLN A 1 375 ? -33.241 3.050 37.532 1.00 96.69 375 GLN A O 1
ATOM 2939 N N . SER A 1 376 ? -31.593 4.187 38.536 1.00 95.75 376 SER A N 1
ATOM 2940 C CA . SER A 1 376 ? -32.358 4.504 39.747 1.00 95.75 376 SER A CA 1
ATOM 2941 C C . SER A 1 376 ? -33.513 5.474 39.480 1.00 95.75 376 SER A C 1
ATOM 2943 O O . SER A 1 376 ? -34.538 5.386 40.157 1.00 95.75 376 SER A O 1
ATOM 2945 N N . SER A 1 377 ? -33.372 6.379 38.504 1.00 96.81 377 SER A N 1
ATOM 2946 C CA . SER A 1 377 ? -34.454 7.259 38.042 1.00 96.81 377 SER A CA 1
ATOM 2947 C C . SER A 1 377 ? -35.446 6.559 37.102 1.00 96.81 377 SER A C 1
ATOM 2949 O O . SER A 1 377 ? -36.534 7.082 36.870 1.00 96.81 377 SER A O 1
ATOM 2951 N N . GLY A 1 378 ? -35.112 5.365 36.594 1.00 94.81 378 GLY A N 1
ATOM 2952 C CA . GLY A 1 378 ? -35.911 4.635 35.605 1.00 94.81 378 GLY A CA 1
ATOM 2953 C C . GLY A 1 378 ? -35.790 5.186 34.178 1.00 94.81 378 GLY A C 1
ATOM 2954 O O . GLY A 1 378 ? -36.588 4.830 33.313 1.00 94.81 378 GLY A O 1
ATOM 2955 N N . GLU A 1 379 ? -34.807 6.050 33.919 1.00 96.12 379 GLU A N 1
ATOM 2956 C CA . GLU A 1 379 ? -34.605 6.725 32.630 1.00 96.12 379 GLU A CA 1
ATOM 2957 C C . GLU A 1 379 ? -33.618 5.980 31.720 1.00 96.12 379 GLU A C 1
ATOM 2959 O O . GLU A 1 379 ? -33.654 6.166 30.506 1.00 96.12 379 GLU A O 1
ATOM 2964 N N . LEU A 1 380 ? -32.788 5.080 32.269 1.00 95.44 380 LEU A N 1
ATOM 2965 C CA . LEU A 1 380 ? -31.706 4.405 31.534 1.00 95.44 380 LEU A CA 1
ATOM 2966 C C . LEU A 1 380 ? -32.175 3.760 30.226 1.00 95.44 380 LEU A C 1
ATOM 2968 O O . LEU A 1 380 ? -31.563 3.950 29.177 1.00 95.44 380 LEU A O 1
ATOM 2972 N N . LYS A 1 381 ? -33.269 2.996 30.270 1.00 94.50 381 LYS A N 1
ATOM 2973 C CA . LYS A 1 381 ? -33.795 2.324 29.079 1.00 94.50 381 LYS A CA 1
ATOM 2974 C C . LYS A 1 381 ? -34.302 3.311 28.032 1.00 94.50 381 LYS A C 1
ATOM 2976 O O . LYS A 1 381 ? -34.093 3.077 26.843 1.00 94.50 381 LYS A O 1
ATOM 2981 N N . ALA A 1 382 ? -34.955 4.391 28.461 1.00 94.25 382 ALA A N 1
ATOM 2982 C CA . ALA A 1 382 ? -35.439 5.431 27.560 1.00 94.25 382 ALA A CA 1
ATOM 2983 C C . ALA A 1 382 ? -34.254 6.108 26.856 1.00 94.25 382 ALA A C 1
ATOM 2985 O O . ALA A 1 382 ? -34.201 6.094 25.630 1.00 94.25 382 ALA A O 1
ATOM 2986 N N . THR A 1 383 ? -33.235 6.533 27.611 1.00 94.00 383 THR A N 1
ATOM 2987 C CA . THR A 1 383 ? -32.003 7.136 27.071 1.00 94.00 383 THR A CA 1
ATOM 2988 C C . THR A 1 383 ? -31.305 6.251 26.032 1.00 94.00 383 THR A C 1
ATOM 2990 O O . THR A 1 383 ? -30.725 6.757 25.080 1.00 94.00 383 THR A O 1
ATOM 2993 N N . LEU A 1 384 ? -31.364 4.924 26.188 1.00 94.62 384 LEU A N 1
ATOM 2994 C CA . LEU A 1 384 ? -30.720 3.958 25.287 1.00 94.62 384 LEU A CA 1
ATOM 2995 C C . LEU A 1 384 ? -31.636 3.432 24.165 1.00 94.62 384 LEU A C 1
ATOM 2997 O O . LEU A 1 384 ? -31.282 2.457 23.497 1.00 94.62 384 LEU A O 1
ATOM 3001 N N . SER A 1 385 ? -32.820 4.020 23.976 1.00 88.81 385 SER A N 1
ATOM 3002 C CA . SER A 1 385 ? -33.776 3.611 22.934 1.00 88.81 385 SER A CA 1
ATOM 3003 C C . SER A 1 385 ? -34.356 4.753 22.090 1.00 88.81 385 SER A C 1
ATOM 3005 O O . SER A 1 385 ? -35.071 4.466 21.129 1.00 88.81 385 SER A O 1
ATOM 3007 N N . GLU A 1 386 ? -34.010 6.011 22.390 1.00 68.50 386 GLU A N 1
ATOM 3008 C CA . GLU A 1 386 ? -34.293 7.199 21.558 1.00 68.50 386 GLU A CA 1
ATOM 3009 C C . GLU A 1 386 ? -33.587 7.143 20.195 1.00 68.50 386 GLU A C 1
ATOM 3011 O O . GLU A 1 386 ? -34.222 7.314 19.133 1.00 68.50 386 GLU A O 1
#

Foldseek 3Di:
DAQDEEEDQAPVSVVVVLVVQFKEKEWAAAPPDPVSVVVVVVLGVVSRVCRRYHHYYYDCVNYVVVCVLVVPPDPRDMDIDGRPDVQDLLVVLVVVQLFDDDDDDCVVPVCCVVVVCVVLVPPDDDWDDQPRHTQGHPVSSNVCSVVVVNNVVCVVSVGHNDDDDDDDDDDDDDPDDDPVLVVVLLCQLQVDQKEKEAADALVDGPDPQRVLLSVLCVVLVFDYYYDHCVVPVSSVVSVCSVLVHDDDTWIHGNSHTQGTSVSSVVCSVVVVNVVVCCVSVRDPDCDLLNVLLCQLQVWQKEKEAADDLVDGPDPLRVLLSVLCVVLVHDYHYDHCVVPVSSVVSCCVNLVNPDDTWIHGNSHTQGGSVSSVVCSVVVNNNVVNPD

Radius of gyration: 34.34 Å; Cα contacts (8 Å, |Δi|>4): 525; chains: 1; bounding box: 86×53×94 Å

Nearest PDB structures (foldseek):
  3zyw-assembly1_A  TM=9.932E-01  e=2.267E-11  Homo sapiens
  2mma-assembly1_A  TM=9.591E-01  e=3.735E-11  Arabidopsis thaliana
  2yan-assembly2_B  TM=9.462E-01  e=5.506E-11  Homo sapiens
  5y4u-assembly1_A  TM=9.411E-01  e=1.915E-09  Saccharomyces cerevisiae S288C
  2wci-assembly1_A  TM=9.625E-01  e=2.671E-09  Escherichia coli